Protein AF-A0A956V3K5-F1 (afdb_monomer_lite)

pLDDT: mean 86.15, std 16.18, range [29.86, 98.94]

Secondary structure (DSSP, 8-state):
-----SSTTTSSSSSSS------S-----PPPEEEEEES-SEEEEETT-EEEEEEEEEEETT--SPEEEEEE-PPTTEEEEEESSEESSEEEEEEEE-TTPPPEEEEEEEEEEETTEEEEEEEEEEEE----S--S--SS-------EEEEEEEETTEEEEEESS-B----GGGEE-SSS-PPEEEEEE-TTSSEEEEEESPPPTT-EEEEEEPTT-BBTT--B--TTTTTTS-EEEE---TTEEEEEEEEESS-TTPPP-EEEEEGGGEEEEESS-EEEEEEESEEEEEEE--B--TT--EEEPTT--SEEEE-TT-EEEEEEEEEEPB---S-HHHHHHHHHHHT-SS-BHHHHHT-SEEE-TTS-----TTGGG-TT-SEEE--SS------TTTTTT-TT--EEE--SS------S-TTTT-TT--EEE-TT-------TTTTTT-TT--EEE-TTS------TTTTTT-TT--EEE-TTS------TTTTTT-TT--EEE-TTS--S---TTTTTT-TT--EEE--SS--S---TTTTTT-TT--EEE-

Radius of gyration: 36.48 Å; chains: 1; bounding box: 94×58×108 Å

Foldseek 3Di:
DDDDDDPVVPPPPPPPDDDDDDDPDDPPQPPKDKAKDKPDQEDEAEAQGKDKIKIFIDIDNPHQDKWAKDKPWDFPQKDWDWVVRIDRTMIMIMIGGHLPTDFAKTWMWIWTDDPPDIYIGIHIYGYHYDDPPDPDPDPDQPQDAKEWPAWEALAQFKIKTFIPAAKDDDDLVQKDFVPDPKDWPDWDQDPRSGMIMTGIHGDDAFDKTFMFGHWDIGHPSRHTHPCPVVPDTGRIYGRFHQFFFKEWEAEDADDPPFFWFKWKAWPPRDIDTGGHTDMDGGHGFAKIAIDTDWGDDDPKIKDWDPPFDGIDGTGGSYHHYGYTYTHIDKFDDPWVLLVVQLCVVLVHPTDGLVSLCPDAEGASAQSQTADPPRNLSNLNYQEYAHHNYAHAAQDPCSCQSVLNHAYDHHAQYAHAAYDAASCQSNLNHAYDEPHQYAHAAYDPCNCQSPLNYAEYAPHNYAHQAYDQCNCQSPLNHAYYHPEQYAHQAYHPCSCVSPLNYAEYHHENYAHQEYDPCNCQSPCNHAYDAHYNYNHPDYPPCNCVSNPNHNYYHD

Structure (mmCIF, N/CA/C/O backbone):
data_AF-A0A956V3K5-F1
#
_entry.id   AF-A0A956V3K5-F1
#
loop_
_atom_site.group_PDB
_atom_site.id
_atom_site.type_symbol
_atom_site.label_atom_id
_atom_site.label_alt_id
_atom_site.label_comp_id
_atom_site.label_asym_id
_atom_site.label_entity_id
_atom_site.label_seq_id
_atom_site.pdbx_PDB_ins_code
_atom_site.Cartn_x
_atom_site.Cartn_y
_atom_site.Cartn_z
_atom_site.occupancy
_atom_site.B_iso_or_equiv
_atom_site.auth_seq_id
_atom_site.auth_comp_id
_atom_site.auth_asym_id
_atom_site.auth_atom_id
_atom_site.pdbx_PDB_model_num
ATOM 1 N N . MET A 1 1 ? -13.384 -36.123 -53.414 1.00 35.28 1 MET A N 1
ATOM 2 C CA . MET A 1 1 ? -12.843 -37.092 -52.439 1.00 35.28 1 MET A CA 1
ATOM 3 C C . MET A 1 1 ? -13.028 -36.514 -51.047 1.00 35.28 1 MET A C 1
ATOM 5 O O . MET A 1 1 ? -12.530 -35.426 -50.817 1.00 35.28 1 MET A O 1
ATOM 9 N N . LYS A 1 2 ? -13.769 -37.238 -50.192 1.00 38.03 2 LYS A N 1
ATOM 10 C CA . LYS A 1 2 ? -14.059 -36.987 -48.762 1.00 38.03 2 LYS A CA 1
ATOM 11 C C . LYS A 1 2 ? -14.792 -35.666 -48.457 1.00 38.03 2 LYS A C 1
ATOM 13 O O . LYS A 1 2 ? -14.199 -34.602 -48.431 1.00 38.03 2 LYS A O 1
ATOM 18 N N . HIS A 1 3 ? -16.126 -35.693 -48.463 1.00 31.39 3 HIS A N 1
ATOM 19 C CA . HIS A 1 3 ? -17.005 -36.028 -47.319 1.00 31.39 3 HIS A CA 1
ATOM 20 C C . HIS A 1 3 ? -16.992 -34.915 -46.261 1.00 31.39 3 HIS A C 1
ATOM 22 O O . HIS A 1 3 ? -16.005 -34.746 -45.563 1.00 31.39 3 HIS A O 1
ATOM 28 N N . SER A 1 4 ? -18.005 -34.045 -46.190 1.00 42.03 4 SER A N 1
ATOM 29 C CA . SER A 1 4 ? -19.421 -34.354 -45.900 1.00 42.03 4 SER A CA 1
ATOM 30 C C . SER A 1 4 ? -19.572 -35.173 -44.622 1.00 42.03 4 SER A C 1
ATOM 32 O O . SER A 1 4 ? -19.854 -36.368 -44.687 1.00 42.03 4 SER A O 1
ATOM 34 N N . THR A 1 5 ? -19.390 -34.512 -43.472 1.00 43.84 5 THR A N 1
ATOM 35 C CA . THR A 1 5 ? -19.873 -35.044 -42.187 1.00 43.84 5 THR A CA 1
ATOM 36 C C . THR A 1 5 ? -20.222 -33.987 -41.133 1.00 43.84 5 THR A C 1
ATOM 38 O O . THR A 1 5 ? -20.180 -34.324 -39.962 1.00 43.84 5 THR A O 1
ATOM 41 N N . ASN A 1 6 ? -20.584 -32.735 -41.467 1.00 41.62 6 ASN A N 1
ATOM 42 C CA . ASN A 1 6 ? -21.072 -31.809 -40.416 1.00 41.62 6 ASN A CA 1
ATOM 43 C C . ASN A 1 6 ? -22.141 -30.768 -40.804 1.00 41.62 6 ASN A C 1
ATOM 45 O O . ASN A 1 6 ? -22.575 -30.018 -39.941 1.00 41.62 6 ASN A O 1
ATOM 49 N N . ILE A 1 7 ? -22.659 -30.759 -42.039 1.00 42.28 7 ILE A N 1
ATOM 50 C CA . ILE A 1 7 ? -23.770 -29.852 -42.424 1.00 42.28 7 ILE A CA 1
ATOM 51 C C . ILE A 1 7 ? -25.123 -30.590 -42.533 1.00 42.28 7 ILE A C 1
ATOM 53 O O . ILE A 1 7 ? -26.186 -29.981 -42.479 1.00 42.28 7 ILE A O 1
ATOM 57 N N . ILE A 1 8 ? -25.118 -31.928 -42.531 1.00 40.25 8 ILE A N 1
ATOM 58 C CA . ILE A 1 8 ? -26.341 -32.756 -42.599 1.00 40.25 8 ILE A CA 1
ATOM 59 C C . ILE A 1 8 ? -26.944 -33.039 -41.202 1.00 40.25 8 ILE A C 1
ATOM 61 O O . ILE A 1 8 ? -28.064 -33.527 -41.097 1.00 40.25 8 ILE A O 1
ATOM 65 N N . LYS A 1 9 ? -26.274 -32.640 -40.109 1.00 37.94 9 LYS A N 1
ATOM 66 C CA . LYS A 1 9 ? -26.832 -32.707 -38.742 1.00 37.94 9 LYS A CA 1
ATOM 67 C C . LYS A 1 9 ? -27.588 -31.444 -38.302 1.00 37.94 9 LYS A C 1
ATOM 69 O O . LYS A 1 9 ? -28.233 -31.481 -37.263 1.00 37.94 9 LYS A O 1
ATOM 74 N N . LEU A 1 10 ? -27.554 -30.365 -39.095 1.00 38.22 10 LEU A N 1
ATOM 75 C CA . LEU A 1 10 ? -28.193 -29.084 -38.753 1.00 38.22 10 LEU A CA 1
ATOM 76 C C . LEU A 1 10 ? -29.385 -28.713 -39.659 1.00 38.22 10 LEU A C 1
ATOM 78 O O . LEU A 1 10 ? -30.158 -27.830 -39.313 1.00 38.22 10 LEU A O 1
ATOM 82 N N . MET A 1 11 ? -29.605 -29.424 -40.773 1.00 40.41 11 MET A N 1
ATOM 83 C CA . MET A 1 11 ? -30.746 -29.182 -41.680 1.00 40.41 11 MET A CA 1
ATOM 84 C C . MET A 1 11 ? -31.794 -30.308 -41.706 1.00 40.41 11 MET A C 1
ATOM 86 O O . MET A 1 11 ? -32.737 -30.237 -42.488 1.00 40.41 11 MET A O 1
ATOM 90 N N . LEU A 1 12 ? -31.684 -31.318 -40.830 1.00 38.19 12 LEU A N 1
ATOM 91 C CA . LEU A 1 12 ? -32.641 -32.436 -40.743 1.00 38.19 12 LEU A CA 1
ATOM 92 C C . LEU A 1 12 ? -33.497 -32.464 -39.460 1.00 38.19 12 LEU A C 1
ATOM 94 O O . LEU A 1 12 ? -34.141 -33.472 -39.188 1.00 38.19 12 LEU A O 1
ATOM 98 N N . LEU A 1 13 ? -33.543 -31.368 -38.689 1.00 34.81 13 LEU A N 1
ATOM 99 C CA . LEU A 1 13 ? -34.438 -31.232 -37.523 1.00 34.81 13 LEU A CA 1
ATOM 100 C C . LEU A 1 13 ? -35.521 -30.146 -37.693 1.00 34.81 13 LEU A C 1
ATOM 102 O O . LEU A 1 13 ? -36.303 -29.920 -36.778 1.00 34.81 13 LEU A O 1
ATOM 106 N N . VAL A 1 14 ? -35.597 -29.474 -38.852 1.00 37.19 14 VAL A N 1
ATOM 107 C CA . VAL A 1 14 ? -36.483 -28.301 -39.041 1.00 37.19 14 VAL A CA 1
ATOM 108 C C . VAL A 1 14 ? -37.582 -28.510 -40.096 1.00 37.19 14 VAL A C 1
ATOM 110 O O . VAL A 1 14 ? -38.398 -27.621 -40.306 1.00 37.19 14 VAL A O 1
ATOM 113 N N . MET A 1 15 ? -37.698 -29.675 -40.752 1.00 35.12 15 MET A N 1
ATOM 114 C CA . MET A 1 15 ? -38.638 -29.770 -41.885 1.00 35.12 15 MET A CA 1
ATOM 115 C C . MET A 1 15 ? -39.275 -31.143 -42.150 1.00 35.12 15 MET A C 1
ATOM 117 O O . MET A 1 15 ? -39.401 -31.540 -43.299 1.00 35.12 15 MET A O 1
ATOM 121 N N . VAL A 1 16 ? -39.746 -31.843 -41.108 1.00 33.22 16 VAL A N 1
ATOM 122 C CA . VAL A 1 16 ? -40.856 -32.819 -41.224 1.00 33.22 16 VAL A CA 1
ATOM 123 C C . VAL A 1 16 ? -41.713 -32.771 -39.953 1.00 33.22 16 VAL A C 1
ATOM 125 O O . VAL A 1 16 ? -41.681 -33.678 -39.129 1.00 33.22 16 VAL A O 1
ATOM 128 N N . LEU A 1 17 ? -42.465 -31.681 -39.772 1.00 31.33 17 LEU A N 1
ATOM 129 C CA . LEU A 1 17 ? -43.725 -31.705 -39.010 1.00 31.33 17 LEU A CA 1
ATOM 130 C C . LEU A 1 17 ? -44.629 -30.501 -39.312 1.00 31.33 17 LEU A C 1
ATOM 132 O O . LEU A 1 17 ? -45.349 -30.024 -38.445 1.00 31.33 17 LEU A O 1
ATOM 136 N N . ILE A 1 18 ? -44.621 -30.011 -40.555 1.00 32.88 18 ILE A N 1
ATOM 137 C CA . ILE A 1 18 ? -45.672 -29.114 -41.044 1.00 32.88 18 ILE A CA 1
ATOM 138 C C . ILE A 1 18 ? -45.951 -29.465 -42.501 1.00 32.88 18 ILE A C 1
ATOM 140 O O . ILE A 1 18 ? -45.167 -29.103 -43.366 1.00 32.88 18 ILE A O 1
ATOM 144 N N . LEU A 1 19 ? -47.072 -30.139 -42.765 1.00 32.81 19 LEU A N 1
ATOM 145 C CA . LEU A 1 19 ? -47.965 -29.804 -43.875 1.00 32.81 19 LEU A CA 1
ATOM 146 C C . LEU A 1 19 ? -49.381 -30.336 -43.587 1.00 32.81 19 LEU A C 1
ATOM 148 O O . LEU A 1 19 ? -49.552 -31.441 -43.084 1.00 32.81 19 LEU A O 1
ATOM 152 N N . ALA A 1 20 ? -50.357 -29.520 -43.997 1.00 32.00 20 ALA A N 1
ATOM 153 C CA . ALA A 1 20 ? -51.809 -29.722 -44.046 1.00 32.00 20 ALA A CA 1
ATOM 154 C C . ALA A 1 20 ? -52.627 -29.449 -42.766 1.00 32.00 20 ALA A C 1
ATOM 156 O O . ALA A 1 20 ? -52.988 -30.349 -42.014 1.00 32.00 20 ALA A O 1
ATOM 157 N N . SER A 1 21 ? -53.116 -28.214 -42.619 1.00 29.86 21 SER A N 1
ATOM 158 C CA . SER A 1 21 ? -54.471 -27.875 -43.102 1.00 29.86 21 SER A CA 1
ATOM 159 C C . SER A 1 21 ? -54.860 -26.419 -42.797 1.00 29.86 21 SER A C 1
ATOM 161 O O . SER A 1 21 ? -54.431 -25.802 -41.827 1.00 29.86 21 SER A O 1
ATOM 163 N N . CYS A 1 22 ? -55.647 -25.862 -43.711 1.00 34.06 22 CYS A N 1
ATOM 164 C CA . CYS A 1 22 ? -56.157 -24.499 -43.743 1.00 34.06 22 CYS A CA 1
ATOM 165 C C . CYS A 1 22 ? -57.204 -24.269 -42.633 1.00 34.06 22 CYS A C 1
ATOM 167 O O . CYS A 1 22 ? -58.114 -25.082 -42.479 1.00 34.06 22 CYS A O 1
ATOM 169 N N . SER A 1 23 ? -57.126 -23.155 -41.897 1.00 31.25 23 SER A N 1
ATOM 170 C CA . SER A 1 23 ? -58.270 -22.543 -41.197 1.00 31.25 23 SER A CA 1
ATOM 171 C C . SER A 1 23 ? -57.954 -21.086 -40.833 1.00 31.25 23 SER A C 1
ATOM 173 O O . SER A 1 23 ? -56.949 -20.845 -40.160 1.00 31.25 23 SER A O 1
ATOM 175 N N . PRO A 1 24 ? -58.778 -20.104 -41.239 1.00 44.00 24 PRO A N 1
ATOM 176 C CA . PRO A 1 24 ? -58.727 -18.771 -40.657 1.00 44.00 24 PRO A CA 1
ATOM 177 C C . PRO A 1 24 ? -59.312 -18.849 -39.235 1.00 44.00 24 PRO A C 1
ATOM 179 O O . PRO A 1 24 ? -60.251 -19.604 -38.999 1.00 44.00 24 PRO A O 1
ATOM 182 N N . ASN A 1 25 ? -58.763 -18.081 -38.290 1.00 41.28 25 ASN A N 1
ATOM 183 C CA . ASN A 1 25 ? -59.102 -18.075 -36.856 1.00 41.28 25 ASN A CA 1
ATOM 184 C C . ASN A 1 25 ? -58.661 -19.302 -36.034 1.00 41.28 25 ASN A C 1
ATOM 186 O O . ASN A 1 25 ? -59.450 -20.176 -35.685 1.00 41.28 25 ASN A O 1
ATOM 190 N N . ARG A 1 26 ? -57.424 -19.251 -35.532 1.00 38.25 26 ARG A N 1
ATOM 191 C CA . ARG A 1 26 ? -57.174 -19.510 -34.108 1.00 38.25 26 ARG A CA 1
ATOM 192 C C . ARG A 1 26 ? -56.246 -18.418 -33.596 1.00 38.25 26 ARG A C 1
ATOM 194 O O . ARG A 1 26 ? -55.050 -18.455 -33.867 1.00 38.25 26 ARG A O 1
ATOM 201 N N . GLN A 1 27 ? -56.782 -17.466 -32.831 1.00 40.88 27 GLN A N 1
ATOM 202 C CA . GLN A 1 27 ? -55.977 -16.906 -31.751 1.00 40.88 27 GLN A CA 1
ATOM 203 C C . GLN A 1 27 ? -55.453 -18.122 -30.985 1.00 40.88 27 GLN A C 1
ATOM 205 O O . GLN A 1 27 ? -56.256 -18.927 -30.504 1.00 40.88 27 GLN A O 1
ATOM 210 N N . GLN A 1 28 ? -54.138 -18.355 -30.983 1.00 45.94 28 GLN A N 1
ATOM 211 C CA . GLN A 1 28 ? -53.585 -19.315 -30.041 1.00 45.94 28 GLN A CA 1
ATOM 212 C C . GLN A 1 28 ? -53.975 -18.783 -28.672 1.00 45.94 28 GLN A C 1
ATOM 214 O O . GLN A 1 28 ? -53.487 -17.741 -28.243 1.00 45.94 28 GLN A O 1
ATOM 219 N N . ASN A 1 29 ? -54.924 -19.475 -28.055 1.00 48.22 29 ASN A N 1
ATOM 220 C CA . ASN A 1 29 ? -55.376 -19.266 -26.698 1.00 48.22 29 ASN A CA 1
ATOM 221 C C . ASN A 1 29 ? -54.195 -19.658 -25.796 1.00 48.22 29 ASN A C 1
ATOM 223 O O . ASN A 1 29 ? -54.146 -20.767 -25.266 1.00 48.22 29 ASN A O 1
ATOM 227 N N . GLN A 1 30 ? -53.154 -18.822 -25.760 1.00 58.62 30 GLN A N 1
ATOM 228 C CA . GLN A 1 30 ? -52.061 -18.987 -24.822 1.00 58.62 30 GLN A CA 1
ATOM 229 C C . GLN A 1 30 ? -52.658 -18.725 -23.451 1.00 58.62 30 GLN A C 1
ATOM 231 O O . GLN A 1 30 ? -53.173 -17.640 -23.195 1.00 58.62 30 GLN A O 1
ATOM 236 N N . VAL A 1 31 ? -52.658 -19.756 -22.610 1.00 78.69 31 VAL A N 1
ATOM 237 C CA . VAL A 1 31 ? -53.119 -19.643 -21.230 1.00 78.69 31 VAL A CA 1
ATOM 238 C C . VAL A 1 31 ? -52.285 -18.541 -20.567 1.00 78.69 31 VAL A C 1
ATOM 240 O O . VAL A 1 31 ? -51.056 -18.638 -20.627 1.00 78.69 31 VAL A O 1
ATOM 243 N N . PRO A 1 32 ? -52.907 -17.493 -19.992 1.00 86.94 32 PRO A N 1
ATOM 244 C CA . PRO A 1 32 ? -52.174 -16.457 -19.278 1.00 86.94 32 PRO A CA 1
ATOM 245 C C . PRO A 1 32 ? -51.285 -17.086 -18.204 1.00 86.94 32 PRO A C 1
ATOM 247 O O . PRO A 1 32 ? -51.779 -17.808 -17.338 1.00 86.94 32 PRO A O 1
ATOM 250 N N . ASP A 1 33 ? -49.978 -16.838 -18.281 1.00 90.38 33 ASP A N 1
ATOM 251 C CA . ASP A 1 33 ? -48.992 -17.438 -17.381 1.00 90.38 33 ASP A CA 1
ATOM 252 C C . ASP A 1 33 ? -47.845 -16.462 -17.085 1.00 90.38 33 ASP A C 1
ATOM 254 O O . ASP A 1 33 ? -47.586 -15.526 -17.849 1.00 90.38 33 ASP A O 1
ATOM 258 N N . PHE A 1 34 ? -47.125 -16.701 -15.992 1.00 93.25 34 PHE A N 1
ATOM 259 C CA . PHE A 1 34 ? -45.962 -15.914 -15.591 1.00 93.25 34 PHE A CA 1
ATOM 260 C C . PHE A 1 34 ? -44.821 -16.796 -15.069 1.00 93.25 34 PHE A C 1
ATOM 262 O O . PHE A 1 34 ? -44.998 -17.967 -14.728 1.00 93.25 34 PHE A O 1
ATOM 269 N N . ARG A 1 35 ? -43.620 -16.221 -14.992 1.00 91.50 35 ARG A N 1
ATOM 270 C CA . ARG A 1 35 ? -42.465 -16.786 -14.285 1.00 91.50 35 ARG A CA 1
ATOM 271 C C . ARG A 1 35 ? -41.862 -15.735 -13.367 1.00 91.50 35 ARG A C 1
ATOM 273 O O . ARG A 1 35 ? -41.796 -14.568 -13.741 1.00 91.50 35 ARG A O 1
ATOM 280 N N . LEU A 1 36 ? -41.403 -16.171 -12.200 1.00 93.00 36 LEU A N 1
ATOM 281 C CA . LEU A 1 36 ? -40.585 -15.354 -11.311 1.00 93.00 36 LEU A CA 1
ATOM 282 C C . LEU A 1 36 ? -39.140 -15.366 -11.818 1.00 93.00 36 LEU A C 1
ATOM 284 O O . LEU A 1 36 ? -38.606 -16.430 -12.134 1.00 93.00 36 LEU A O 1
ATOM 288 N N . GLN A 1 37 ? -38.527 -14.193 -11.897 1.00 89.81 37 GLN A N 1
ATOM 289 C CA . GLN A 1 37 ? -37.118 -14.006 -12.217 1.00 89.81 37 GLN A CA 1
ATOM 290 C C . GLN A 1 37 ? -36.448 -13.279 -11.057 1.00 89.81 37 GLN A C 1
ATOM 292 O O . GLN A 1 37 ? -36.977 -12.294 -10.549 1.00 89.81 37 GLN A O 1
ATOM 297 N N . LEU A 1 38 ? -35.298 -13.784 -10.623 1.00 90.75 38 LEU A N 1
ATOM 298 C CA . LEU A 1 38 ? -34.495 -13.155 -9.583 1.00 90.75 38 LEU A CA 1
ATOM 299 C C . LEU A 1 38 ? -33.324 -12.431 -10.240 1.00 90.75 38 LEU A C 1
ATOM 301 O O . LEU A 1 38 ? -32.714 -12.971 -11.163 1.00 90.75 38 LEU A O 1
ATOM 305 N N . ALA A 1 39 ? -32.994 -11.234 -9.754 1.00 84.75 39 ALA A N 1
ATOM 306 C CA . ALA A 1 39 ? -31.781 -10.530 -10.175 1.00 84.75 39 ALA A CA 1
ATOM 307 C C . ALA A 1 39 ? -30.501 -11.297 -9.786 1.00 84.75 39 ALA A C 1
ATOM 309 O O . ALA A 1 39 ? -29.487 -11.185 -10.468 1.00 84.75 39 ALA A O 1
ATOM 310 N N . SER A 1 40 ? -30.576 -12.092 -8.714 1.00 89.31 40 SER A N 1
ATOM 311 C CA . SER A 1 40 ? -29.566 -13.065 -8.294 1.00 89.31 40 SER A CA 1
ATOM 312 C C . SER A 1 40 ? -30.258 -14.293 -7.697 1.00 89.31 40 SER A C 1
ATOM 314 O O . SER A 1 40 ? -31.238 -14.153 -6.967 1.00 89.31 40 SER A O 1
ATOM 316 N N . ASP A 1 41 ? -29.764 -15.492 -7.995 1.00 87.81 41 ASP A N 1
ATOM 317 C CA . ASP A 1 41 ? -30.256 -16.762 -7.438 1.00 87.81 41 ASP A CA 1
ATOM 318 C C . ASP A 1 41 ? -29.606 -17.125 -6.090 1.00 87.81 41 ASP A C 1
ATOM 320 O O . ASP A 1 41 ? -30.011 -18.090 -5.433 1.00 87.81 41 ASP A O 1
ATOM 324 N N . SER A 1 42 ? -28.639 -16.322 -5.643 1.00 88.69 42 SER A N 1
ATOM 325 C CA . SER A 1 42 ? -27.966 -16.456 -4.355 1.00 88.69 42 SER A CA 1
ATOM 326 C C . SER A 1 42 ? -27.734 -15.107 -3.673 1.00 88.69 42 SER A C 1
ATOM 328 O O . SER A 1 42 ? -27.590 -14.071 -4.328 1.00 88.69 42 SER A O 1
ATOM 330 N N . LEU A 1 43 ? -27.720 -15.119 -2.338 1.00 88.50 43 LEU A N 1
ATOM 331 C CA . LEU A 1 43 ? -27.471 -13.947 -1.504 1.00 88.50 43 LEU A CA 1
ATOM 332 C C . LEU A 1 43 ? -26.685 -14.353 -0.250 1.00 88.50 43 LEU A C 1
ATOM 334 O O . LEU A 1 43 ? -27.064 -15.300 0.435 1.00 88.50 43 LEU A O 1
ATOM 338 N N . SER A 1 44 ? -25.602 -13.635 0.053 1.00 91.25 44 SER A N 1
ATOM 339 C CA . SER A 1 44 ? -24.794 -13.840 1.262 1.00 91.25 44 SER A CA 1
ATOM 340 C C . SER A 1 44 ? -24.951 -12.639 2.186 1.00 91.25 44 SER A C 1
ATOM 342 O O . SER A 1 44 ? -24.720 -11.513 1.752 1.00 91.25 44 SER A O 1
ATOM 344 N N . ILE A 1 45 ? -25.355 -12.867 3.437 1.00 86.56 45 ILE A N 1
ATOM 345 C CA . ILE A 1 45 ? -25.652 -11.803 4.410 1.00 86.56 45 ILE A CA 1
ATOM 346 C C . ILE A 1 45 ? -24.990 -12.153 5.742 1.00 86.56 45 ILE A C 1
ATOM 348 O O . ILE A 1 45 ? -25.104 -13.289 6.212 1.00 86.56 45 ILE A O 1
ATOM 352 N N . LYS A 1 46 ? -24.310 -11.184 6.360 1.00 85.94 46 LYS A N 1
ATOM 353 C CA . LYS A 1 46 ? -23.732 -11.367 7.693 1.00 85.94 46 LYS A CA 1
ATOM 354 C C . LYS A 1 46 ? -24.810 -11.283 8.776 1.00 85.94 46 LYS A C 1
ATOM 356 O O . LYS A 1 46 ? -25.821 -10.600 8.614 1.00 85.94 46 LYS A O 1
ATOM 361 N N . GLN A 1 47 ? -24.597 -11.958 9.900 1.00 85.75 47 GLN A N 1
ATOM 362 C CA . GLN A 1 47 ? -25.433 -11.793 11.092 1.00 85.75 47 GLN A CA 1
ATOM 363 C C . GLN A 1 47 ? -25.593 -10.305 11.465 1.00 85.75 47 GLN A C 1
ATOM 365 O O . GLN A 1 47 ? -24.643 -9.538 11.444 1.00 85.75 47 GLN A O 1
ATOM 370 N N . GLY A 1 48 ? -26.803 -9.857 11.786 1.00 82.56 48 GLY A N 1
ATOM 371 C CA . GLY A 1 48 ? -27.077 -8.448 12.101 1.00 82.56 48 GLY A CA 1
ATOM 372 C C . GLY A 1 48 ? -27.206 -7.510 10.892 1.00 82.56 48 GLY A C 1
ATOM 373 O O . GLY A 1 48 ? -27.574 -6.352 11.082 1.00 82.56 48 GLY A O 1
ATOM 374 N N . GLU A 1 49 ? -26.960 -7.978 9.665 1.00 86.81 49 GLU A N 1
ATOM 375 C CA . GLU A 1 49 ? -27.124 -7.182 8.445 1.00 86.81 49 GLU A CA 1
ATOM 376 C C . GLU A 1 49 ? -28.440 -7.494 7.708 1.00 86.81 49 GLU A C 1
ATOM 378 O O . GLU A 1 49 ? -29.195 -8.417 8.034 1.00 86.81 49 GLU A O 1
ATOM 383 N N . THR A 1 50 ? -28.739 -6.679 6.695 1.00 89.88 50 THR A N 1
ATOM 384 C CA . THR A 1 50 ? -29.872 -6.873 5.783 1.00 89.88 50 THR A CA 1
ATOM 385 C C . THR A 1 50 ? -29.366 -6.932 4.350 1.00 89.88 50 THR A C 1
ATOM 387 O O . THR A 1 50 ? -28.616 -6.062 3.916 1.00 89.88 50 THR A O 1
ATOM 390 N N . GLY A 1 51 ? -29.801 -7.944 3.607 1.00 89.25 51 GLY A N 1
ATOM 391 C CA . GLY A 1 51 ? -29.550 -8.079 2.174 1.00 89.25 51 GLY A CA 1
ATOM 392 C C . GLY A 1 51 ? -30.841 -7.925 1.382 1.00 89.25 51 GLY A C 1
ATOM 393 O O . GLY A 1 51 ? -31.932 -8.144 1.911 1.00 89.25 51 GLY A O 1
ATOM 394 N N . THR A 1 52 ? -30.731 -7.560 0.106 1.00 92.75 52 THR A N 1
ATOM 395 C CA . THR A 1 52 ? -31.897 -7.407 -0.770 1.00 92.75 52 THR A CA 1
ATOM 396 C C . THR A 1 52 ? -31.712 -8.145 -2.091 1.00 92.75 52 THR A C 1
ATOM 398 O O . THR A 1 52 ? -30.595 -8.283 -2.586 1.00 92.75 52 THR A O 1
ATOM 401 N N . VAL A 1 53 ? -32.812 -8.625 -2.672 1.00 92.25 53 VAL A N 1
ATOM 402 C CA . VAL A 1 53 ? -32.847 -9.166 -4.036 1.00 92.25 53 VAL A CA 1
ATOM 403 C C . VAL A 1 53 ? -34.112 -8.704 -4.748 1.00 92.25 53 VAL A C 1
ATOM 405 O O . VAL A 1 53 ? -35.205 -8.726 -4.184 1.00 92.25 53 VAL A O 1
ATOM 408 N N . VAL A 1 54 ? -33.970 -8.278 -6.001 1.00 92.94 54 VAL A N 1
ATOM 409 C CA . VAL A 1 54 ? -35.112 -7.880 -6.829 1.00 92.94 54 VAL A CA 1
ATOM 410 C C . VAL A 1 54 ? -35.740 -9.118 -7.465 1.00 92.94 54 VAL A C 1
ATOM 412 O O . VAL A 1 54 ? -35.048 -9.935 -8.077 1.00 92.94 54 VAL A O 1
ATOM 415 N N . VAL A 1 55 ? -37.060 -9.226 -7.341 1.00 93.19 55 VAL A N 1
ATOM 416 C CA . VAL A 1 55 ? -37.907 -10.246 -7.963 1.00 93.19 55 VAL A CA 1
ATOM 417 C C . VAL A 1 55 ? -38.761 -9.578 -9.033 1.00 93.19 55 VAL A C 1
ATOM 419 O O . VAL A 1 55 ? -39.476 -8.623 -8.741 1.00 93.19 55 VAL A O 1
ATOM 422 N N . SER A 1 56 ? -38.714 -10.071 -10.266 1.00 91.88 56 SER A N 1
ATOM 423 C CA . SER A 1 56 ? -39.496 -9.555 -11.393 1.00 91.88 56 SER A CA 1
ATOM 424 C C . SER A 1 56 ? -40.343 -10.639 -12.062 1.00 91.88 56 SER A C 1
ATOM 426 O O . SER A 1 56 ? -40.112 -11.841 -11.896 1.00 91.88 56 SER A O 1
ATOM 428 N N . LEU A 1 57 ? -41.364 -10.214 -12.810 1.00 91.81 57 LEU A N 1
ATOM 429 C CA . LEU A 1 57 ? -42.238 -11.101 -13.574 1.00 91.81 57 LEU A CA 1
ATOM 430 C C . LEU A 1 57 ? -41.856 -11.146 -15.051 1.00 91.81 57 LEU A C 1
ATOM 432 O O . LEU A 1 57 ? -41.807 -10.128 -15.736 1.00 91.81 57 LEU A O 1
ATOM 436 N N . SER A 1 58 ? -41.727 -12.358 -15.582 1.00 89.19 58 SER A N 1
ATOM 437 C CA . SER A 1 58 ? -41.766 -12.610 -17.021 1.00 89.19 58 SER A CA 1
ATOM 438 C C . SER A 1 58 ? -43.157 -13.116 -17.404 1.00 89.19 58 SER A C 1
ATOM 440 O O . SER A 1 58 ? -43.541 -14.229 -17.039 1.00 89.19 58 SER A O 1
ATOM 442 N N . LYS A 1 59 ? -43.936 -12.272 -18.090 1.00 88.00 59 LYS A N 1
ATOM 443 C CA . LYS A 1 59 ? -45.348 -12.509 -18.442 1.00 88.00 59 LYS A CA 1
ATOM 444 C C . LYS A 1 59 ? -45.481 -13.166 -19.818 1.00 88.00 59 LYS A C 1
ATOM 446 O O . LYS A 1 59 ? -44.734 -12.849 -20.739 1.00 88.00 59 LYS A O 1
ATOM 451 N N . SER A 1 60 ? -46.472 -14.038 -19.984 1.00 85.06 60 SER A N 1
ATOM 452 C CA . SER A 1 60 ? -46.797 -14.704 -21.254 1.00 85.06 60 SER A CA 1
ATOM 453 C C . SER A 1 60 ? -48.311 -14.890 -21.417 1.00 85.06 60 SER A C 1
ATOM 455 O O . SER A 1 60 ? -49.068 -14.741 -20.458 1.00 85.06 60 SER A O 1
ATOM 457 N N . GLY A 1 61 ? -48.781 -15.151 -22.640 1.00 83.06 61 GLY A N 1
ATOM 458 C CA . GLY A 1 61 ? -50.206 -15.393 -22.904 1.00 83.06 61 GLY A CA 1
ATOM 459 C C . GLY A 1 61 ? -51.155 -14.236 -22.555 1.00 83.06 61 GLY A C 1
ATOM 460 O O . GLY A 1 61 ? -52.316 -14.475 -22.249 1.00 83.06 61 GLY A O 1
ATOM 461 N N . GLY A 1 62 ? -50.677 -12.985 -22.566 1.00 81.75 62 GLY A N 1
ATOM 462 C CA . GLY A 1 62 ? -51.495 -11.802 -22.250 1.00 81.75 62 GLY A CA 1
ATOM 463 C C . GLY A 1 62 ? -51.759 -11.573 -20.756 1.00 81.75 62 GLY A C 1
ATOM 464 O O . GLY A 1 62 ? -52.659 -10.812 -20.410 1.00 81.75 62 GLY A O 1
ATOM 465 N N . PHE A 1 63 ? -50.992 -12.218 -19.871 1.00 88.31 63 PHE A N 1
ATOM 466 C CA . PHE A 1 63 ? -51.126 -12.081 -18.420 1.00 88.31 63 PHE A CA 1
ATOM 467 C C . PHE A 1 63 ? -50.988 -10.623 -17.938 1.00 88.31 63 PHE A C 1
ATOM 469 O O . PHE A 1 63 ? -49.978 -9.970 -18.201 1.00 88.31 63 PHE A O 1
ATOM 476 N N . ASN A 1 64 ? -51.995 -10.129 -17.209 1.00 86.00 64 ASN A N 1
ATOM 477 C CA . ASN A 1 64 ? -52.100 -8.737 -16.745 1.00 86.00 64 ASN A CA 1
ATOM 478 C C . ASN A 1 64 ? -52.562 -8.590 -15.278 1.00 86.00 64 ASN A C 1
ATOM 480 O O . ASN A 1 64 ? -52.930 -7.495 -14.864 1.00 86.00 64 ASN A O 1
ATOM 484 N N . SER A 1 65 ? -52.580 -9.680 -14.508 1.00 87.38 65 SER A N 1
ATOM 485 C CA . SER A 1 65 ? -52.986 -9.672 -13.095 1.00 87.38 65 SER A CA 1
ATOM 486 C C . SER A 1 65 ? -51.797 -9.411 -12.163 1.00 87.38 65 SER A C 1
ATOM 488 O O . SER A 1 65 ? -50.660 -9.727 -12.512 1.00 87.38 65 SER A O 1
ATOM 490 N N . GLU A 1 66 ? -52.055 -8.863 -10.974 1.00 90.50 66 GLU A N 1
ATOM 491 C CA . GLU A 1 66 ? -51.041 -8.728 -9.920 1.00 90.50 66 GLU A CA 1
ATOM 492 C C . GLU A 1 66 ? -50.770 -10.071 -9.240 1.00 90.50 66 GLU A C 1
ATOM 494 O O . GLU A 1 66 ? -51.700 -10.823 -8.948 1.00 90.50 66 GLU A O 1
ATOM 499 N N . VAL A 1 67 ? -49.495 -10.359 -8.978 1.00 94.44 67 VAL A N 1
ATOM 500 C CA . VAL A 1 67 ? -49.010 -11.587 -8.341 1.00 94.44 67 VAL A CA 1
ATOM 501 C C . VAL A 1 67 ? -48.659 -11.314 -6.886 1.00 94.44 67 VAL A C 1
ATOM 503 O O . VAL A 1 67 ? -47.757 -10.524 -6.619 1.00 94.44 67 VAL A O 1
ATOM 506 N N . ALA A 1 68 ? -49.320 -12.002 -5.953 1.00 93.75 68 ALA A N 1
ATOM 507 C CA . ALA A 1 68 ? -48.977 -11.943 -4.533 1.00 93.75 68 ALA A CA 1
ATOM 508 C C . ALA A 1 68 ? -47.718 -12.772 -4.251 1.00 93.75 68 ALA A C 1
ATOM 510 O O . ALA A 1 68 ? -47.648 -13.937 -4.656 1.00 93.75 68 ALA A O 1
ATOM 511 N N . LEU A 1 69 ? -46.741 -12.181 -3.561 1.00 95.06 69 LEU A N 1
ATOM 512 C CA . LEU A 1 69 ? -45.469 -12.814 -3.222 1.00 95.06 69 LEU A CA 1
ATOM 513 C C . LEU A 1 69 ? -45.452 -13.278 -1.764 1.00 95.06 69 LEU A C 1
ATOM 515 O O . LEU A 1 69 ? -45.855 -12.551 -0.858 1.00 95.06 69 LEU A O 1
ATOM 519 N N . SER A 1 70 ? -44.938 -14.482 -1.527 1.00 92.75 70 SER A N 1
ATOM 520 C CA . SER A 1 70 ? -44.656 -15.000 -0.189 1.00 92.75 70 SER A CA 1
ATOM 521 C C . SER A 1 70 ? -43.311 -15.718 -0.152 1.00 92.75 70 SER A C 1
ATOM 523 O O . SER A 1 70 ? -42.835 -16.226 -1.170 1.00 92.75 70 SER A O 1
ATOM 525 N N . LEU A 1 71 ? -42.704 -15.764 1.032 1.00 94.38 71 LEU A N 1
ATOM 526 C CA . LEU A 1 71 ? -41.434 -16.440 1.277 1.00 94.38 71 LEU A CA 1
ATOM 527 C C . LEU A 1 71 ? -41.661 -17.637 2.202 1.00 94.38 71 LEU A C 1
ATOM 529 O O . LEU A 1 71 ? -42.316 -17.511 3.234 1.00 94.38 71 LEU A O 1
ATOM 533 N N . GLU A 1 72 ? -41.116 -18.789 1.830 1.00 91.31 72 GLU A N 1
ATOM 534 C CA . GLU A 1 72 ? -41.155 -20.022 2.613 1.00 91.31 72 GLU A CA 1
ATOM 535 C C . GLU A 1 72 ? -39.722 -20.550 2.818 1.00 91.31 72 GLU A C 1
ATOM 537 O O . GLU A 1 72 ? -38.852 -20.366 1.964 1.00 91.31 72 GLU A O 1
ATOM 542 N N . GLY A 1 73 ? -39.474 -21.237 3.939 1.00 85.44 73 GLY A N 1
ATOM 543 C CA . GLY A 1 73 ? -38.180 -21.877 4.223 1.00 85.44 73 GLY A CA 1
ATOM 544 C C . GLY A 1 73 ? -37.169 -21.030 5.003 1.00 85.44 73 GLY A C 1
ATOM 545 O O . GLY A 1 73 ? -35.994 -21.384 5.032 1.00 85.44 73 GLY A O 1
ATOM 546 N N . ASN A 1 74 ? -37.595 -19.934 5.638 1.00 84.69 74 ASN A N 1
ATOM 547 C CA . ASN A 1 74 ? -36.702 -19.086 6.431 1.00 84.69 74 ASN A CA 1
ATOM 548 C C . ASN A 1 74 ? -36.066 -19.869 7.597 1.00 84.69 74 ASN A C 1
ATOM 550 O O . ASN A 1 74 ? -36.804 -20.482 8.377 1.00 84.69 74 ASN A O 1
ATOM 554 N N . PRO A 1 75 ? -34.731 -19.826 7.769 1.00 85.31 75 PRO A N 1
ATOM 555 C CA . PRO A 1 75 ? -34.086 -20.381 8.953 1.00 85.31 75 PRO A CA 1
ATOM 556 C C . PRO A 1 75 ? -34.372 -19.521 10.195 1.00 85.31 75 PRO A C 1
ATOM 558 O O . PRO A 1 75 ? -34.727 -18.343 10.100 1.00 85.31 75 PRO A O 1
ATOM 561 N N . THR A 1 76 ? -34.199 -20.104 11.385 1.00 80.62 76 THR A N 1
ATOM 562 C CA . THR A 1 76 ? -34.388 -19.397 12.661 1.00 80.62 76 THR A CA 1
ATOM 563 C C . THR A 1 76 ? -33.508 -18.145 12.722 1.00 80.62 76 THR A C 1
ATOM 565 O O . THR A 1 76 ? -32.291 -18.228 12.560 1.00 80.62 76 THR A O 1
ATOM 568 N N . GLY A 1 77 ? -34.128 -16.988 12.973 1.00 82.50 77 GLY A N 1
ATOM 569 C CA . GLY A 1 77 ? -33.443 -15.694 13.049 1.00 82.50 77 GLY A CA 1
ATOM 570 C C . GLY A 1 77 ? -33.352 -14.926 11.726 1.00 82.50 77 GLY A C 1
ATOM 571 O O . GLY A 1 77 ? -32.767 -13.849 11.714 1.00 82.50 77 GLY A O 1
ATOM 572 N N . VAL A 1 78 ? -33.943 -15.423 10.633 1.00 89.62 78 VAL A N 1
ATOM 573 C CA . VAL A 1 78 ? -34.028 -14.697 9.355 1.00 89.62 78 VAL A CA 1
ATOM 574 C C . VAL A 1 78 ? -35.477 -14.342 9.034 1.00 89.62 78 VAL A C 1
ATOM 576 O O . VAL A 1 78 ? -36.346 -15.211 8.972 1.00 89.62 78 VAL A O 1
ATOM 579 N N . ASN A 1 79 ? -35.732 -13.060 8.773 1.00 90.44 79 ASN A N 1
ATOM 580 C CA . ASN A 1 79 ? -37.039 -12.564 8.337 1.00 90.44 79 ASN A CA 1
ATOM 581 C C . ASN A 1 79 ? -36.941 -11.987 6.927 1.00 90.44 79 ASN A C 1
ATOM 583 O O . ASN A 1 79 ? -35.962 -11.323 6.602 1.00 90.44 79 ASN A O 1
ATOM 587 N N . GLY A 1 80 ? -37.963 -12.229 6.104 1.00 91.31 80 GLY A N 1
ATOM 588 C CA . GLY A 1 80 ? -38.043 -11.712 4.742 1.00 91.31 80 GLY A CA 1
ATOM 589 C C . GLY A 1 80 ? -39.307 -10.900 4.518 1.00 91.31 80 GLY A C 1
ATOM 590 O O . GLY A 1 80 ? -40.386 -11.330 4.923 1.00 91.31 80 GLY A O 1
ATOM 591 N N . ASN A 1 81 ? -39.173 -9.747 3.867 1.00 92.25 81 ASN A N 1
ATOM 592 C CA . ASN A 1 81 ? -40.285 -8.865 3.529 1.00 92.25 81 ASN A CA 1
ATOM 593 C C . ASN A 1 81 ? -40.217 -8.427 2.062 1.00 92.25 81 ASN A C 1
ATOM 595 O O . ASN A 1 81 ? -39.149 -8.050 1.587 1.00 92.25 81 ASN A O 1
ATOM 599 N N . PHE A 1 82 ? -41.355 -8.442 1.370 1.00 94.06 82 PHE A N 1
ATOM 600 C CA . PHE A 1 82 ? -41.481 -7.947 -0.001 1.00 94.06 82 PHE A CA 1
ATOM 601 C C . PHE A 1 82 ? -42.061 -6.536 -0.010 1.00 94.06 82 PHE A C 1
ATOM 603 O O . PHE A 1 82 ? -43.095 -6.297 0.616 1.00 94.06 82 PHE A O 1
ATOM 610 N N . ASP A 1 83 ? -41.445 -5.635 -0.772 1.00 91.12 83 ASP A N 1
ATOM 611 C CA . ASP A 1 83 ? -41.956 -4.285 -1.002 1.00 91.12 83 ASP A CA 1
ATOM 612 C C . ASP A 1 83 ? -41.963 -3.945 -2.510 1.00 91.12 83 ASP A C 1
ATOM 614 O O . ASP A 1 83 ? -40.891 -3.786 -3.107 1.00 91.12 83 ASP A O 1
ATOM 618 N N . PRO A 1 84 ? -43.142 -3.895 -3.165 1.00 93.19 84 PRO A N 1
ATOM 619 C CA . PRO A 1 84 ? -44.466 -4.236 -2.628 1.00 93.19 84 PRO A CA 1
ATOM 620 C C . PRO A 1 84 ? -44.680 -5.762 -2.509 1.00 93.19 84 PRO A C 1
ATOM 622 O O . PRO A 1 84 ? -44.056 -6.554 -3.216 1.00 93.19 84 PRO A O 1
ATOM 625 N N . ALA A 1 85 ? -45.605 -6.203 -1.648 1.00 87.56 85 ALA A N 1
ATOM 626 C CA . ALA A 1 85 ? -45.933 -7.627 -1.453 1.00 87.56 85 ALA A CA 1
ATOM 627 C C . ALA A 1 85 ? -46.794 -8.245 -2.577 1.00 87.56 85 ALA A C 1
ATOM 629 O O . ALA A 1 85 ? -47.032 -9.454 -2.606 1.00 87.56 85 ALA A O 1
ATOM 630 N N . SER A 1 86 ? -47.293 -7.429 -3.504 1.00 92.44 86 SER A N 1
ATOM 631 C CA . SER A 1 86 ? -47.985 -7.866 -4.719 1.00 92.44 86 SER A CA 1
ATOM 632 C C . SER A 1 86 ? -47.486 -7.044 -5.896 1.00 92.44 86 SER A C 1
ATOM 634 O O . SER A 1 86 ? -47.339 -5.830 -5.771 1.00 92.44 86 SER A O 1
ATOM 636 N N . ILE A 1 87 ? -47.179 -7.706 -7.013 1.00 91.69 87 ILE A N 1
ATOM 637 C CA . ILE A 1 87 ? -46.491 -7.075 -8.142 1.00 91.69 87 ILE A CA 1
ATOM 638 C C . ILE A 1 87 ? -47.200 -7.288 -9.462 1.00 91.69 87 ILE A C 1
ATOM 640 O O . ILE A 1 87 ? -47.628 -8.392 -9.792 1.00 91.69 87 ILE A O 1
ATOM 644 N N . SER A 1 88 ? -47.234 -6.231 -10.264 1.00 88.88 88 SER A N 1
ATOM 645 C CA . SER A 1 88 ? -47.441 -6.333 -11.701 1.00 88.88 88 SER A CA 1
ATOM 646 C C . SER A 1 88 ? -46.109 -6.484 -12.432 1.00 88.88 88 SER A C 1
ATOM 648 O O . SER A 1 88 ? -46.086 -7.215 -13.406 1.00 88.88 88 SER A O 1
ATOM 650 N N . ASP A 1 89 ? -45.005 -5.882 -11.975 1.00 87.88 89 ASP A N 1
ATOM 651 C CA . ASP A 1 89 ? -43.714 -5.925 -12.684 1.00 87.88 89 ASP A CA 1
ATOM 652 C C . ASP A 1 89 ? -42.552 -6.426 -11.808 1.00 87.88 89 ASP A C 1
ATOM 654 O O . ASP A 1 89 ? -41.967 -7.463 -12.129 1.00 87.88 89 ASP A O 1
ATOM 658 N N . SER A 1 90 ? -42.230 -5.751 -10.696 1.00 92.75 90 SER A N 1
ATOM 659 C CA . SER A 1 90 ? -41.147 -6.156 -9.783 1.00 92.75 90 SER A CA 1
ATOM 660 C C . SER A 1 90 ? -41.371 -5.751 -8.319 1.00 92.75 90 SER A C 1
ATOM 662 O O . SER A 1 90 ? -42.158 -4.853 -8.030 1.00 92.75 90 SER A O 1
ATOM 664 N N . SER A 1 91 ? -40.680 -6.433 -7.398 1.00 91.06 91 SER A N 1
ATOM 665 C CA . SER A 1 91 ? -40.625 -6.160 -5.951 1.00 91.06 91 SER A CA 1
ATOM 666 C C . SER A 1 91 ? -39.226 -6.418 -5.410 1.00 91.06 91 SER A C 1
ATOM 668 O O . SER A 1 91 ? -38.471 -7.218 -5.970 1.00 91.06 91 SER A O 1
ATOM 670 N N . THR A 1 92 ? -38.883 -5.746 -4.318 1.00 94.75 92 THR A N 1
ATOM 671 C CA . THR A 1 92 ? -37.646 -5.984 -3.579 1.00 94.75 92 THR A CA 1
ATOM 672 C C . THR A 1 92 ? -37.931 -6.894 -2.391 1.00 94.75 92 THR A C 1
ATOM 674 O O . THR A 1 92 ? -38.736 -6.558 -1.524 1.00 94.75 92 THR A O 1
ATOM 677 N N . LEU A 1 93 ? -37.252 -8.040 -2.333 1.00 94.31 93 LEU A N 1
ATOM 678 C CA . LEU A 1 93 ? -37.200 -8.889 -1.148 1.00 94.31 93 LEU A CA 1
ATOM 679 C C . LEU A 1 93 ? -36.060 -8.424 -0.245 1.00 94.31 93 LEU A C 1
ATOM 681 O O . LEU A 1 93 ? -34.897 -8.562 -0.618 1.00 94.31 93 LEU A O 1
ATOM 685 N N . SER A 1 94 ? -36.389 -7.935 0.946 1.00 93.06 94 SER A N 1
ATOM 686 C CA . SER A 1 94 ? -35.433 -7.601 2.003 1.00 93.06 94 SER A CA 1
ATOM 687 C C . SER A 1 94 ? -35.358 -8.736 3.018 1.00 93.06 94 SER A C 1
ATOM 689 O O . SER A 1 94 ? -36.370 -9.079 3.629 1.00 93.06 94 SER A O 1
ATOM 691 N N . LEU A 1 95 ? -34.168 -9.309 3.207 1.00 92.94 95 LEU A N 1
ATOM 692 C CA . LEU A 1 95 ? -33.882 -10.341 4.203 1.00 92.94 95 LEU A CA 1
ATOM 693 C C . LEU A 1 95 ? -33.064 -9.738 5.346 1.00 92.94 95 LEU A C 1
ATOM 695 O O . LEU A 1 95 ? -31.905 -9.382 5.148 1.00 92.94 95 LEU A O 1
ATOM 699 N N . SER A 1 96 ? -33.652 -9.645 6.537 1.00 90.44 96 SER A N 1
ATOM 700 C CA . SER A 1 96 ? -32.958 -9.222 7.756 1.00 90.44 96 SER A CA 1
ATOM 701 C C . SER A 1 96 ? -32.475 -10.444 8.532 1.00 90.44 96 SER A C 1
ATOM 703 O O . SER A 1 96 ? -33.288 -11.307 8.888 1.00 90.44 96 SER A O 1
ATOM 705 N N . VAL A 1 97 ? -31.179 -10.500 8.825 1.00 90.00 97 VAL A N 1
ATOM 706 C CA . VAL A 1 97 ? -30.549 -11.598 9.561 1.00 90.00 97 VAL A CA 1
ATOM 707 C C . VAL A 1 97 ? -30.267 -11.133 10.986 1.00 90.00 97 VAL A C 1
ATOM 709 O O . VAL A 1 97 ? -29.526 -10.181 11.199 1.00 90.00 97 VAL A O 1
ATOM 712 N N . ALA A 1 98 ? -30.851 -11.788 11.988 1.00 79.50 98 ALA A N 1
ATOM 713 C CA . ALA A 1 98 ? -30.567 -11.485 13.387 1.00 79.50 98 ALA A CA 1
ATOM 714 C C . ALA A 1 98 ? -29.103 -11.800 13.737 1.00 79.50 98 ALA A C 1
ATOM 716 O O . ALA A 1 98 ? -28.495 -12.701 13.161 1.00 79.50 98 ALA A O 1
ATOM 717 N N . ALA A 1 99 ? -28.558 -11.120 14.749 1.00 75.19 99 ALA A N 1
ATOM 718 C CA . ALA A 1 99 ? -27.222 -11.417 15.274 1.00 75.19 99 ALA A CA 1
ATOM 719 C C . ALA A 1 99 ? -27.074 -12.877 15.765 1.00 75.19 99 ALA A C 1
ATOM 721 O O . ALA A 1 99 ? -25.974 -13.402 15.826 1.00 75.19 99 ALA A O 1
ATOM 722 N N . SER A 1 100 ? -28.188 -13.540 16.092 1.00 77.19 100 SER A N 1
ATOM 723 C CA . SER A 1 100 ? -28.257 -14.934 16.543 1.00 77.19 100 SER A CA 1
ATOM 724 C C . SER A 1 100 ? -28.748 -15.920 15.473 1.00 77.19 100 SER A C 1
ATOM 726 O O . SER A 1 100 ? -29.075 -17.062 15.799 1.00 77.19 100 SER A O 1
ATOM 728 N N . ALA A 1 101 ? -28.867 -15.496 14.210 1.00 73.69 101 ALA A N 1
ATOM 729 C CA . ALA A 1 101 ? -29.388 -16.349 13.143 1.00 73.69 101 ALA A CA 1
ATOM 730 C C . ALA A 1 101 ? -28.482 -17.564 12.886 1.00 73.69 101 ALA A C 1
ATOM 732 O O . ALA A 1 101 ? -27.259 -17.453 12.945 1.00 73.69 101 ALA A O 1
ATOM 733 N N . ALA A 1 102 ? -29.071 -18.722 12.576 1.00 77.81 102 ALA A N 1
ATOM 734 C CA . ALA A 1 102 ? -28.302 -19.931 12.283 1.00 77.81 102 ALA A CA 1
ATOM 735 C C . ALA A 1 102 ? -27.396 -19.735 11.051 1.00 77.81 102 ALA A C 1
ATOM 737 O O . ALA A 1 102 ? -27.858 -19.282 10.004 1.00 77.81 102 ALA A O 1
ATOM 738 N N . LEU A 1 103 ? -26.115 -20.089 11.185 1.00 79.38 103 LEU A N 1
ATOM 739 C CA . LEU A 1 103 ? -25.120 -19.995 10.115 1.00 79.38 103 LEU A CA 1
ATOM 740 C C . LEU A 1 103 ? -25.300 -21.103 9.077 1.00 79.38 103 LEU A C 1
ATOM 742 O O . LEU A 1 103 ? -25.758 -22.203 9.394 1.00 79.38 103 LEU A O 1
ATOM 746 N N . GLY A 1 104 ? -24.849 -20.832 7.855 1.00 78.69 104 GLY A N 1
ATOM 747 C CA . GLY A 1 104 ? -24.811 -21.812 6.774 1.00 78.69 104 GLY A CA 1
ATOM 748 C C . GLY A 1 104 ? -25.780 -21.509 5.637 1.00 78.69 104 GLY A C 1
ATOM 749 O O . GLY A 1 104 ? -26.334 -20.415 5.522 1.00 78.69 104 GLY A O 1
ATOM 750 N N . GLU A 1 105 ? -25.928 -22.486 4.746 1.00 87.88 105 GLU A N 1
ATOM 751 C CA . GLU A 1 105 ? -26.680 -22.338 3.503 1.00 87.88 105 GLU A CA 1
ATOM 752 C C . GLU A 1 105 ? -28.104 -22.882 3.653 1.00 87.88 105 GLU A C 1
ATOM 754 O O . GLU A 1 105 ? -28.308 -24.007 4.106 1.00 87.88 105 GLU A O 1
ATOM 759 N N . THR A 1 106 ? -29.104 -22.102 3.248 1.00 87.94 106 THR A N 1
ATOM 760 C CA . THR A 1 106 ? -30.513 -22.518 3.218 1.00 87.94 106 THR A CA 1
ATOM 761 C C . THR A 1 106 ? -31.163 -22.078 1.910 1.00 87.94 106 THR A C 1
ATOM 763 O O . THR A 1 106 ? -30.953 -20.962 1.442 1.00 87.94 106 THR A O 1
ATOM 766 N N . ASN A 1 107 ? -31.979 -22.948 1.315 1.00 91.81 107 ASN A N 1
ATOM 767 C CA . ASN A 1 107 ? -32.760 -22.606 0.130 1.00 91.81 107 ASN A CA 1
ATOM 768 C C . ASN A 1 107 ? -34.112 -22.029 0.546 1.00 91.81 107 ASN A C 1
ATOM 770 O O . ASN A 1 107 ? -34.963 -22.741 1.080 1.00 91.81 107 ASN A O 1
ATOM 774 N N . LEU A 1 108 ? -34.314 -20.751 0.254 1.00 92.31 108 LEU A N 1
ATOM 775 C CA . LEU A 1 108 ? -35.590 -20.074 0.409 1.00 92.31 108 LEU A CA 1
ATOM 776 C C . LEU A 1 108 ? -36.438 -20.283 -0.845 1.00 92.31 108 LEU A C 1
ATOM 778 O O . LEU A 1 108 ? -35.930 -20.272 -1.969 1.00 92.31 108 LEU A O 1
ATOM 782 N N . THR A 1 109 ? -37.743 -20.455 -0.658 1.00 95.06 109 THR A N 1
ATOM 783 C CA . THR A 1 109 ? -38.705 -20.588 -1.755 1.00 95.06 109 THR A CA 1
ATOM 784 C C . THR A 1 109 ? -39.549 -19.327 -1.842 1.00 95.06 109 THR A C 1
ATOM 786 O O . THR A 1 109 ? -40.345 -19.031 -0.954 1.00 95.06 109 THR A O 1
ATOM 789 N N . ILE A 1 110 ? -39.384 -18.586 -2.934 1.00 96.56 110 ILE A N 1
ATOM 790 C CA . ILE A 1 110 ? -40.211 -17.430 -3.275 1.00 96.56 110 ILE A CA 1
ATOM 791 C C . ILE A 1 110 ? -41.389 -17.938 -4.090 1.00 96.56 110 ILE A C 1
ATOM 793 O O . ILE A 1 110 ? -41.202 -18.578 -5.126 1.00 96.56 110 ILE A O 1
ATOM 797 N N . LYS A 1 111 ? -42.604 -17.649 -3.637 1.00 95.31 111 LYS A N 1
ATOM 798 C CA . LYS A 1 111 ? -43.844 -18.123 -4.243 1.00 95.31 111 LYS A CA 1
ATOM 799 C C . LYS A 1 111 ? -44.671 -16.943 -4.728 1.00 95.31 111 LYS A C 1
ATOM 801 O O . LYS A 1 111 ? -44.973 -16.039 -3.961 1.00 95.31 111 LYS A O 1
ATOM 806 N N . GLY A 1 112 ? -45.046 -16.976 -6.000 1.00 94.88 112 GLY A N 1
ATOM 807 C CA . GLY A 1 112 ? -45.959 -16.032 -6.630 1.00 94.88 112 GLY A CA 1
ATOM 808 C C . GLY A 1 112 ? -47.305 -16.703 -6.859 1.00 94.88 112 GLY A C 1
ATOM 809 O O . GLY A 1 112 ? -47.347 -17.772 -7.471 1.00 94.88 112 GLY A O 1
ATOM 810 N N . THR A 1 113 ? -48.390 -16.102 -6.373 1.00 92.88 113 THR A N 1
ATOM 811 C CA . THR A 1 113 ? -49.739 -16.683 -6.435 1.00 92.88 113 THR A CA 1
ATOM 812 C C . THR A 1 113 ? -50.747 -15.709 -7.037 1.00 92.88 113 THR A C 1
ATOM 814 O O . THR A 1 113 ? -50.836 -14.562 -6.605 1.00 92.88 113 THR A O 1
ATOM 817 N N . VAL A 1 114 ? -51.545 -16.193 -7.997 1.00 91.56 114 VAL A N 1
ATOM 818 C CA . VAL A 1 114 ? -52.734 -15.511 -8.541 1.00 91.56 114 VAL A CA 1
ATOM 819 C C . VAL A 1 114 ? -53.859 -16.521 -8.711 1.00 91.56 114 VAL A C 1
ATOM 821 O O . VAL A 1 114 ? -53.800 -17.389 -9.582 1.00 91.56 114 VAL A O 1
ATOM 824 N N . GLY A 1 115 ? -54.895 -16.428 -7.876 1.00 86.50 115 GLY A N 1
ATOM 825 C CA . GLY A 1 115 ? -55.969 -17.424 -7.855 1.00 86.50 115 GLY A CA 1
ATOM 826 C C . GLY A 1 115 ? -55.412 -18.832 -7.609 1.00 86.50 115 GLY A C 1
ATOM 827 O O . GLY A 1 115 ? -54.796 -19.082 -6.578 1.00 86.50 115 GLY A O 1
ATOM 828 N N . SER A 1 116 ? -55.607 -19.748 -8.563 1.00 81.88 116 SER A N 1
ATOM 829 C CA . SER A 1 116 ? -55.065 -21.116 -8.514 1.00 81.88 116 SER A CA 1
ATOM 830 C C . SER A 1 116 ? -53.682 -21.276 -9.162 1.00 81.88 116 SER A C 1
ATOM 832 O O . SER A 1 116 ? -53.122 -22.371 -9.124 1.00 81.88 116 SER A O 1
ATOM 834 N N . LEU A 1 117 ? -53.143 -20.234 -9.804 1.00 87.88 117 LEU A N 1
ATOM 835 C CA . LEU A 1 117 ? -51.846 -20.283 -10.475 1.00 87.88 117 LEU A CA 1
ATOM 836 C C . LEU A 1 117 ? -50.737 -19.937 -9.478 1.00 87.88 117 LEU A C 1
ATOM 838 O O . LEU A 1 117 ? -50.705 -18.836 -8.932 1.00 87.88 117 LEU A O 1
ATOM 842 N N . VAL A 1 118 ? -49.824 -20.884 -9.261 1.00 92.62 118 VAL A N 1
ATOM 843 C CA . VAL A 1 118 ? -48.691 -20.751 -8.339 1.00 92.62 118 VAL A CA 1
ATOM 844 C C . VAL A 1 118 ? -47.394 -21.018 -9.093 1.00 92.62 118 VAL A C 1
ATOM 846 O O . VAL A 1 118 ? -47.279 -22.022 -9.798 1.00 92.62 118 VAL A O 1
ATOM 849 N N . LYS A 1 119 ? -46.406 -20.137 -8.926 1.00 93.44 119 LYS A N 1
ATOM 850 C CA . LYS A 1 119 ? -45.042 -20.302 -9.450 1.00 93.44 119 LYS A CA 1
ATOM 851 C C . LYS A 1 119 ? -44.032 -20.090 -8.339 1.00 93.44 119 LYS A C 1
ATOM 853 O O . LYS A 1 119 ? -44.256 -19.268 -7.456 1.00 93.44 119 LYS A O 1
ATOM 858 N N . THR A 1 120 ? -42.918 -20.807 -8.407 1.00 95.00 120 THR A N 1
ATOM 859 C CA . THR A 1 120 ? -41.860 -20.739 -7.399 1.00 95.00 120 THR A CA 1
ATOM 860 C C . THR A 1 120 ? -40.512 -20.415 -8.028 1.00 95.00 120 THR A C 1
ATOM 862 O O . THR A 1 120 ? -40.223 -20.863 -9.138 1.00 95.00 120 THR A O 1
ATOM 865 N N . ALA A 1 121 ? -39.684 -19.677 -7.297 1.00 91.00 121 ALA A N 1
ATOM 866 C CA . ALA A 1 121 ? -38.261 -19.495 -7.556 1.00 91.00 121 ALA A CA 1
ATOM 867 C C . ALA A 1 121 ? -37.479 -19.815 -6.277 1.00 91.00 121 ALA A C 1
ATOM 869 O O . ALA A 1 121 ? -37.962 -19.559 -5.174 1.00 91.00 121 ALA A O 1
ATOM 870 N N . SER A 1 122 ? -36.288 -20.389 -6.421 1.00 92.69 122 SER A N 1
ATOM 871 C CA . SER A 1 122 ? -35.419 -20.720 -5.290 1.00 92.69 122 SER A CA 1
ATOM 872 C C . SER A 1 122 ? -34.317 -19.677 -5.161 1.00 92.69 122 SER A C 1
ATOM 874 O O . SER A 1 122 ? -33.668 -19.356 -6.153 1.00 92.69 122 SER A O 1
ATOM 876 N N . LEU A 1 123 ? -34.115 -19.172 -3.946 1.00 92.69 123 LEU A N 1
ATOM 877 C CA . LEU A 1 123 ? -33.025 -18.269 -3.584 1.00 92.69 123 LEU A CA 1
ATOM 878 C C . LEU A 1 123 ? -32.137 -18.974 -2.563 1.00 92.69 123 LEU A C 1
ATOM 880 O O . LEU A 1 123 ? -32.600 -19.334 -1.479 1.00 92.69 123 LEU A O 1
ATOM 884 N N . LYS A 1 124 ? -30.861 -19.158 -2.889 1.00 93.19 124 LYS A N 1
ATOM 885 C CA . LYS A 1 124 ? -29.882 -19.705 -1.953 1.00 93.19 124 LYS A CA 1
ATOM 886 C C . LYS A 1 124 ? -29.392 -18.597 -1.018 1.00 93.19 124 LYS A C 1
ATOM 888 O O . LYS A 1 124 ? -28.694 -17.688 -1.457 1.00 93.19 124 LYS A O 1
ATOM 893 N N . LEU A 1 125 ? -29.753 -18.669 0.259 1.00 91.19 125 LEU A N 1
ATOM 894 C CA . LEU A 1 125 ? -29.256 -17.763 1.291 1.00 91.19 125 LEU A CA 1
ATOM 895 C C . LEU A 1 125 ? -28.057 -18.394 2.001 1.00 91.19 125 LEU A C 1
ATOM 897 O O . LEU A 1 125 ? -28.174 -19.498 2.531 1.00 91.19 125 LEU A O 1
ATOM 901 N N . THR A 1 126 ? -26.949 -17.663 2.078 1.00 90.75 126 THR A N 1
ATOM 902 C CA . THR A 1 126 ? -25.807 -18.000 2.932 1.00 90.75 126 THR A CA 1
ATOM 903 C C . THR A 1 126 ? -25.732 -16.998 4.076 1.00 90.75 126 THR A C 1
ATOM 905 O O . THR A 1 126 ? -25.504 -15.809 3.853 1.00 90.75 126 THR A O 1
ATOM 908 N N . VAL A 1 127 ? -25.930 -17.472 5.307 1.00 84.44 127 VAL A N 1
ATOM 909 C CA . VAL A 1 127 ? -25.726 -16.659 6.511 1.00 84.44 127 VAL A CA 1
ATOM 910 C C . VAL A 1 127 ? -24.290 -16.845 6.984 1.00 84.44 127 VAL A C 1
ATOM 912 O O . VAL A 1 127 ? -23.889 -17.957 7.336 1.00 84.44 127 VAL A O 1
ATOM 915 N N . THR A 1 128 ? -23.522 -15.758 6.981 1.00 76.31 128 THR A N 1
ATOM 916 C CA . THR A 1 128 ? -22.129 -15.733 7.445 1.00 76.31 128 THR A CA 1
ATOM 917 C C . THR A 1 128 ? -22.021 -15.014 8.787 1.00 76.31 128 THR A C 1
ATOM 919 O O . THR A 1 128 ? -22.835 -14.146 9.103 1.00 76.31 128 THR A O 1
ATOM 922 N N . GLU A 1 129 ? -21.011 -15.339 9.587 1.00 74.12 129 GLU A N 1
ATOM 923 C CA . GLU A 1 129 ? -20.726 -14.571 10.804 1.00 74.12 129 GLU A CA 1
ATOM 924 C C . GLU A 1 129 ? -20.350 -13.125 10.450 1.00 74.12 129 GLU A C 1
ATOM 926 O O . GLU A 1 129 ? -19.796 -12.841 9.378 1.00 74.12 129 GLU A O 1
ATOM 931 N N . THR A 1 130 ? -20.646 -12.189 11.351 1.00 56.84 130 THR A N 1
ATOM 932 C CA . THR A 1 130 ? -19.943 -10.905 11.348 1.00 56.84 130 THR A CA 1
ATOM 933 C C . THR A 1 130 ? -18.473 -11.186 11.600 1.00 56.84 130 THR A C 1
ATOM 935 O O . THR A 1 130 ? -18.120 -11.975 12.469 1.00 56.84 130 THR A O 1
ATOM 938 N N . SER A 1 131 ? -17.600 -10.586 10.797 1.00 41.66 131 SER A N 1
ATOM 939 C CA . SER A 1 131 ? -16.161 -10.809 10.887 1.00 41.66 131 SER A CA 1
ATOM 940 C C . SER A 1 131 ? -15.625 -10.418 12.271 1.00 41.66 131 SER A C 1
ATOM 942 O O . SER A 1 131 ? -15.324 -9.252 12.505 1.00 41.66 131 SER A O 1
ATOM 944 N N . ASN A 1 132 ? -15.472 -11.405 13.155 1.00 38.44 132 ASN A N 1
ATOM 945 C CA . ASN A 1 132 ? -14.287 -11.562 13.996 1.00 38.44 132 ASN A CA 1
ATOM 946 C C . ASN A 1 132 ? -13.163 -12.041 13.048 1.00 38.44 132 ASN A C 1
ATOM 948 O O . ASN A 1 132 ? -13.457 -12.852 12.163 1.00 38.44 132 ASN A O 1
ATOM 952 N N . PRO A 1 133 ? -11.917 -11.540 13.114 1.00 33.53 133 PRO A N 1
ATOM 953 C CA . PRO A 1 133 ? -10.912 -11.803 12.093 1.00 33.53 133 PRO A CA 1
ATOM 954 C C . PRO A 1 133 ? -10.343 -13.220 12.242 1.00 33.53 133 PRO A C 1
ATOM 956 O O . PRO A 1 133 ? -9.205 -13.377 12.660 1.00 33.53 133 PRO A O 1
ATOM 959 N N . ASN A 1 134 ? -11.120 -14.261 11.923 1.00 33.84 134 ASN A N 1
ATOM 960 C CA . ASN A 1 134 ? -10.587 -15.588 11.617 1.00 33.84 134 ASN A CA 1
ATOM 961 C C . ASN A 1 134 ? -11.627 -16.536 10.971 1.00 33.84 134 ASN A C 1
ATOM 963 O O . ASN A 1 134 ? -12.414 -17.149 11.691 1.00 33.84 134 ASN A O 1
ATOM 967 N N . PRO A 1 135 ? -11.621 -16.746 9.641 1.00 38.34 135 PRO A N 1
ATOM 968 C CA . PRO A 1 135 ? -12.345 -17.837 9.007 1.00 38.34 135 PRO A CA 1
ATOM 969 C C . PRO A 1 135 ? -11.360 -18.951 8.622 1.00 38.34 135 PRO A C 1
ATOM 971 O O . PRO A 1 135 ? -10.866 -19.011 7.498 1.00 38.34 135 PRO A O 1
ATOM 974 N N . ASN A 1 136 ? -11.070 -19.855 9.554 1.00 34.09 136 ASN A N 1
ATOM 975 C CA . ASN A 1 136 ? -10.450 -21.149 9.260 1.00 34.09 136 ASN A CA 1
ATOM 976 C C . ASN A 1 136 ? -11.042 -22.184 10.233 1.00 34.09 136 ASN A C 1
ATOM 978 O O . ASN A 1 136 ? -11.231 -21.836 11.401 1.00 34.09 136 ASN A O 1
ATOM 982 N N . PRO A 1 137 ? -11.321 -23.446 9.845 1.00 43.34 137 PRO A N 1
ATOM 983 C CA . PRO A 1 137 ? -11.569 -24.494 10.826 1.00 43.34 137 PRO A CA 1
ATOM 984 C C . PRO A 1 137 ? -10.238 -24.716 11.552 1.00 43.34 137 PRO A C 1
ATOM 986 O O . PRO A 1 137 ? -9.339 -25.369 11.024 1.00 43.34 137 PRO A O 1
ATOM 989 N N . ASN A 1 138 ? -10.053 -24.075 12.706 1.00 38.19 138 ASN A N 1
ATOM 990 C CA . ASN A 1 138 ? -8.779 -24.102 13.409 1.00 38.19 138 ASN A CA 1
ATOM 991 C C . ASN A 1 138 ? -8.497 -25.535 13.911 1.00 38.19 138 ASN A C 1
ATOM 993 O O . ASN A 1 138 ? -9.293 -26.067 14.686 1.00 38.19 138 ASN A O 1
ATOM 997 N N . PRO A 1 139 ? -7.370 -26.166 13.530 1.00 39.94 139 PRO A N 1
ATOM 998 C CA . PRO A 1 139 ? -6.897 -27.410 14.143 1.00 39.94 139 PRO A CA 1
ATOM 999 C C . PRO A 1 139 ? -6.426 -27.215 15.595 1.00 39.94 139 PRO A C 1
ATOM 1001 O O . PRO A 1 139 ? -6.032 -28.181 16.245 1.00 39.94 139 PRO A O 1
ATOM 1004 N N . ASN A 1 140 ? -6.466 -25.983 16.106 1.00 45.38 140 ASN A N 1
ATOM 1005 C CA . ASN A 1 140 ? -6.227 -25.648 17.497 1.00 45.38 140 ASN A CA 1
ATOM 1006 C C . ASN A 1 140 ? -7.554 -25.193 18.141 1.00 45.38 140 ASN A C 1
ATOM 1008 O O . ASN A 1 140 ? -7.917 -24.026 17.982 1.00 45.38 140 ASN A O 1
ATOM 1012 N N . PRO A 1 141 ? -8.332 -26.086 18.787 1.00 58.97 141 PRO A N 1
ATOM 1013 C CA . PRO A 1 141 ? -9.506 -25.664 19.546 1.00 58.97 141 PRO A CA 1
ATOM 1014 C C . PRO A 1 141 ? -9.089 -24.582 20.540 1.00 58.97 141 PRO A C 1
ATOM 1016 O O . PRO A 1 141 ? -8.010 -24.671 21.128 1.00 58.97 141 PRO A O 1
ATOM 1019 N N . ASP A 1 142 ? -9.911 -23.544 20.683 1.00 65.44 142 ASP A N 1
ATOM 1020 C CA . ASP A 1 142 ? -9.694 -22.540 21.713 1.00 65.44 142 ASP A CA 1
ATOM 1021 C C . ASP A 1 142 ? -9.610 -23.256 23.064 1.00 65.44 142 ASP A C 1
ATOM 1023 O O . ASP A 1 142 ? -10.551 -23.936 23.470 1.00 65.44 142 ASP A O 1
ATOM 1027 N N . THR A 1 143 ? -8.440 -23.187 23.692 1.00 76.19 143 THR A N 1
ATOM 1028 C CA . THR A 1 143 ? -8.167 -23.798 24.997 1.00 76.19 143 THR A CA 1
ATOM 1029 C C . THR A 1 143 ? -7.968 -22.738 26.076 1.00 76.19 143 THR A C 1
ATOM 1031 O O . THR A 1 143 ? -7.633 -23.097 27.212 1.00 76.19 143 THR A O 1
ATOM 1034 N N . THR A 1 144 ? -8.132 -21.447 25.743 1.00 79.25 144 THR A N 1
ATOM 1035 C CA . THR A 1 144 ? -8.064 -20.389 26.749 1.00 79.25 144 THR A CA 1
ATOM 1036 C C . THR A 1 144 ? -9.242 -20.510 27.691 1.00 79.25 144 THR A C 1
ATOM 1038 O O . THR A 1 144 ? -10.289 -21.052 27.361 1.00 79.25 144 THR A O 1
ATOM 1041 N N . ARG A 1 145 ? -9.016 -20.128 28.940 1.00 80.81 145 ARG A N 1
ATOM 1042 C CA . ARG A 1 145 ? -10.017 -20.228 29.989 1.00 80.81 145 ARG A CA 1
ATOM 1043 C C . ARG A 1 145 ? -10.320 -18.821 30.468 1.00 80.81 145 ARG A C 1
ATOM 1045 O O . ARG A 1 145 ? -9.369 -18.080 30.741 1.00 80.81 145 ARG A O 1
ATOM 1052 N N . PRO A 1 146 ? -11.600 -18.486 30.691 1.00 85.25 146 PRO A N 1
ATOM 1053 C CA . PRO A 1 146 ? -11.940 -17.171 31.183 1.00 85.25 146 PRO A CA 1
ATOM 1054 C C . PRO A 1 146 ? -11.343 -16.973 32.577 1.00 85.25 146 PRO A C 1
ATOM 1056 O O . PRO A 1 146 ? -11.411 -17.858 33.434 1.00 85.25 146 PRO A O 1
ATOM 1059 N N . THR A 1 147 ? -10.779 -15.790 32.797 1.00 82.38 147 THR A N 1
ATOM 1060 C CA . THR A 1 147 ? -10.256 -15.299 34.079 1.00 82.38 147 THR A CA 1
ATOM 1061 C C . THR A 1 147 ? -10.950 -13.989 34.436 1.00 82.38 147 THR A C 1
ATOM 1063 O O . THR A 1 147 ? -11.498 -13.321 33.560 1.00 82.38 147 THR A O 1
ATOM 1066 N N . VAL A 1 148 ? -10.960 -13.607 35.716 1.00 80.88 148 VAL A N 1
ATOM 1067 C CA . VAL A 1 148 ? -11.467 -12.287 36.122 1.00 80.88 148 VAL A CA 1
ATOM 1068 C C . VAL A 1 148 ? -10.377 -11.245 35.890 1.00 80.88 148 VAL A C 1
ATOM 1070 O O . VAL A 1 148 ? -9.280 -11.369 36.430 1.00 80.88 148 VAL A O 1
ATOM 1073 N N . LEU A 1 149 ? -10.688 -10.205 35.119 1.00 76.19 149 LEU A N 1
ATOM 1074 C CA . LEU A 1 149 ? -9.811 -9.052 34.913 1.00 76.19 149 LEU A CA 1
ATOM 1075 C C . LEU A 1 149 ? -9.972 -8.015 36.020 1.00 76.19 149 LEU A C 1
ATOM 1077 O O . LEU A 1 149 ? -8.990 -7.445 36.492 1.00 76.19 149 LEU A O 1
ATOM 1081 N N . SER A 1 150 ? -11.215 -7.745 36.415 1.00 73.06 150 SER A N 1
ATOM 1082 C CA . SER A 1 150 ? -11.522 -6.729 37.413 1.00 73.06 150 SER A CA 1
ATOM 1083 C C . SER A 1 150 ? -12.852 -6.995 38.106 1.00 73.06 150 SER A C 1
ATOM 1085 O O . SER A 1 150 ? -13.761 -7.625 37.562 1.00 73.06 150 SER A O 1
ATOM 1087 N N . THR A 1 151 ? -12.955 -6.476 39.326 1.00 76.56 151 THR A N 1
ATOM 1088 C CA . THR A 1 151 ? -14.196 -6.395 40.095 1.00 76.56 151 THR A CA 1
ATOM 1089 C C . THR A 1 151 ? -14.341 -5.001 40.666 1.00 76.56 151 THR A C 1
ATOM 1091 O O . THR A 1 151 ? -13.384 -4.468 41.229 1.00 76.56 151 THR A O 1
ATOM 1094 N N . PHE A 1 152 ? -15.523 -4.413 40.544 1.00 74.25 152 PHE A N 1
ATOM 1095 C CA . PHE A 1 152 ? -15.792 -3.058 41.010 1.00 74.25 152 PHE A CA 1
ATOM 1096 C C . PHE A 1 152 ? -17.243 -2.917 41.473 1.00 74.25 152 PHE A C 1
ATOM 1098 O O . PHE A 1 152 ? -18.125 -3.587 40.954 1.00 74.25 152 PHE A O 1
ATOM 1105 N N . ALA A 1 153 ? -17.510 -2.039 42.437 1.00 79.94 153 ALA A N 1
ATOM 1106 C CA . ALA A 1 153 ? -18.854 -1.772 42.933 1.00 79.94 153 ALA A CA 1
ATOM 1107 C C . ALA A 1 153 ? -19.404 -0.429 42.414 1.00 79.94 153 ALA A C 1
ATOM 1109 O O . ALA A 1 153 ? -19.067 0.610 42.985 1.00 79.94 153 ALA A O 1
ATOM 1110 N N . PRO A 1 154 ? -20.261 -0.411 41.369 1.00 67.25 154 PRO A N 1
ATOM 1111 C CA . PRO A 1 154 ? -20.795 0.842 40.821 1.00 67.25 154 PRO A CA 1
ATOM 1112 C C . PRO A 1 154 ? -21.888 1.497 41.671 1.00 67.25 154 PRO A C 1
ATOM 1114 O O . PRO A 1 154 ? -22.164 2.680 41.514 1.00 67.25 154 PRO A O 1
ATOM 1117 N N . SER A 1 155 ? -22.507 0.764 42.593 1.00 74.88 155 SER A N 1
ATOM 1118 C CA . SER A 1 155 ? -23.460 1.309 43.561 1.00 74.88 155 SER A CA 1
ATOM 1119 C C . SER A 1 155 ? -23.348 0.539 44.865 1.00 74.88 155 SER A C 1
ATOM 1121 O O . SER A 1 155 ? -22.803 -0.564 44.885 1.00 74.88 155 SER A O 1
ATOM 1123 N N . SER A 1 156 ? -23.950 1.059 45.935 1.00 81.56 156 SER A N 1
ATOM 1124 C CA . SER A 1 156 ? -23.988 0.364 47.224 1.00 81.56 156 SER A CA 1
ATOM 1125 C C . SER A 1 156 ? -24.627 -1.024 47.151 1.00 81.56 156 SER A C 1
ATOM 1127 O O . SER A 1 156 ? -24.445 -1.802 48.073 1.00 81.56 156 SER A O 1
ATOM 1129 N N . THR A 1 157 ? -25.351 -1.369 46.084 1.00 88.69 157 THR A N 1
ATOM 1130 C CA . THR A 1 157 ? -26.051 -2.660 45.940 1.00 88.69 157 THR A CA 1
ATOM 1131 C C . THR A 1 157 ? -25.667 -3.422 44.678 1.00 88.69 157 THR A C 1
ATOM 1133 O O . THR A 1 157 ? -26.343 -4.377 44.305 1.00 88.69 157 THR A O 1
ATOM 1136 N N . THR A 1 158 ? -24.607 -3.014 43.982 1.00 86.56 158 THR A N 1
ATOM 1137 C CA . THR A 1 158 ? -24.190 -3.671 42.739 1.00 86.56 158 THR A CA 1
ATOM 1138 C C . THR A 1 158 ? -22.688 -3.887 42.703 1.00 86.56 158 THR A C 1
ATOM 1140 O O . THR A 1 158 ? -21.930 -3.040 43.172 1.00 86.56 158 THR A O 1
ATOM 1143 N N . VAL A 1 159 ? -22.263 -5.003 42.115 1.00 84.88 159 VAL A N 1
ATOM 1144 C CA . VAL A 1 159 ? -20.860 -5.335 41.833 1.00 84.88 159 VAL A CA 1
ATOM 1145 C C . VAL A 1 159 ? -20.763 -5.797 40.385 1.00 84.88 159 VAL A C 1
ATOM 1147 O O . VAL A 1 159 ? -21.503 -6.682 39.977 1.00 84.88 159 VAL A O 1
ATOM 1150 N N . GLU A 1 160 ? -19.867 -5.208 39.609 1.00 86.62 160 GLU A N 1
ATOM 1151 C CA . GLU A 1 160 ? -19.529 -5.635 38.255 1.00 86.62 160 GLU A CA 1
ATOM 1152 C C . GLU A 1 160 ? -18.244 -6.461 38.254 1.00 86.62 160 GLU A C 1
ATOM 1154 O O . GLU A 1 160 ? -17.274 -6.130 38.939 1.00 86.62 160 GLU A O 1
ATOM 1159 N N . VAL A 1 161 ? -18.254 -7.541 37.478 1.00 86.31 161 VAL A N 1
ATOM 1160 C CA . VAL A 1 161 ? -17.148 -8.485 37.305 1.00 86.31 161 VAL A CA 1
ATOM 1161 C C . VAL A 1 161 ? -16.842 -8.581 35.817 1.00 86.31 161 VAL A C 1
ATOM 1163 O O . VAL A 1 161 ? -17.688 -9.041 35.052 1.00 86.31 161 VAL A O 1
ATOM 1166 N N . SER A 1 162 ? -15.651 -8.165 35.397 1.00 84.25 162 SER A N 1
ATOM 1167 C CA . SER A 1 162 ? -15.223 -8.260 33.998 1.00 84.25 162 SER A CA 1
ATOM 1168 C C . SER A 1 162 ? -14.310 -9.463 33.789 1.00 84.25 162 SER A C 1
ATOM 1170 O O . SER A 1 162 ? -13.371 -9.679 34.557 1.00 84.25 162 SER A O 1
ATOM 1172 N N . PHE A 1 163 ? -14.558 -10.226 32.727 1.00 82.88 163 PHE A N 1
ATOM 1173 C CA . PHE A 1 163 ? -13.804 -11.423 32.357 1.00 82.88 163 PHE A CA 1
ATOM 1174 C C . PHE A 1 163 ? -12.840 -11.162 31.189 1.00 82.88 163 PHE A C 1
ATOM 1176 O O . PHE A 1 163 ? -13.046 -10.252 30.382 1.00 82.88 163 PHE A O 1
ATOM 1183 N N . SER A 1 164 ? -11.778 -11.970 31.086 1.00 81.38 164 SER A N 1
ATOM 1184 C CA . SER A 1 164 ? -10.754 -11.874 30.029 1.00 81.38 164 SER A CA 1
ATOM 1185 C C . SER A 1 164 ? -11.307 -12.107 28.624 1.00 81.38 164 SER A C 1
ATOM 1187 O O . SER A 1 164 ? -10.757 -11.626 27.634 1.00 81.38 164 SER A O 1
ATOM 1189 N N . GLU A 1 165 ? -12.432 -12.804 28.539 1.00 80.69 165 GLU A N 1
ATOM 1190 C CA . GLU A 1 165 ? -13.094 -13.216 27.312 1.00 80.69 165 GLU A CA 1
ATOM 1191 C C . GLU A 1 165 ? -14.602 -13.377 27.536 1.00 80.69 165 GLU A C 1
ATOM 1193 O O . GLU A 1 165 ? -15.097 -13.211 28.653 1.00 80.69 165 GLU A O 1
ATOM 1198 N N . ALA A 1 166 ? -15.341 -13.632 26.455 1.00 83.56 166 ALA A N 1
ATOM 1199 C CA . ALA A 1 166 ? -16.792 -13.745 26.516 1.00 83.56 166 ALA A CA 1
ATOM 1200 C C . ALA A 1 166 ? -17.218 -15.052 27.199 1.00 83.56 166 ALA A C 1
ATOM 1202 O O . ALA A 1 166 ? -16.748 -16.129 26.837 1.00 83.56 166 ALA A O 1
ATOM 1203 N N . ILE A 1 167 ? -18.144 -14.954 28.151 1.00 87.25 167 ILE A N 1
ATOM 1204 C CA . ILE A 1 167 ? -18.671 -16.071 28.934 1.00 87.25 167 ILE A CA 1
ATOM 1205 C C . ILE A 1 167 ? -20.117 -16.409 28.571 1.00 87.25 167 ILE A C 1
ATOM 1207 O O . ILE A 1 167 ? -20.862 -15.596 28.022 1.00 87.25 167 ILE A O 1
ATOM 1211 N N . LYS A 1 168 ? -20.528 -17.639 28.881 1.00 86.19 168 LYS A N 1
ATOM 1212 C CA . LYS A 1 168 ? -21.833 -18.191 28.526 1.00 86.19 168 LYS A CA 1
ATOM 1213 C C . LYS A 1 168 ? -22.774 -18.250 29.723 1.00 86.19 168 LYS A C 1
ATOM 1215 O O . LYS A 1 168 ? -22.754 -19.215 30.482 1.00 86.19 168 LYS A O 1
ATOM 1220 N N . GLY A 1 169 ? -23.684 -17.280 29.794 1.00 79.81 169 GLY A N 1
ATOM 1221 C CA . GLY A 1 169 ? -24.726 -17.231 30.823 1.00 79.81 169 GLY A CA 1
ATOM 1222 C C . GLY A 1 169 ? -24.162 -17.089 32.241 1.00 79.81 169 GLY A C 1
ATOM 1223 O O . GLY A 1 169 ? -22.977 -17.298 32.482 1.00 79.81 169 GLY A O 1
ATOM 1224 N N . VAL A 1 170 ? -25.013 -16.697 33.188 1.00 87.38 170 VAL A N 1
ATOM 1225 C CA . VAL A 1 170 ? -24.618 -16.554 34.596 1.00 87.38 170 VAL A CA 1
ATOM 1226 C C . VAL A 1 170 ? -25.763 -16.895 35.534 1.00 87.38 170 VAL A C 1
ATOM 1228 O O . VAL A 1 170 ? -26.924 -16.604 35.247 1.00 87.38 170 VAL A O 1
ATOM 1231 N N . GLU A 1 171 ? -25.417 -17.470 36.680 1.00 87.69 171 GLU A N 1
ATOM 1232 C CA . GLU A 1 171 ? -26.324 -17.747 37.791 1.00 87.69 171 GLU A CA 1
ATOM 1233 C C . GLU A 1 171 ? -25.740 -17.208 39.104 1.00 87.69 171 GLU A C 1
ATOM 1235 O O . GLU A 1 171 ? -24.528 -17.112 39.284 1.00 87.69 171 GLU A O 1
ATOM 1240 N N . THR A 1 172 ? -26.600 -16.866 40.064 1.00 87.12 172 THR A N 1
ATOM 1241 C CA . THR A 1 172 ? -26.170 -16.284 41.349 1.00 87.12 172 THR A CA 1
ATOM 1242 C C . THR A 1 172 ? -25.320 -17.233 42.194 1.00 87.12 172 THR A C 1
ATOM 1244 O O . THR A 1 172 ? -24.418 -16.790 42.897 1.00 87.12 172 THR A O 1
ATOM 1247 N N . ASN A 1 173 ? -25.570 -18.542 42.112 1.00 86.38 173 ASN A N 1
ATOM 1248 C CA . ASN A 1 173 ? -24.839 -19.588 42.840 1.00 86.38 173 ASN A CA 1
ATOM 1249 C C . ASN A 1 173 ? -23.364 -19.734 42.405 1.00 86.38 173 ASN A C 1
ATOM 1251 O O . ASN A 1 173 ? -22.593 -20.392 43.108 1.00 86.38 173 ASN A O 1
ATOM 1255 N N . GLN A 1 174 ? -22.973 -19.122 41.282 1.00 89.50 174 GLN A N 1
ATOM 1256 C CA . GLN A 1 174 ? -21.605 -19.112 40.759 1.00 89.50 174 GLN A CA 1
ATOM 1257 C C . GLN A 1 174 ? -20.718 -18.059 41.440 1.00 89.50 174 GLN A C 1
ATOM 1259 O O . GLN A 1 174 ? -19.516 -18.025 41.193 1.00 89.50 174 GLN A O 1
ATOM 1264 N N . PHE A 1 175 ? -21.278 -17.226 42.318 1.00 89.31 175 PHE A N 1
ATOM 1265 C CA . PHE A 1 175 ? -20.578 -16.141 43.000 1.00 89.31 175 PHE A CA 1
ATOM 1266 C C . PHE A 1 175 ? -20.812 -16.217 44.512 1.00 89.31 175 PHE A C 1
ATOM 1268 O O . PHE A 1 175 ? -21.848 -16.708 44.966 1.00 89.31 175 PHE A O 1
ATOM 1275 N N . ASP A 1 176 ? -19.840 -15.778 45.311 1.00 85.75 176 ASP A N 1
ATOM 1276 C CA . ASP A 1 176 ? -19.940 -15.810 46.774 1.00 85.75 176 ASP A CA 1
ATOM 1277 C C . ASP A 1 176 ? -19.062 -14.757 47.455 1.00 85.75 176 ASP A C 1
ATOM 1279 O O . ASP A 1 176 ? -18.007 -14.392 46.941 1.00 85.75 176 ASP A O 1
ATOM 1283 N N . PHE A 1 177 ? -19.467 -14.331 48.649 1.00 85.31 177 PHE A N 1
ATOM 1284 C CA . PHE A 1 177 ? -18.713 -13.428 49.518 1.00 85.31 177 PHE A CA 1
ATOM 1285 C C . PHE A 1 177 ? -18.366 -14.164 50.823 1.00 85.31 177 PHE A C 1
ATOM 1287 O O . PHE A 1 177 ? -19.099 -14.076 51.805 1.00 85.31 177 PHE A O 1
ATOM 1294 N N . PRO A 1 178 ? -17.262 -14.934 50.864 1.00 71.75 178 PRO A N 1
ATOM 1295 C CA . PRO A 1 178 ? -17.020 -15.906 51.933 1.00 71.75 178 PRO A CA 1
ATOM 1296 C C . PRO A 1 178 ? -16.678 -15.288 53.297 1.00 71.75 178 PRO A C 1
ATOM 1298 O O . PRO A 1 178 ? -16.843 -15.949 54.320 1.00 71.75 178 PRO A O 1
ATOM 1301 N N . ALA A 1 179 ? -16.172 -14.052 53.330 1.00 66.25 179 ALA A N 1
ATOM 1302 C CA . ALA A 1 179 ? -15.684 -13.408 54.553 1.00 66.25 179 ALA A CA 1
ATOM 1303 C C . ALA A 1 179 ? -16.594 -12.281 55.075 1.00 66.25 179 ALA A C 1
ATOM 1305 O O . ALA A 1 179 ? -16.433 -11.854 56.217 1.00 66.25 179 ALA A O 1
ATOM 1306 N N . GLN A 1 180 ? -17.548 -11.802 54.272 1.00 66.81 180 GLN A N 1
ATOM 1307 C CA . GLN A 1 180 ? -18.417 -10.671 54.599 1.00 66.81 180 GLN A CA 1
ATOM 1308 C C . GLN A 1 180 ? -19.873 -11.018 54.272 1.00 66.81 180 GLN A C 1
ATOM 1310 O O . GLN A 1 180 ? -20.140 -11.639 53.252 1.00 66.81 180 GLN A O 1
ATOM 1315 N N . SER A 1 181 ? -20.822 -10.597 55.114 1.00 69.62 181 SER A N 1
ATOM 1316 C CA . SER A 1 181 ? -22.262 -10.907 55.016 1.00 69.62 181 SER A CA 1
ATOM 1317 C C . SER A 1 181 ? -22.991 -10.234 53.834 1.00 69.62 181 SER A C 1
ATOM 1319 O O . SER A 1 181 ? -24.127 -9.786 53.997 1.00 69.62 181 SER A O 1
ATOM 1321 N N . LEU A 1 182 ? -22.361 -10.117 52.661 1.00 84.38 182 LEU A N 1
ATOM 1322 C CA . LEU A 1 182 ? -23.027 -9.661 51.446 1.00 84.38 182 LEU A CA 1
ATOM 1323 C C . LEU A 1 182 ? -23.835 -10.807 50.839 1.00 84.38 182 LEU A C 1
ATOM 1325 O O . LEU A 1 182 ? -23.301 -11.874 50.542 1.00 84.38 182 LEU A O 1
ATOM 1329 N N . THR A 1 183 ? -25.128 -10.585 50.625 1.00 87.75 183 THR A N 1
ATOM 1330 C CA . THR A 1 183 ? -25.982 -11.540 49.909 1.00 87.75 183 THR A CA 1
ATOM 1331 C C . THR A 1 183 ? -26.098 -11.141 48.447 1.00 87.75 183 THR A C 1
ATOM 1333 O O . THR A 1 183 ? -26.179 -9.955 48.149 1.00 87.75 183 THR A O 1
ATOM 1336 N N . ILE A 1 184 ? -26.119 -12.116 47.533 1.00 92.12 184 ILE A N 1
ATOM 1337 C CA . ILE A 1 184 ? -26.328 -11.895 46.094 1.00 92.12 184 ILE A CA 1
ATOM 1338 C C . ILE A 1 184 ? -27.775 -12.253 45.760 1.00 92.12 184 ILE A C 1
ATOM 1340 O O . ILE A 1 184 ? -28.192 -13.395 45.949 1.00 92.12 184 ILE A O 1
ATOM 1344 N N . SER A 1 185 ? -28.551 -11.284 45.280 1.00 91.12 185 SER A N 1
ATOM 1345 C CA . SER A 1 185 ? -29.963 -11.469 44.924 1.00 91.12 185 SER A CA 1
ATOM 1346 C C . SER A 1 185 ? -30.185 -11.702 43.429 1.00 91.12 185 SER A C 1
ATOM 1348 O O . SER A 1 185 ? -31.165 -12.348 43.061 1.00 91.12 185 SER A O 1
ATOM 1350 N N . ALA A 1 186 ? -29.281 -11.223 42.572 1.00 91.88 186 ALA A N 1
ATOM 1351 C CA . ALA A 1 186 ? -29.338 -11.422 41.126 1.00 91.88 186 ALA A CA 1
ATOM 1352 C C . ALA A 1 186 ? -27.938 -11.389 40.497 1.00 91.88 186 ALA A C 1
ATOM 1354 O O . ALA A 1 186 ? -27.016 -10.785 41.042 1.00 91.88 186 ALA A O 1
ATOM 1355 N N . 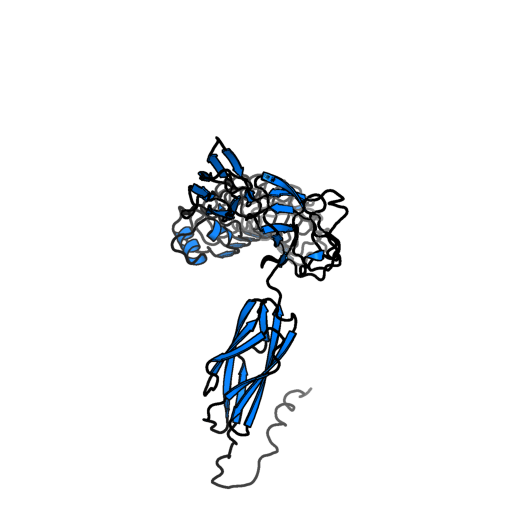ALA A 1 187 ? -27.799 -12.040 39.343 1.00 92.38 187 ALA A N 1
ATOM 1356 C CA . ALA A 1 187 ? -26.629 -11.981 38.477 1.00 92.38 187 ALA A CA 1
ATOM 1357 C C . ALA A 1 187 ? -27.124 -11.836 37.036 1.00 92.38 187 ALA A C 1
ATOM 1359 O O . ALA A 1 187 ? -28.040 -12.549 36.624 1.00 92.38 187 ALA A O 1
ATOM 1360 N N . SER A 1 188 ? -26.552 -10.903 36.284 1.00 91.69 188 SER A N 1
ATOM 1361 C CA . SER A 1 188 ? -26.932 -10.648 34.894 1.00 91.69 188 SER A CA 1
ATOM 1362 C C . SER A 1 188 ? -25.697 -10.451 34.031 1.00 91.69 188 SER A C 1
ATOM 1364 O O . SER A 1 188 ? -24.761 -9.769 34.442 1.00 91.69 188 SER A O 1
ATOM 1366 N N . LEU A 1 189 ? -25.688 -11.075 32.855 1.00 90.62 189 LEU A N 1
ATOM 1367 C CA . LEU A 1 189 ? -24.615 -10.936 31.878 1.00 90.62 189 LEU A CA 1
ATOM 1368 C C . LEU A 1 189 ? -24.905 -9.729 30.978 1.00 90.62 189 LEU A C 1
ATOM 1370 O O . LEU A 1 189 ? -26.002 -9.615 30.429 1.00 90.62 189 LEU A O 1
ATOM 1374 N N . GLY A 1 190 ? -23.925 -8.841 30.849 1.00 77.69 190 GLY A N 1
ATOM 1375 C CA . GLY A 1 190 ? -23.970 -7.667 29.990 1.00 77.69 190 GLY A CA 1
ATOM 1376 C C . GLY A 1 190 ? -24.016 -8.027 28.505 1.00 77.69 190 GLY A C 1
ATOM 1377 O O . GLY A 1 190 ? -23.723 -9.149 28.092 1.00 77.69 190 GLY A O 1
ATOM 1378 N N . THR A 1 191 ? -24.376 -7.052 27.673 1.00 76.69 191 THR A N 1
ATOM 1379 C CA . THR A 1 191 ? -24.472 -7.227 26.213 1.00 76.69 191 THR A CA 1
ATOM 1380 C C . THR A 1 191 ? -23.121 -7.492 25.546 1.00 76.69 191 THR A C 1
ATOM 1382 O O . THR A 1 191 ? -23.083 -8.069 24.464 1.00 76.69 191 THR A O 1
ATOM 1385 N N . ASP A 1 192 ? -22.016 -7.122 26.200 1.00 73.94 192 ASP A N 1
ATOM 1386 C CA . ASP A 1 192 ? -20.648 -7.442 25.782 1.00 73.94 192 ASP A CA 1
ATOM 1387 C C . ASP A 1 192 ? -20.281 -8.924 25.988 1.00 73.94 192 ASP A C 1
ATOM 1389 O O . ASP A 1 192 ? -19.240 -9.372 25.512 1.00 73.94 192 ASP A O 1
ATOM 1393 N N . SER A 1 193 ? -21.127 -9.685 26.696 1.00 84.62 193 SER A N 1
ATOM 1394 C CA . SER A 1 193 ? -20.883 -11.061 27.143 1.00 84.62 193 SER A CA 1
ATOM 1395 C C . SER A 1 193 ? -19.608 -11.245 27.978 1.00 84.62 193 SER A C 1
ATOM 1397 O O . SER A 1 193 ? -19.200 -12.375 28.215 1.00 84.62 193 SER A O 1
ATOM 1399 N N . LYS A 1 194 ? -18.982 -10.163 28.450 1.00 85.38 194 LYS A N 1
ATOM 1400 C CA . LYS A 1 194 ? -17.739 -10.168 29.240 1.00 85.38 194 LYS A CA 1
ATOM 1401 C C . LYS A 1 194 ? -17.929 -9.602 30.638 1.00 85.38 194 LYS A C 1
ATOM 1403 O O . LYS A 1 194 ? -17.105 -9.869 31.508 1.00 85.38 194 LYS A O 1
ATOM 1408 N N . THR A 1 195 ? -18.987 -8.832 30.862 1.00 84.62 195 THR A N 1
ATOM 1409 C CA . THR A 1 195 ? -19.240 -8.158 32.133 1.00 84.62 195 THR A CA 1
ATOM 1410 C C . THR A 1 195 ? -20.457 -8.758 32.819 1.00 84.62 195 THR A C 1
ATOM 1412 O O . THR A 1 195 ? -21.518 -8.896 32.217 1.00 84.62 195 THR A O 1
ATOM 1415 N N . VAL A 1 196 ? -20.322 -9.114 34.094 1.00 88.44 196 VAL A N 1
ATOM 1416 C CA . VAL A 1 196 ? -21.407 -9.640 34.927 1.00 88.44 196 VAL A CA 1
ATOM 1417 C C . VAL A 1 196 ? -21.754 -8.628 35.996 1.00 88.44 196 VAL A C 1
ATOM 1419 O O . VAL A 1 196 ? -20.905 -8.276 36.809 1.00 88.44 196 VAL A O 1
ATOM 1422 N N . THR A 1 197 ? -23.014 -8.210 36.044 1.00 90.25 197 THR A N 1
ATOM 1423 C CA . THR A 1 197 ? -23.541 -7.357 37.110 1.00 90.25 197 THR A CA 1
ATOM 1424 C C . THR A 1 197 ? -24.233 -8.226 38.157 1.00 90.25 197 THR A C 1
ATOM 1426 O O . THR A 1 197 ? -25.246 -8.872 37.879 1.00 90.25 197 THR A O 1
ATOM 1429 N N . LEU A 1 198 ? -23.686 -8.230 39.369 1.00 92.06 198 LEU A N 1
ATOM 1430 C CA . LEU A 1 198 ? -24.249 -8.838 40.569 1.00 92.06 198 LEU A CA 1
ATOM 1431 C C . LEU A 1 198 ? -25.050 -7.791 41.343 1.00 92.06 198 LEU A C 1
ATOM 1433 O O . LEU A 1 198 ? -24.560 -6.692 41.598 1.00 92.06 198 LEU A O 1
ATOM 1437 N N . THR A 1 199 ? -26.261 -8.138 41.769 1.00 91.31 199 THR A N 1
ATOM 1438 C CA . THR A 1 199 ? -27.028 -7.350 42.741 1.00 91.31 199 THR A CA 1
ATOM 1439 C C . THR A 1 199 ? -26.759 -7.899 44.134 1.00 91.31 199 THR A C 1
ATOM 1441 O O . THR A 1 199 ? -27.013 -9.077 44.392 1.00 91.31 199 THR A O 1
ATOM 1444 N N . THR A 1 200 ? -26.243 -7.057 45.024 1.00 91.88 200 THR A N 1
ATOM 1445 C CA . THR A 1 200 ? -25.864 -7.413 46.391 1.00 91.88 200 THR A CA 1
ATOM 1446 C C . THR A 1 200 ? -26.730 -6.701 47.429 1.00 91.88 200 THR A C 1
ATOM 1448 O O . THR A 1 200 ? -27.361 -5.682 47.146 1.00 91.88 200 THR A O 1
ATOM 1451 N N . SER A 1 201 ? -26.721 -7.178 48.675 1.00 88.94 201 SER A N 1
ATOM 1452 C CA . SER A 1 201 ? -27.097 -6.333 49.815 1.00 88.94 201 SER A CA 1
ATOM 1453 C C . SER A 1 201 ? -26.213 -5.071 49.885 1.00 88.94 201 SER A C 1
ATOM 1455 O O . SER A 1 201 ? -25.122 -5.071 49.304 1.00 88.94 201 SER A O 1
ATOM 1457 N N . PRO A 1 202 ? -26.644 -4.010 50.599 1.00 86.75 202 PRO A N 1
ATOM 1458 C CA . PRO A 1 202 ? -25.860 -2.788 50.747 1.00 86.75 202 PRO A CA 1
ATOM 1459 C C . PRO A 1 202 ? -24.433 -3.044 51.252 1.00 86.75 202 PRO A C 1
ATOM 1461 O O . PRO A 1 202 ? -24.243 -3.703 52.272 1.00 86.75 202 PRO A O 1
ATOM 1464 N N . GLN A 1 203 ? -23.453 -2.507 50.536 1.00 86.00 203 GLN A N 1
ATOM 1465 C CA . GLN A 1 203 ? -22.029 -2.537 50.848 1.00 86.00 203 GLN A CA 1
ATOM 1466 C C . GLN A 1 203 ? -21.666 -1.349 51.741 1.00 86.00 203 GLN A C 1
ATOM 1468 O O . GLN A 1 203 ? -22.202 -0.247 51.590 1.00 86.00 203 GLN A O 1
ATOM 1473 N N . THR A 1 204 ? -20.709 -1.552 52.635 1.00 80.88 204 THR A N 1
ATOM 1474 C CA . THR A 1 204 ? -20.063 -0.487 53.395 1.00 80.88 204 THR A CA 1
ATOM 1475 C C . THR A 1 204 ? -19.070 0.251 52.489 1.00 80.88 204 THR A C 1
ATOM 1477 O O . THR A 1 204 ? -18.200 -0.387 51.885 1.00 80.88 204 THR A O 1
ATOM 1480 N N . PRO A 1 205 ? -19.141 1.589 52.401 1.00 75.44 205 PRO A N 1
ATOM 1481 C CA . PRO A 1 205 ? -18.187 2.362 51.619 1.00 75.44 205 PRO A CA 1
ATOM 1482 C C . PRO A 1 205 ? -16.738 2.131 52.048 1.00 75.44 205 PRO A C 1
ATOM 1484 O O . PRO A 1 205 ? -16.432 2.179 53.240 1.00 75.44 205 PRO A O 1
ATOM 1487 N N . ASN A 1 206 ? -15.845 1.926 51.075 1.00 69.50 206 ASN A N 1
ATOM 1488 C CA . ASN A 1 206 ? -14.405 1.702 51.273 1.00 69.50 206 ASN A CA 1
ATOM 1489 C C . ASN A 1 206 ? -14.021 0.440 52.073 1.00 69.50 206 ASN A C 1
ATOM 1491 O O . ASN A 1 206 ? -12.840 0.242 52.365 1.00 69.50 206 ASN A O 1
ATOM 1495 N N . GLU A 1 207 ? -14.972 -0.431 52.419 1.00 82.25 207 GLU A N 1
ATOM 1496 C CA . GLU A 1 207 ? -14.656 -1.738 52.997 1.00 82.25 207 GLU A CA 1
ATOM 1497 C C . GLU A 1 207 ? -14.114 -2.668 51.905 1.00 82.25 207 GLU A C 1
ATOM 1499 O O . GLU A 1 207 ? -14.614 -2.676 50.784 1.00 82.25 207 GLU A O 1
ATOM 1504 N N . SER A 1 208 ? -13.073 -3.443 52.209 1.00 81.00 208 SER A N 1
ATOM 1505 C CA . SER A 1 208 ? -12.528 -4.411 51.255 1.00 81.00 208 SER A CA 1
ATOM 1506 C C . SER A 1 208 ? -13.384 -5.674 51.246 1.00 81.00 208 SER A C 1
ATOM 1508 O O . SER A 1 208 ? -13.518 -6.351 52.268 1.00 81.00 208 SER A O 1
ATOM 1510 N N . TYR A 1 209 ? -13.939 -5.994 50.083 1.00 83.25 209 TYR A N 1
ATOM 1511 C CA . TYR A 1 209 ? -14.731 -7.187 49.836 1.00 83.25 209 TYR A CA 1
ATOM 1512 C C . TYR A 1 209 ? -13.958 -8.180 48.994 1.00 83.25 209 TYR A C 1
ATOM 1514 O O . TYR A 1 209 ? -13.261 -7.827 48.047 1.00 83.25 209 TYR A O 1
ATOM 1522 N N . ALA A 1 210 ? -14.137 -9.445 49.337 1.00 82.94 210 ALA A N 1
ATOM 1523 C CA . ALA A 1 210 ? -13.571 -10.580 48.644 1.00 82.94 210 ALA A CA 1
ATOM 1524 C C . ALA A 1 210 ? -14.688 -11.274 47.848 1.00 82.94 210 ALA A C 1
ATOM 1526 O O . ALA A 1 210 ? -15.503 -11.974 48.444 1.00 82.94 210 ALA A O 1
ATOM 1527 N N . LEU A 1 211 ? -14.715 -11.118 46.516 1.00 85.00 211 LEU A N 1
ATOM 1528 C CA . LEU A 1 211 ? -15.588 -11.923 45.653 1.00 85.00 211 LEU A CA 1
ATOM 1529 C C . LEU A 1 211 ? -14.926 -13.250 45.255 1.00 85.00 211 LEU A C 1
ATOM 1531 O O . LEU A 1 211 ? -13.874 -13.265 44.619 1.00 85.00 211 LEU A O 1
ATOM 1535 N N . LEU A 1 212 ? -15.581 -14.366 45.562 1.00 83.81 212 LEU A N 1
ATOM 1536 C CA . LEU A 1 212 ? -15.222 -15.697 45.086 1.00 83.81 212 LEU A CA 1
ATOM 1537 C C . LEU A 1 212 ? -16.069 -16.069 43.862 1.00 83.81 212 LEU A C 1
ATOM 1539 O O . LEU A 1 212 ? -17.296 -16.124 43.946 1.00 83.81 212 LEU A O 1
ATOM 1543 N N . VAL A 1 213 ? -15.408 -16.397 42.751 1.00 85.44 213 VAL A N 1
ATOM 1544 C CA . VAL A 1 213 ? -16.041 -16.990 41.564 1.00 85.44 213 VAL A CA 1
ATOM 1545 C C . VAL A 1 213 ? -15.906 -18.514 41.637 1.00 85.44 213 VAL A C 1
ATOM 1547 O O . VAL A 1 213 ? -14.808 -19.044 41.809 1.00 85.44 213 VAL A O 1
ATOM 1550 N N . LYS A 1 214 ? -17.033 -19.223 41.565 1.00 80.38 214 LYS A N 1
ATOM 1551 C CA . LYS A 1 214 ? -17.144 -20.684 41.701 1.00 80.38 214 LYS A CA 1
ATOM 1552 C C . LYS A 1 214 ? -17.129 -21.382 40.335 1.00 80.38 214 LYS A C 1
ATOM 1554 O O . LYS A 1 214 ? -17.172 -20.754 39.280 1.00 80.38 214 LYS A O 1
ATOM 1559 N N . THR A 1 215 ? -17.083 -22.716 40.351 1.00 76.00 215 THR A N 1
ATOM 1560 C CA . THR A 1 215 ? -17.238 -23.537 39.139 1.00 76.00 215 THR A CA 1
ATOM 1561 C C . THR A 1 215 ? -18.588 -23.298 38.461 1.00 76.00 215 THR A C 1
ATOM 1563 O O . THR A 1 215 ? -19.585 -23.052 39.134 1.00 76.00 215 THR A O 1
ATOM 1566 N N . GLY A 1 216 ? -18.642 -23.486 37.140 1.00 77.69 216 GLY A N 1
ATOM 1567 C CA . GLY A 1 216 ? -19.886 -23.452 36.358 1.00 77.69 216 GLY A CA 1
ATOM 1568 C C . GLY A 1 216 ? -19.940 -22.347 35.305 1.00 77.69 216 GLY A C 1
ATOM 1569 O O . GLY A 1 216 ? -20.789 -22.421 34.425 1.00 77.69 216 GLY A O 1
ATOM 1570 N N . ILE A 1 217 ? -19.022 -21.379 35.354 1.00 86.62 217 ILE A N 1
ATOM 1571 C CA . ILE A 1 217 ? -18.823 -20.403 34.278 1.00 86.62 217 ILE A CA 1
ATOM 1572 C C . ILE A 1 217 ? -17.957 -21.039 33.187 1.00 86.62 217 ILE A C 1
ATOM 1574 O O . ILE A 1 217 ? -16.902 -21.614 33.480 1.00 86.62 217 ILE A O 1
ATOM 1578 N N . THR A 1 218 ? -18.400 -20.929 31.938 1.00 84.69 218 THR A N 1
ATOM 1579 C CA . THR A 1 218 ? -17.629 -21.311 30.750 1.00 84.69 218 THR A CA 1
ATOM 1580 C C . THR A 1 218 ? -17.554 -20.141 29.783 1.00 84.69 218 THR A C 1
ATOM 1582 O O . THR A 1 218 ? -18.449 -19.295 29.778 1.00 84.69 218 THR A O 1
ATOM 1585 N N . ASP A 1 219 ? -16.531 -20.109 28.939 1.00 85.88 219 ASP A N 1
ATOM 1586 C CA . ASP A 1 219 ? -16.522 -19.228 27.771 1.00 85.88 219 ASP A CA 1
ATOM 1587 C C . ASP A 1 219 ? -17.559 -19.681 26.713 1.00 85.88 219 ASP A C 1
ATOM 1589 O O . ASP A 1 219 ? -18.342 -20.625 26.915 1.00 85.88 219 ASP A O 1
ATOM 1593 N N . LEU A 1 220 ? -17.579 -18.998 25.567 1.00 80.12 220 LEU A N 1
ATOM 1594 C CA . LEU A 1 220 ? -18.408 -19.387 24.422 1.00 80.12 220 LEU A CA 1
ATOM 1595 C C . LEU A 1 220 ? -17.942 -20.694 23.747 1.00 80.12 220 LEU A C 1
ATOM 1597 O O . LEU A 1 220 ? -18.766 -21.373 23.131 1.00 80.12 220 LEU A O 1
ATOM 1601 N N . ALA A 1 221 ? -16.666 -21.065 23.892 1.00 76.12 221 ALA A N 1
ATOM 1602 C CA . ALA A 1 221 ? -16.076 -22.304 23.380 1.00 76.12 221 ALA A CA 1
ATOM 1603 C C . ALA A 1 221 ? -16.312 -23.525 24.302 1.00 76.12 221 ALA A C 1
ATOM 1605 O O . ALA A 1 221 ? -16.096 -24.667 23.895 1.00 76.12 221 ALA A O 1
ATOM 1606 N N . GLY A 1 222 ? -16.824 -23.309 25.517 1.00 80.88 222 GLY A N 1
ATOM 1607 C CA . GLY A 1 222 ? -17.071 -24.329 26.532 1.00 80.88 222 GLY A CA 1
ATOM 1608 C C . GLY A 1 222 ? -15.900 -24.587 27.487 1.00 80.88 222 GLY A C 1
ATOM 1609 O O . GLY A 1 222 ? -15.995 -25.514 28.297 1.00 80.88 222 GLY A O 1
ATOM 1610 N N . ASN A 1 223 ? -14.821 -23.799 27.446 1.00 81.75 223 ASN A N 1
ATOM 1611 C CA . ASN A 1 223 ? -13.726 -23.936 28.401 1.00 81.75 223 ASN A CA 1
ATOM 1612 C C . ASN A 1 223 ? -14.166 -23.445 29.788 1.00 81.75 223 ASN A C 1
ATOM 1614 O O . ASN A 1 223 ? -14.729 -22.353 29.914 1.00 81.75 223 ASN A O 1
ATOM 1618 N N . PRO A 1 224 ? -13.921 -24.221 30.860 1.00 83.94 224 PRO A N 1
ATOM 1619 C CA . PRO A 1 224 ? -14.290 -23.807 32.207 1.00 83.94 224 PRO A CA 1
ATOM 1620 C C . PRO A 1 224 ? -13.396 -22.676 32.709 1.00 83.94 224 PRO A C 1
ATOM 1622 O O . PRO A 1 224 ? -12.178 -22.739 32.520 1.00 83.94 224 PRO A O 1
ATOM 1625 N N . PHE A 1 225 ? -13.998 -21.744 33.452 1.00 82.81 225 PHE A N 1
ATOM 1626 C CA . PHE A 1 225 ? -13.311 -20.712 34.230 1.00 82.81 225 PHE A CA 1
ATOM 1627 C C . PHE A 1 225 ? -12.069 -21.253 34.944 1.00 82.81 225 PHE A C 1
ATOM 1629 O O . PHE A 1 225 ? -12.118 -22.306 35.597 1.00 82.81 225 PHE A O 1
ATOM 1636 N N . ASP A 1 226 ? -10.946 -20.549 34.792 1.00 74.62 226 ASP A N 1
ATOM 1637 C CA . ASP A 1 226 ? -9.670 -20.989 35.346 1.00 74.62 226 ASP A CA 1
ATOM 1638 C C . ASP A 1 226 ? -9.568 -20.673 36.837 1.00 74.62 226 ASP A C 1
ATOM 1640 O O . ASP A 1 226 ? -9.047 -19.644 37.257 1.00 74.62 226 ASP A O 1
ATOM 1644 N N . LEU A 1 227 ? -10.017 -21.621 37.655 1.00 65.44 227 LEU A N 1
ATOM 1645 C CA . LEU A 1 227 ? -9.857 -21.541 39.103 1.00 65.44 227 LEU A CA 1
ATOM 1646 C C . LEU A 1 227 ? -8.391 -21.553 39.548 1.00 65.44 227 LEU A C 1
ATOM 1648 O O . LEU A 1 227 ? -8.118 -21.094 40.651 1.00 65.44 227 LEU A O 1
ATOM 1652 N N . ALA A 1 228 ? -7.467 -22.102 38.750 1.00 56.97 228 ALA A N 1
ATOM 1653 C CA . ALA A 1 228 ? -6.063 -22.274 39.114 1.00 56.97 228 ALA A CA 1
ATOM 1654 C C . ALA A 1 228 ? -5.240 -21.004 38.859 1.00 56.97 228 ALA A C 1
ATOM 1656 O O . ALA A 1 228 ? -4.422 -20.649 39.708 1.00 56.97 228 ALA A O 1
ATOM 1657 N N . ALA A 1 229 ? -5.503 -20.289 37.758 1.00 54.88 229 ALA A N 1
ATOM 1658 C CA . ALA A 1 229 ? -4.925 -18.967 37.497 1.00 54.88 229 ALA A CA 1
ATOM 1659 C C . ALA A 1 229 ? -5.356 -17.912 38.537 1.00 54.88 229 ALA A C 1
ATOM 1661 O O . ALA A 1 229 ? -4.661 -16.914 38.719 1.00 54.88 229 ALA A O 1
ATOM 1662 N N . THR A 1 230 ? -6.456 -18.158 39.261 1.00 52.75 230 THR A N 1
ATOM 1663 C CA . THR A 1 230 ? -6.979 -17.287 40.331 1.00 52.75 230 THR A CA 1
ATOM 1664 C C . THR A 1 230 ? -7.071 -17.949 41.725 1.00 52.75 230 THR A C 1
ATOM 1666 O O . THR A 1 230 ? -7.807 -17.464 42.583 1.00 52.75 230 THR A O 1
ATOM 1669 N N . ASN A 1 231 ? -6.363 -19.051 42.015 1.00 40.56 231 ASN A N 1
ATOM 1670 C CA . ASN A 1 231 ? -6.579 -19.810 43.267 1.00 40.56 231 ASN A CA 1
ATOM 1671 C C . ASN A 1 231 ? -5.786 -19.268 44.481 1.00 40.56 231 ASN A C 1
ATOM 1673 O O . ASN A 1 231 ? -4.579 -19.065 44.334 1.00 40.56 231 ASN A O 1
ATOM 1677 N N . PRO A 1 232 ? -6.335 -19.180 45.720 1.00 45.97 232 PRO A N 1
ATOM 1678 C CA . PRO A 1 232 ? -7.724 -19.264 46.184 1.00 45.97 232 PRO A CA 1
ATOM 1679 C C . PRO A 1 232 ? -8.118 -18.003 46.990 1.00 45.97 232 PRO A C 1
ATOM 1681 O O . PRO A 1 232 ? -8.621 -18.105 48.110 1.00 45.97 232 PRO A O 1
ATOM 1684 N N . LEU A 1 233 ? -7.806 -16.801 46.510 1.00 48.22 233 LEU A N 1
ATOM 1685 C CA . LEU A 1 233 ? -8.165 -15.574 47.217 1.00 48.22 233 LEU A CA 1
ATOM 1686 C C . LEU A 1 233 ? -8.971 -14.721 46.263 1.00 48.22 233 LEU A C 1
ATOM 1688 O O . LEU A 1 233 ? -8.467 -14.231 45.261 1.00 48.22 233 LEU A O 1
ATOM 1692 N N . ALA A 1 234 ? -10.249 -14.643 46.587 1.00 56.03 234 ALA A N 1
ATOM 1693 C CA . ALA A 1 234 ? -11.214 -13.723 46.047 1.00 56.03 234 ALA A CA 1
ATOM 1694 C C . ALA A 1 234 ? -10.622 -12.443 45.435 1.00 56.03 234 ALA A C 1
ATOM 1696 O O . ALA A 1 234 ? -9.755 -11.804 46.035 1.00 56.03 234 ALA A O 1
ATOM 1697 N N . THR A 1 235 ? -11.145 -12.027 44.283 1.00 61.22 235 THR A N 1
ATOM 1698 C CA . THR A 1 235 ? -10.806 -10.724 43.706 1.00 61.22 235 THR A CA 1
ATOM 1699 C C . THR A 1 235 ? -11.251 -9.651 44.691 1.00 61.22 235 THR A C 1
ATOM 1701 O O . THR A 1 235 ? -12.446 -9.496 44.967 1.00 61.22 235 THR A O 1
ATOM 1704 N N . SER A 1 236 ? -10.271 -8.981 45.298 1.00 70.00 236 SER A N 1
ATOM 1705 C CA . SER A 1 236 ? -10.524 -7.948 46.289 1.00 70.00 236 SER A CA 1
ATOM 1706 C C . SER A 1 236 ? -10.921 -6.656 45.590 1.00 70.00 236 SER A C 1
ATOM 1708 O O . SER A 1 236 ? -10.172 -6.161 44.747 1.00 70.00 236 SER A O 1
ATOM 1710 N N . PHE A 1 237 ? -12.051 -6.083 45.977 1.00 69.94 237 PHE A N 1
ATOM 1711 C CA . PHE A 1 237 ? -12.470 -4.750 45.560 1.00 69.94 237 PHE A CA 1
ATOM 1712 C C . PHE A 1 237 ? -12.903 -3.948 46.778 1.00 69.94 237 PHE A C 1
ATOM 1714 O O . PHE A 1 237 ? -13.237 -4.501 47.823 1.00 69.94 237 PHE A O 1
ATOM 1721 N N . LEU A 1 238 ? -12.893 -2.628 46.646 1.00 66.62 238 LEU A N 1
ATOM 1722 C CA . LEU A 1 238 ? -13.459 -1.752 47.661 1.00 66.62 238 LEU A CA 1
ATOM 1723 C C . LEU A 1 238 ? -14.959 -1.606 47.407 1.00 66.62 238 LEU A C 1
ATOM 1725 O O . LEU A 1 238 ? -15.380 -1.393 46.269 1.00 66.62 238 LEU A O 1
ATOM 1729 N N . GLY A 1 239 ? -15.757 -1.710 48.466 1.00 62.72 239 GLY A N 1
ATOM 1730 C CA . GLY A 1 239 ? -17.179 -1.404 48.439 1.00 62.72 239 GLY A CA 1
ATOM 1731 C C . GLY A 1 239 ? -17.431 0.009 47.947 1.00 62.72 239 GLY A C 1
ATOM 1732 O O . GLY A 1 239 ? -16.595 0.896 48.148 1.00 62.72 239 GLY A O 1
ATOM 1733 N N . PHE A 1 240 ? -18.592 0.202 47.321 1.00 65.56 240 PHE A N 1
ATOM 1734 C CA . PHE A 1 240 ? -18.994 1.457 46.695 1.00 65.56 240 PHE A CA 1
ATOM 1735 C C . PHE A 1 240 ? -18.653 2.681 47.549 1.00 65.56 240 PHE A C 1
ATOM 1737 O O . PHE A 1 240 ? -19.231 2.889 48.618 1.00 65.56 240 PHE A O 1
ATOM 1744 N N . ASN A 1 241 ? -17.728 3.507 47.060 1.00 65.62 241 ASN A N 1
ATOM 1745 C CA . ASN A 1 241 ? -17.446 4.802 47.655 1.00 65.62 241 ASN A CA 1
ATOM 1746 C C . ASN A 1 241 ? -18.262 5.877 46.919 1.00 65.62 241 ASN A C 1
ATOM 1748 O O . ASN A 1 241 ? -17.992 6.114 45.740 1.00 65.62 241 ASN A O 1
ATOM 1752 N N . PRO A 1 242 ? -19.215 6.554 47.588 1.00 62.16 242 PRO A N 1
ATOM 1753 C CA . PRO A 1 242 ? -19.960 7.653 46.980 1.00 62.16 242 PRO A CA 1
ATOM 1754 C C . PRO A 1 242 ? -19.074 8.849 46.601 1.00 62.16 242 PRO A C 1
ATOM 1756 O O . PRO A 1 242 ? -19.544 9.720 45.882 1.00 62.16 242 PRO A O 1
ATOM 1759 N N . ASP A 1 243 ? -17.813 8.893 47.040 1.00 67.06 243 ASP A N 1
ATOM 1760 C CA . ASP A 1 243 ? -16.882 9.989 46.751 1.00 67.06 243 ASP A CA 1
ATOM 1761 C C . ASP A 1 243 ? -15.921 9.705 45.579 1.00 67.06 243 ASP A C 1
ATOM 1763 O O . ASP A 1 243 ? -15.125 10.576 45.213 1.00 67.06 243 ASP A O 1
ATOM 1767 N N . ASN A 1 244 ? -15.988 8.510 44.975 1.00 74.81 244 ASN A N 1
ATOM 1768 C CA . ASN A 1 244 ? -15.107 8.105 43.877 1.00 74.81 244 ASN A CA 1
ATOM 1769 C C . ASN A 1 244 ? -15.890 7.769 42.595 1.00 74.81 244 ASN A C 1
ATOM 1771 O O . ASN A 1 244 ? -17.092 7.491 42.607 1.00 74.81 244 ASN A O 1
ATOM 1775 N N . ALA A 1 245 ? -15.185 7.797 41.468 1.00 81.06 245 ALA A N 1
ATOM 1776 C CA . ALA A 1 245 ? -15.722 7.587 40.131 1.00 81.06 245 ALA A CA 1
ATOM 1777 C C . ALA A 1 245 ? -14.742 6.802 39.249 1.00 81.06 245 ALA A C 1
ATOM 1779 O O . ALA A 1 245 ? -13.555 6.676 39.565 1.00 81.06 245 ALA A O 1
ATOM 1780 N N . ASN A 1 246 ? -15.233 6.308 38.113 1.00 82.75 246 ASN A N 1
ATOM 1781 C CA . ASN A 1 246 ? -14.400 5.700 37.079 1.00 82.75 246 ASN A CA 1
ATOM 1782 C C . ASN A 1 246 ? -14.382 6.581 35.825 1.00 82.75 246 ASN A C 1
ATOM 1784 O O . ASN A 1 246 ? -15.347 7.294 35.530 1.00 82.75 246 ASN A O 1
ATOM 1788 N N . LEU A 1 247 ? -13.291 6.494 35.068 1.00 88.19 247 LEU A N 1
ATOM 1789 C CA . LEU A 1 247 ? -13.099 7.169 33.790 1.00 88.19 247 LEU A CA 1
ATOM 1790 C C . LEU A 1 247 ? -12.636 6.161 32.736 1.00 88.19 247 LEU A C 1
ATOM 1792 O O . LEU A 1 247 ? -11.501 5.687 32.766 1.00 88.19 247 LEU A O 1
ATOM 1796 N N . GLN A 1 248 ? -13.517 5.845 31.796 1.00 88.81 248 GLN A N 1
ATOM 1797 C CA . GLN A 1 248 ? -13.208 5.056 30.613 1.00 88.81 248 GLN A CA 1
ATOM 1798 C C . GLN A 1 248 ? -12.668 5.973 29.511 1.00 88.81 248 GLN A C 1
ATOM 1800 O O . GLN A 1 248 ? -13.345 6.897 29.060 1.00 88.81 248 GLN A O 1
ATOM 1805 N N . ILE A 1 249 ? -11.443 5.710 29.069 1.00 91.69 249 ILE A N 1
ATOM 1806 C CA . ILE A 1 249 ? -10.781 6.405 27.967 1.00 91.69 249 ILE A CA 1
ATOM 1807 C C . ILE A 1 249 ? -10.873 5.533 26.719 1.00 91.69 249 ILE A C 1
ATOM 1809 O O . ILE A 1 249 ? -10.321 4.431 26.679 1.00 91.69 249 ILE A O 1
ATOM 1813 N N . LEU A 1 250 ? -11.541 6.046 25.689 1.00 89.00 250 LEU A N 1
ATOM 1814 C CA . LEU A 1 250 ? -11.627 5.417 24.374 1.00 89.00 250 LEU A CA 1
ATOM 1815 C C . LEU A 1 250 ? -10.774 6.221 23.398 1.00 89.00 250 LEU A C 1
ATOM 1817 O O . LEU A 1 250 ? -11.067 7.385 23.148 1.00 89.00 250 LEU A O 1
ATOM 1821 N N . ILE A 1 251 ? -9.717 5.617 22.862 1.00 90.25 251 ILE A N 1
ATOM 1822 C CA . ILE A 1 251 ? -8.829 6.241 21.880 1.00 90.25 251 ILE A CA 1
ATOM 1823 C C . ILE A 1 251 ? -9.200 5.745 20.483 1.00 90.25 251 ILE A C 1
ATOM 1825 O O . ILE A 1 251 ? -9.339 4.540 20.273 1.00 90.25 251 ILE A O 1
ATOM 1829 N N . GLY A 1 252 ? -9.342 6.667 19.531 1.00 87.62 252 GLY A N 1
ATOM 1830 C CA . GLY A 1 252 ? -9.653 6.348 18.135 1.00 87.62 252 GLY A CA 1
ATOM 1831 C C . GLY A 1 252 ? -8.888 7.214 17.137 1.00 87.62 252 GLY A C 1
ATOM 1832 O O . GLY A 1 252 ? -8.342 8.254 17.501 1.00 87.62 252 GLY A O 1
ATOM 1833 N N . GLY A 1 253 ? -8.865 6.788 15.871 1.00 84.31 253 GLY A N 1
ATOM 1834 C CA . GLY A 1 253 ? -8.265 7.547 14.765 1.00 84.31 253 GLY A CA 1
ATOM 1835 C C . GLY A 1 253 ? -6.743 7.430 14.626 1.00 84.31 253 GLY A C 1
ATOM 1836 O O . GLY A 1 253 ? -6.143 8.224 13.911 1.00 84.31 253 GLY A O 1
ATOM 1837 N N . LEU A 1 254 ? -6.117 6.461 15.302 1.00 85.38 254 LEU A N 1
ATOM 1838 C CA . LEU A 1 254 ? -4.726 6.068 15.064 1.00 85.38 254 LEU A CA 1
ATOM 1839 C C . LEU A 1 254 ? -4.674 4.739 14.291 1.00 85.38 254 LEU A C 1
ATOM 1841 O O . LEU A 1 254 ? -5.557 3.900 14.496 1.00 85.38 254 LEU A O 1
ATOM 1845 N N . PRO A 1 255 ? -3.649 4.517 13.448 1.00 81.88 255 PRO A N 1
ATOM 1846 C CA . PRO A 1 255 ? -3.412 3.220 12.821 1.00 81.88 255 PRO A CA 1
ATOM 1847 C C . PRO A 1 255 ? -3.145 2.116 13.853 1.00 81.88 255 PRO A C 1
ATOM 1849 O O . PRO A 1 255 ? -2.700 2.378 14.974 1.00 81.88 255 PRO A O 1
ATOM 1852 N N . GLU A 1 256 ? -3.375 0.863 13.463 1.00 79.81 256 GLU A N 1
ATOM 1853 C CA . GLU A 1 256 ? -3.085 -0.291 14.315 1.00 79.81 256 GLU A CA 1
ATOM 1854 C C . GLU A 1 256 ? -1.598 -0.332 14.715 1.00 79.81 256 GLU A C 1
ATOM 1856 O O . GLU A 1 256 ? -0.710 -0.047 13.913 1.00 79.81 256 GLU A O 1
ATOM 1861 N N . GLY A 1 257 ? -1.321 -0.648 15.984 1.00 80.00 257 GLY A N 1
ATOM 1862 C CA . GLY A 1 257 ? 0.040 -0.684 16.535 1.00 80.00 257 GLY A CA 1
ATOM 1863 C C . GLY A 1 257 ? 0.642 0.683 16.892 1.00 80.00 257 GLY A C 1
ATOM 1864 O O . GLY A 1 257 ? 1.704 0.727 17.514 1.00 80.00 257 GLY A O 1
ATOM 1865 N N . VAL A 1 258 ? -0.025 1.798 16.568 1.00 85.50 258 VAL A N 1
ATOM 1866 C CA . VAL A 1 258 ? 0.443 3.146 16.917 1.00 85.50 258 VAL A CA 1
ATOM 1867 C C . VAL A 1 258 ? -0.070 3.552 18.300 1.00 85.50 258 VAL A C 1
ATOM 1869 O O . VAL A 1 258 ? -1.270 3.652 18.543 1.00 85.50 258 VAL A O 1
ATOM 1872 N N . ASN A 1 259 ? 0.863 3.828 19.212 1.00 90.00 259 ASN A N 1
ATOM 1873 C CA . ASN A 1 259 ? 0.554 4.290 20.563 1.00 90.00 259 ASN A CA 1
ATOM 1874 C C . ASN A 1 259 ? 0.156 5.771 20.578 1.00 90.00 259 ASN A C 1
ATOM 1876 O O . ASN A 1 259 ? 0.825 6.616 19.982 1.00 90.00 259 ASN A O 1
ATOM 1880 N N . ALA A 1 260 ? -0.883 6.095 21.341 1.00 92.88 260 ALA A N 1
ATOM 1881 C CA . ALA A 1 260 ? -1.260 7.471 21.630 1.00 92.88 260 ALA A CA 1
ATOM 1882 C C . ALA A 1 260 ? -0.276 8.150 22.596 1.00 92.88 260 ALA A C 1
ATOM 1884 O O . ALA A 1 260 ? 0.506 7.497 23.288 1.00 92.88 260 ALA A O 1
ATOM 1885 N N . SER A 1 261 ? -0.360 9.476 22.687 1.00 93.69 261 SER A N 1
ATOM 1886 C CA . SER A 1 261 ? 0.412 10.282 23.636 1.00 93.69 261 SER A CA 1
ATOM 1887 C C . SER A 1 261 ? -0.520 11.229 24.386 1.00 93.69 261 SER A C 1
ATOM 1889 O O . SER A 1 261 ? -0.703 12.386 24.003 1.00 93.69 261 SER A O 1
ATOM 1891 N N . ILE A 1 262 ? -1.156 10.717 25.443 1.00 96.12 262 ILE A N 1
ATOM 1892 C CA . ILE A 1 262 ? -2.184 11.444 26.196 1.00 96.12 262 ILE A CA 1
ATOM 1893 C C . ILE A 1 262 ? -1.739 11.614 27.643 1.00 96.12 262 ILE A C 1
ATOM 1895 O O . ILE A 1 262 ? -1.494 10.633 28.340 1.00 96.12 262 ILE A O 1
ATOM 1899 N N . GLN A 1 263 ? -1.679 12.859 28.109 1.00 96.50 263 GLN A N 1
ATOM 1900 C CA . GLN A 1 263 ? -1.486 13.185 29.519 1.00 96.50 263 GLN A CA 1
ATOM 1901 C C . GLN A 1 263 ? -2.825 13.577 30.143 1.00 96.50 263 GLN A C 1
ATOM 1903 O O . GLN A 1 263 ? -3.560 14.402 29.602 1.00 96.50 263 GLN A O 1
ATOM 1908 N N . ILE A 1 264 ? -3.138 12.979 31.285 1.00 97.00 264 ILE A N 1
ATOM 1909 C CA . ILE A 1 264 ? -4.362 13.193 32.050 1.00 97.00 264 ILE A CA 1
ATOM 1910 C C . ILE A 1 264 ? -3.974 13.844 33.367 1.00 97.00 264 ILE A C 1
ATOM 1912 O O . ILE A 1 264 ? -3.151 13.295 34.094 1.00 97.00 264 ILE A O 1
ATOM 1916 N N . SER A 1 265 ? -4.600 14.971 33.686 1.00 96.69 265 SER A N 1
ATOM 1917 C CA . SER A 1 265 ? -4.427 15.685 34.953 1.00 96.69 265 SER A CA 1
ATOM 1918 C C . SER A 1 265 ? -5.758 15.784 35.690 1.00 96.69 265 SER A C 1
ATOM 1920 O O . SER A 1 265 ? -6.796 15.890 35.047 1.00 96.69 265 SER A O 1
ATOM 1922 N N . GLY A 1 266 ? -5.757 15.738 37.020 1.00 95.06 266 GLY A N 1
ATOM 1923 C CA . GLY A 1 266 ? -6.990 15.774 37.809 1.00 95.06 266 GLY A CA 1
ATOM 1924 C C . GLY A 1 266 ? -6.796 16.267 39.246 1.00 95.06 266 GLY A C 1
ATOM 1925 O O . GLY A 1 266 ? -5.717 16.760 39.599 1.00 95.06 266 GLY A O 1
ATOM 1926 N N . PRO A 1 267 ? -7.832 16.138 40.097 1.00 92.06 267 PRO A N 1
ATOM 1927 C CA . PRO A 1 267 ? -7.788 16.532 41.502 1.00 92.06 267 PRO A CA 1
ATOM 1928 C C . PRO A 1 267 ? -6.649 15.852 42.270 1.00 92.06 267 PRO A C 1
ATOM 1930 O O . PRO A 1 267 ? -6.131 14.813 41.866 1.00 92.06 267 PRO A O 1
ATOM 1933 N N . ASN A 1 268 ? -6.266 16.426 43.414 1.00 89.19 268 ASN A N 1
ATOM 1934 C CA . ASN A 1 268 ? -5.223 15.882 44.295 1.00 89.19 268 ASN A CA 1
ATOM 1935 C C . ASN A 1 268 ? -3.863 15.661 43.600 1.00 89.19 268 ASN A C 1
ATOM 1937 O O . ASN A 1 268 ? -3.127 14.743 43.952 1.00 89.19 268 ASN A O 1
ATOM 1941 N N . ASN A 1 269 ? -3.524 16.516 42.626 1.00 89.88 269 ASN A N 1
ATOM 1942 C CA . ASN A 1 269 ? -2.326 16.399 41.784 1.00 89.88 269 ASN A CA 1
ATOM 1943 C C . ASN A 1 269 ? -2.249 15.078 41.001 1.00 89.88 269 ASN A C 1
ATOM 1945 O O . ASN A 1 269 ? -1.152 14.610 40.690 1.00 89.88 269 ASN A O 1
ATOM 1949 N N . PHE A 1 270 ? -3.396 14.475 40.682 1.00 91.44 270 PHE A N 1
ATOM 1950 C CA . PHE A 1 270 ? -3.438 13.301 39.825 1.00 91.44 270 PHE A CA 1
ATOM 1951 C C . PHE A 1 270 ? -2.821 13.626 38.462 1.00 91.44 270 PHE A C 1
ATOM 1953 O O . PHE A 1 270 ? -3.190 14.618 37.831 1.00 91.44 270 PHE A O 1
ATOM 1960 N N . GLN A 1 271 ? -1.890 12.785 38.019 1.00 93.50 271 GLN A N 1
ATOM 1961 C CA . GLN A 1 271 ? -1.252 12.860 36.711 1.00 93.50 271 GLN A CA 1
ATOM 1962 C C . GLN A 1 271 ? -1.019 11.443 36.193 1.00 93.50 271 GLN A C 1
ATOM 1964 O O . GLN A 1 271 ? -0.461 10.609 36.908 1.00 93.50 271 GLN A O 1
ATOM 1969 N N . GLN A 1 272 ? -1.403 11.169 34.951 1.00 91.88 272 GLN A N 1
ATOM 1970 C CA . GLN A 1 272 ? -1.159 9.878 34.313 1.00 91.88 272 GLN A CA 1
ATOM 1971 C C . GLN A 1 272 ? -0.930 10.045 32.814 1.00 91.88 272 GLN A C 1
ATOM 1973 O O . GLN A 1 272 ? -1.564 10.874 32.171 1.00 91.88 272 GLN A O 1
ATOM 1978 N N . THR A 1 273 ? -0.026 9.247 32.246 1.00 93.62 273 THR A N 1
ATOM 1979 C CA . THR A 1 273 ? 0.146 9.148 30.790 1.00 93.62 273 THR A CA 1
ATOM 1980 C C . THR A 1 273 ? -0.469 7.849 30.296 1.00 93.62 273 THR A C 1
ATOM 1982 O O . THR A 1 273 ? -0.200 6.792 30.864 1.00 93.62 273 THR A O 1
ATOM 1985 N N . ILE A 1 274 ? -1.286 7.937 29.251 1.00 90.62 274 ILE A N 1
ATOM 1986 C CA . ILE A 1 274 ? -1.983 6.814 28.629 1.00 90.62 274 ILE A CA 1
ATOM 1987 C C . ILE A 1 274 ? -1.587 6.727 27.155 1.00 90.62 274 ILE A C 1
ATOM 1989 O O . ILE A 1 274 ? -1.544 7.740 26.454 1.00 90.62 274 ILE A O 1
ATOM 1993 N N . THR A 1 275 ? -1.327 5.504 26.694 1.00 91.75 275 THR A N 1
ATOM 1994 C CA . THR A 1 275 ? -0.931 5.205 25.309 1.00 91.75 275 THR A CA 1
ATOM 1995 C C . THR A 1 275 ? -1.955 4.367 24.541 1.00 91.75 275 THR A C 1
ATOM 1997 O O . THR A 1 275 ? -1.845 4.249 23.325 1.00 91.75 275 THR A O 1
ATOM 2000 N N . ALA A 1 276 ? -2.956 3.801 25.223 1.00 86.00 276 ALA A N 1
ATOM 2001 C CA . ALA A 1 276 ? -4.004 2.960 24.645 1.00 86.00 276 ALA A CA 1
ATOM 2002 C C . ALA A 1 276 ? -5.322 3.113 25.426 1.00 86.00 276 ALA A C 1
ATOM 2004 O O . ALA A 1 276 ? -5.308 3.529 26.585 1.00 86.00 276 ALA A O 1
ATOM 2005 N N . SER A 1 277 ? -6.455 2.771 24.804 1.00 87.56 277 SER A N 1
ATOM 2006 C CA . SER A 1 277 ? -7.771 2.768 25.463 1.00 87.56 277 SER A CA 1
ATOM 2007 C C . SER A 1 277 ? -7.734 1.975 26.773 1.00 87.56 277 SER A C 1
ATOM 2009 O O . SER A 1 277 ? -7.199 0.868 26.820 1.00 87.56 277 SER A O 1
ATOM 2011 N N . THR A 1 278 ? -8.285 2.537 27.848 1.00 87.56 278 THR A N 1
ATOM 2012 C CA . THR A 1 278 ? -8.211 1.947 29.193 1.00 87.56 278 THR A CA 1
ATOM 2013 C C . THR A 1 278 ? -9.321 2.469 30.103 1.00 87.56 278 THR A C 1
ATOM 2015 O O . THR A 1 278 ? -9.974 3.459 29.784 1.00 87.56 278 THR A O 1
ATOM 2018 N N . THR A 1 279 ? -9.521 1.833 31.258 1.00 85.75 279 THR A N 1
ATOM 2019 C CA . THR A 1 279 ? -10.425 2.326 32.307 1.00 85.75 279 THR A CA 1
ATOM 2020 C C . THR A 1 279 ? -9.632 2.638 33.566 1.00 85.75 279 THR A C 1
ATOM 2022 O O . THR A 1 279 ? -8.977 1.767 34.132 1.00 85.75 279 THR A O 1
ATOM 2025 N N . LEU A 1 280 ? -9.708 3.890 34.012 1.00 84.75 280 LEU A N 1
ATOM 2026 C CA . LEU A 1 280 ? -9.151 4.343 35.277 1.00 84.75 280 LEU A CA 1
ATOM 2027 C C . LEU A 1 280 ? -10.228 4.248 36.352 1.00 84.75 280 LEU A C 1
ATOM 2029 O O . LEU A 1 280 ? -11.287 4.864 36.233 1.00 84.75 280 LEU A O 1
ATOM 2033 N N . THR A 1 281 ? -9.967 3.468 37.394 1.00 83.56 281 THR A N 1
ATOM 2034 C CA . THR A 1 281 ? -10.930 3.216 38.469 1.00 83.56 281 THR A CA 1
ATOM 2035 C C . THR A 1 281 ? -10.555 3.943 39.750 1.00 83.56 281 THR A C 1
ATOM 2037 O O . THR A 1 281 ? -9.375 4.194 39.992 1.00 83.56 281 THR A O 1
ATOM 2040 N N . ASN A 1 282 ? -11.542 4.179 40.617 1.00 76.38 282 ASN A N 1
ATOM 2041 C CA . ASN A 1 282 ? -11.325 4.725 41.962 1.00 76.38 282 ASN A CA 1
ATOM 2042 C C . ASN A 1 282 ? -10.689 6.131 41.958 1.00 76.38 282 ASN A C 1
ATOM 2044 O O . ASN A 1 282 ? -9.834 6.453 42.785 1.00 76.38 282 ASN A O 1
ATOM 2048 N N . LEU A 1 283 ? -11.093 6.957 40.996 1.00 84.31 283 LEU A N 1
ATOM 2049 C CA . LEU A 1 283 ? -10.673 8.345 40.862 1.00 84.31 283 LEU A CA 1
ATOM 2050 C C . LEU A 1 283 ? -11.497 9.245 41.785 1.00 84.31 283 LEU A C 1
ATOM 2052 O O . LEU A 1 283 ? -12.683 8.998 41.992 1.00 84.31 283 LEU A O 1
ATOM 2056 N N . ALA A 1 284 ? -10.882 10.296 42.325 1.00 85.25 284 ALA A N 1
ATOM 2057 C CA . ALA A 1 284 ? -11.605 11.295 43.104 1.00 85.25 284 ALA A CA 1
ATOM 2058 C C . ALA A 1 284 ? -12.601 12.045 42.207 1.00 85.25 284 ALA A C 1
ATOM 2060 O O . ALA A 1 284 ? -12.301 12.330 41.049 1.00 85.25 284 ALA A O 1
ATOM 2061 N N . ILE A 1 285 ? -13.764 12.406 42.743 1.00 85.75 285 ILE A N 1
ATOM 2062 C CA . ILE A 1 285 ? -14.716 13.282 42.046 1.00 85.75 285 ILE A CA 1
ATOM 2063 C C . ILE A 1 285 ? -14.056 14.625 41.705 1.00 85.75 285 ILE A C 1
ATOM 2065 O O . ILE A 1 285 ? -13.307 15.195 42.503 1.00 85.75 285 ILE A O 1
ATOM 2069 N N . GLY A 1 286 ? -14.358 15.142 40.515 1.00 88.12 286 GLY A N 1
ATOM 2070 C CA . GLY A 1 286 ? -13.866 16.431 40.038 1.00 88.12 286 GLY A CA 1
ATOM 2071 C C . GLY A 1 286 ? -13.495 16.423 38.559 1.00 88.12 286 GLY A C 1
ATOM 2072 O O . GLY A 1 286 ? -13.747 15.465 37.830 1.00 88.12 286 GLY A O 1
ATOM 2073 N N . THR A 1 287 ? -12.908 17.523 38.098 1.00 94.81 287 THR A N 1
ATOM 2074 C CA . THR A 1 287 ? -12.558 17.712 36.686 1.00 94.81 287 THR A CA 1
ATOM 2075 C C . THR A 1 287 ? -11.214 17.076 36.351 1.00 94.81 287 THR A C 1
ATOM 2077 O O . THR A 1 287 ? -10.200 17.393 36.973 1.00 94.81 287 THR A O 1
ATOM 2080 N N . TYR A 1 288 ? -11.207 16.224 35.329 1.00 95.94 288 TYR A N 1
ATOM 2081 C CA . TYR A 1 288 ? -10.011 15.646 34.727 1.00 95.94 288 TYR A CA 1
ATOM 2082 C C . TYR A 1 288 ? -9.787 16.268 33.352 1.00 95.94 288 TYR A C 1
ATOM 2084 O O . TYR A 1 288 ? -10.700 16.272 32.532 1.00 95.94 288 TYR A O 1
ATOM 2092 N N . SER A 1 289 ? -8.584 16.773 33.097 1.00 96.75 289 SER A N 1
ATOM 2093 C CA . SER A 1 289 ? -8.198 17.449 31.856 1.00 96.75 289 SER A CA 1
ATOM 2094 C C . SER A 1 289 ? -7.233 16.599 31.036 1.00 96.75 289 SER A C 1
ATOM 2096 O O . SER A 1 289 ? -6.356 15.934 31.592 1.00 96.75 289 SER A O 1
ATOM 2098 N N . PHE A 1 290 ? -7.359 16.670 29.712 1.00 97.06 290 PHE A N 1
ATOM 2099 C CA . PHE A 1 290 ? -6.592 15.887 28.747 1.00 97.06 290 PHE A CA 1
ATOM 2100 C C . PHE A 1 290 ? -5.686 16.784 27.901 1.00 97.06 290 PHE A C 1
ATOM 2102 O O . PHE A 1 290 ? -6.151 17.716 27.241 1.00 97.06 290 PHE A O 1
ATOM 2109 N N . LEU A 1 291 ? -4.398 16.453 27.858 1.00 96.06 291 LEU A N 1
ATOM 2110 C CA . LEU A 1 291 ? -3.452 16.955 26.869 1.00 96.06 291 LEU A CA 1
ATOM 2111 C C . LEU A 1 291 ? -3.140 15.823 25.885 1.00 96.06 291 LEU A C 1
ATOM 2113 O O . LEU A 1 291 ? -2.415 14.884 26.208 1.00 96.06 291 LEU A O 1
ATOM 2117 N N . VAL A 1 292 ? -3.723 15.917 24.691 1.00 94.94 292 VAL A N 1
ATOM 2118 C CA . VAL A 1 292 ? -3.540 14.961 23.591 1.00 94.94 292 VAL A CA 1
ATOM 2119 C C . VAL A 1 292 ? -2.452 15.506 22.672 1.00 94.94 292 VAL A C 1
ATOM 2121 O O . V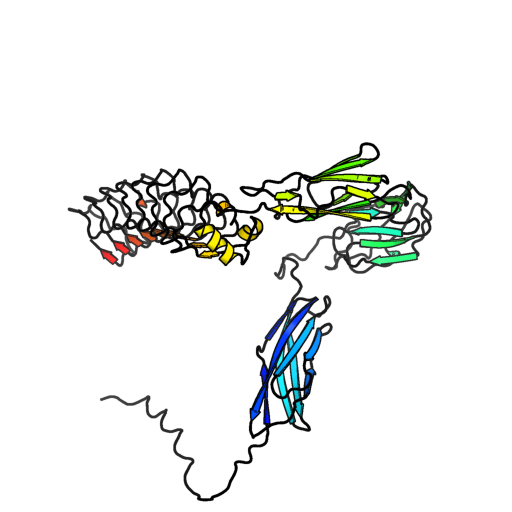AL A 1 292 ? -2.680 16.493 21.975 1.00 94.94 292 VAL A O 1
ATOM 2124 N N . ASN A 1 293 ? -1.266 14.901 22.713 1.00 93.62 293 ASN A N 1
ATOM 2125 C CA . ASN A 1 293 ? -0.125 15.314 21.900 1.00 93.62 293 ASN A CA 1
ATOM 2126 C C . ASN A 1 293 ? -0.153 14.625 20.536 1.00 93.62 293 ASN A C 1
ATOM 2128 O O . ASN A 1 293 ? -0.593 13.476 20.437 1.00 93.62 293 ASN A O 1
ATOM 2132 N N . ASP A 1 294 ? 0.381 15.310 19.523 1.00 92.62 294 ASP A N 1
ATOM 2133 C CA . ASP A 1 294 ? 0.545 14.764 18.178 1.00 92.62 294 ASP A CA 1
ATOM 2134 C C . ASP A 1 294 ? 1.381 13.478 18.191 1.00 92.62 294 ASP A C 1
ATOM 2136 O O . ASP A 1 294 ? 2.377 13.361 18.913 1.00 92.62 294 ASP A O 1
ATOM 2140 N N . VAL A 1 295 ? 0.999 12.532 17.338 1.00 92.25 295 VAL A N 1
ATOM 2141 C CA . VAL A 1 295 ? 1.713 11.272 17.121 1.00 92.25 295 VAL A CA 1
ATOM 2142 C C . VAL A 1 295 ? 2.197 11.227 15.678 1.00 92.25 295 VAL A C 1
ATOM 2144 O O . VAL A 1 295 ? 1.464 11.593 14.762 1.00 92.25 295 VAL A O 1
ATOM 2147 N N . LYS A 1 296 ? 3.444 10.800 15.462 1.00 89.19 296 LYS A N 1
ATOM 2148 C CA . LYS A 1 296 ? 4.082 10.790 14.138 1.00 89.19 296 LYS A CA 1
ATOM 2149 C C . LYS A 1 296 ? 4.592 9.395 13.770 1.00 89.19 296 LYS A C 1
ATOM 2151 O O . LYS A 1 296 ? 5.768 9.116 14.003 1.00 89.19 296 LYS A O 1
ATOM 2156 N N . PRO A 1 297 ? 3.717 8.497 13.285 1.00 82.88 297 PRO A N 1
ATOM 2157 C CA . PRO A 1 297 ? 4.147 7.257 12.665 1.00 82.88 297 PRO A CA 1
ATOM 2158 C C . PRO A 1 297 ? 4.578 7.546 11.219 1.00 82.88 297 PRO A C 1
ATOM 2160 O O . PRO A 1 297 ? 3.777 8.024 10.409 1.00 82.88 297 PRO A O 1
ATOM 2163 N N . ASP A 1 298 ? 5.834 7.236 10.909 1.00 81.25 298 ASP A N 1
ATOM 2164 C CA . ASP A 1 298 ? 6.427 7.394 9.576 1.00 81.25 298 ASP A CA 1
ATOM 2165 C C . ASP A 1 298 ? 6.351 8.852 9.063 1.00 81.25 298 ASP A C 1
ATOM 2167 O O . ASP A 1 298 ? 6.601 9.793 9.823 1.00 81.25 298 ASP A O 1
ATOM 2171 N N . SER A 1 299 ? 6.000 9.074 7.790 1.00 78.56 299 SER A N 1
ATOM 2172 C CA . SER A 1 299 ? 5.782 10.414 7.221 1.00 78.56 299 SER A CA 1
ATOM 2173 C C . SER A 1 299 ? 4.518 11.129 7.723 1.00 78.56 299 SER A C 1
ATOM 2175 O O . SER A 1 299 ? 4.395 12.346 7.550 1.00 78.56 299 SER A O 1
ATOM 2177 N N . ALA A 1 300 ? 3.571 10.422 8.347 1.00 85.75 300 ALA A N 1
ATOM 2178 C CA . ALA A 1 300 ? 2.277 10.974 8.741 1.00 85.75 300 ALA A CA 1
ATOM 2179 C C . ALA A 1 300 ? 2.292 11.641 10.121 1.00 85.75 300 ALA A C 1
ATOM 2181 O O . ALA A 1 300 ? 3.026 11.258 11.026 1.00 85.75 300 ALA A O 1
ATOM 2182 N N . THR A 1 301 ? 1.426 12.639 10.309 1.00 88.88 301 THR A N 1
ATOM 2183 C CA . THR A 1 301 ? 1.184 13.262 11.616 1.00 88.88 301 THR A CA 1
ATOM 2184 C C . THR A 1 301 ? -0.294 13.148 11.969 1.00 88.88 301 THR A C 1
ATOM 2186 O O . THR A 1 301 ? -1.164 13.528 11.190 1.00 88.88 301 THR A O 1
ATOM 2189 N N . PHE A 1 302 ? -0.571 12.640 13.163 1.00 90.75 302 PHE A N 1
ATOM 2190 C CA . PHE A 1 302 ? -1.902 12.497 13.733 1.00 90.75 302 PHE A CA 1
ATOM 2191 C C . PHE A 1 302 ? -2.041 13.486 14.877 1.00 90.75 302 PHE A C 1
ATOM 2193 O O . PHE A 1 302 ? -1.388 13.342 15.911 1.00 90.75 302 PHE A O 1
ATOM 2200 N N . GLY A 1 303 ? -2.878 14.499 14.675 1.00 90.38 303 GLY A N 1
ATOM 2201 C CA . GLY A 1 303 ? -3.166 15.518 15.680 1.00 90.38 303 GLY A CA 1
ATOM 2202 C C . GLY A 1 303 ? -4.468 15.245 16.420 1.00 90.38 303 GLY A C 1
ATOM 2203 O O . GLY A 1 303 ? -5.257 14.385 16.022 1.00 90.38 303 GLY A O 1
ATOM 2204 N N . LYS A 1 304 ? -4.713 16.004 17.493 1.00 91.88 304 LYS A N 1
ATOM 2205 C CA . LYS A 1 304 ? -5.973 15.941 18.245 1.00 91.88 304 LYS A CA 1
ATOM 2206 C C . LYS A 1 304 ? -7.167 16.242 17.327 1.00 91.88 304 LYS A C 1
ATOM 2208 O O . LYS A 1 304 ? -7.235 17.324 16.745 1.00 91.88 304 LYS A O 1
ATOM 2213 N N . SER A 1 305 ? -8.137 15.328 17.276 1.00 89.62 305 SER A N 1
ATOM 2214 C CA . SER A 1 305 ? -9.402 15.541 16.562 1.00 89.62 305 SER A CA 1
ATOM 2215 C C . SER A 1 305 ? -10.191 16.723 17.140 1.00 89.62 305 SER A C 1
ATOM 2217 O O . SER A 1 305 ? -10.121 17.021 18.338 1.00 89.62 305 SER A O 1
ATOM 2219 N N . ALA A 1 306 ? -10.969 17.399 16.293 1.00 84.25 306 ALA A N 1
ATOM 2220 C CA . ALA A 1 306 ? -11.771 18.560 16.680 1.00 84.25 306 ALA A CA 1
ATOM 2221 C C . ALA A 1 306 ? -12.834 18.226 17.743 1.00 84.25 306 ALA A C 1
ATOM 2223 O O . ALA A 1 306 ? -13.118 19.056 18.604 1.00 84.25 306 ALA A O 1
ATOM 2224 N N . GLU A 1 307 ? -13.378 17.007 17.711 1.00 83.81 307 GLU A N 1
ATOM 2225 C CA . GLU A 1 307 ? -14.414 16.540 18.644 1.00 83.81 307 GLU A CA 1
ATOM 2226 C C . GLU A 1 307 ? -13.844 16.031 19.977 1.00 83.81 307 GLU A C 1
ATOM 2228 O O . GLU A 1 307 ? -14.595 15.724 20.902 1.00 83.81 307 GLU A O 1
ATOM 2233 N N . THR A 1 308 ? -12.516 15.963 20.107 1.00 89.06 308 THR A N 1
ATOM 2234 C CA . THR A 1 308 ? -11.860 15.434 21.303 1.00 89.06 308 THR A CA 1
ATOM 2235 C C . THR A 1 308 ? -12.072 16.361 22.507 1.00 89.06 308 THR A C 1
ATOM 2237 O O . THR A 1 308 ? -11.602 17.512 22.479 1.00 89.06 308 THR A O 1
ATOM 2240 N N . PRO A 1 309 ? -12.707 15.875 23.595 1.00 90.69 309 PRO A N 1
ATOM 2241 C CA . PRO A 1 309 ? -12.932 16.663 24.794 1.00 90.69 309 PRO A CA 1
ATOM 2242 C C . PRO A 1 309 ? -11.598 17.051 25.431 1.00 90.69 309 PRO A C 1
ATOM 2244 O O . PRO A 1 309 ? -10.640 16.281 25.457 1.00 90.69 309 PRO A O 1
ATOM 2247 N N . THR A 1 310 ? -11.532 18.265 25.968 1.00 93.50 310 THR A N 1
ATOM 2248 C CA . THR A 1 310 ? -10.357 18.746 26.711 1.00 93.50 310 THR A CA 1
ATOM 2249 C C . THR A 1 310 ? -10.423 18.394 28.189 1.00 93.50 310 THR A C 1
ATOM 2251 O O . THR A 1 310 ? -9.399 18.434 28.863 1.00 93.50 310 THR A O 1
ATOM 2254 N N . GLN A 1 311 ? -11.614 18.076 28.698 1.00 95.88 311 GLN A N 1
ATOM 2255 C CA . GLN A 1 311 ? -11.841 17.691 30.083 1.00 95.88 311 GLN A CA 1
ATOM 2256 C C . GLN A 1 311 ? -13.149 16.910 30.237 1.00 95.88 311 GLN A C 1
ATOM 2258 O O . GLN A 1 311 ? -14.050 17.043 29.408 1.00 95.88 311 GLN A O 1
ATOM 2263 N N . VAL A 1 312 ? -13.259 16.141 31.316 1.00 94.75 312 VAL A N 1
ATOM 2264 C CA . VAL A 1 312 ? -14.480 15.465 31.769 1.00 94.75 312 VAL A CA 1
ATOM 2265 C C . VAL A 1 312 ? -14.632 15.692 33.271 1.00 94.75 312 VAL A C 1
ATOM 2267 O O . VAL A 1 312 ? -13.662 15.622 34.023 1.00 94.75 312 VAL A O 1
ATOM 2270 N N . GLU A 1 313 ? -15.852 15.981 33.711 1.00 92.19 313 GLU A N 1
ATOM 2271 C CA . GLU A 1 313 ? -16.193 16.052 35.130 1.00 92.19 313 GLU A CA 1
ATOM 2272 C C . GLU A 1 313 ? -16.653 14.677 35.609 1.00 92.19 313 GLU A C 1
ATOM 2274 O O . GLU A 1 313 ? -17.607 14.116 35.074 1.00 92.19 313 GLU A O 1
ATOM 2279 N N . LEU A 1 314 ? -15.950 14.117 36.593 1.00 88.75 314 LEU A N 1
ATOM 2280 C CA . LEU A 1 314 ? -16.313 12.837 37.179 1.00 88.75 314 LEU A CA 1
ATOM 2281 C C . LEU A 1 314 ? -17.336 13.035 38.284 1.00 88.75 314 LEU A C 1
ATOM 2283 O O . LEU A 1 314 ? -17.066 13.741 39.254 1.00 88.75 314 LEU A O 1
ATOM 2287 N N . VAL A 1 315 ? -18.472 12.355 38.153 1.00 79.19 315 VAL A N 1
ATOM 2288 C CA . VAL A 1 315 ? -19.522 12.300 39.173 1.00 79.19 315 VAL A CA 1
ATOM 2289 C C . VAL A 1 315 ? -19.516 10.964 39.916 1.00 79.19 315 VAL A C 1
ATOM 2291 O O . VAL A 1 315 ? -19.176 9.922 39.352 1.00 79.19 315 VAL A O 1
ATOM 2294 N N . ALA A 1 316 ? -19.907 11.021 41.190 1.00 71.31 316 ALA A N 1
ATOM 2295 C CA . ALA A 1 316 ? -20.016 9.890 42.107 1.00 71.31 316 ALA A CA 1
ATOM 2296 C C . ALA A 1 316 ? -20.714 8.673 41.487 1.00 71.31 316 ALA A C 1
ATOM 2298 O O . ALA A 1 316 ? -21.820 8.797 40.959 1.00 71.31 316 ALA A O 1
ATOM 2299 N N . GLY A 1 317 ? -20.106 7.492 41.619 1.00 61.16 317 GLY A N 1
ATOM 2300 C CA . GLY A 1 317 ? -20.764 6.227 41.283 1.00 61.16 317 GLY A CA 1
ATOM 2301 C C . GLY A 1 317 ? -21.072 5.997 39.804 1.00 61.16 317 GLY A C 1
ATOM 2302 O O . GLY A 1 317 ? -21.810 5.073 39.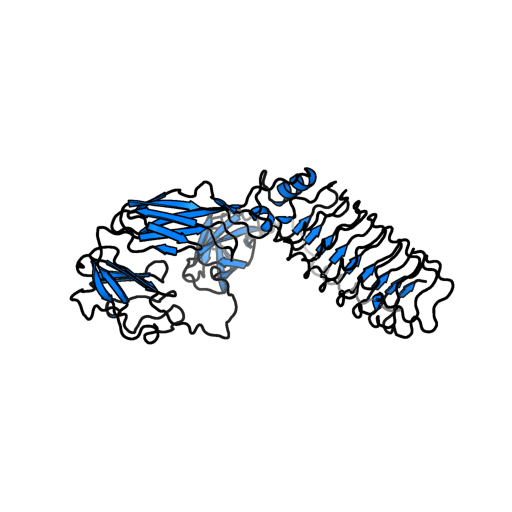475 1.00 61.16 317 GLY A O 1
ATOM 2303 N N . ALA A 1 318 ? -20.516 6.815 38.910 1.00 65.38 318 ALA A N 1
ATOM 2304 C CA . ALA A 1 318 ? -20.642 6.639 37.471 1.00 65.38 318 ALA A CA 1
ATOM 2305 C C . ALA A 1 318 ? -19.304 6.246 36.832 1.00 65.38 318 ALA A C 1
ATOM 2307 O O . ALA A 1 318 ? -18.227 6.683 37.253 1.00 65.38 318 ALA A O 1
ATOM 2308 N N . THR A 1 319 ? -19.394 5.468 35.754 1.00 76.31 319 THR A N 1
ATOM 2309 C CA . THR A 1 319 ? -18.313 5.337 34.775 1.00 76.31 319 THR A CA 1
ATOM 2310 C C . THR A 1 319 ? -18.501 6.423 33.726 1.00 76.31 319 THR A C 1
ATOM 2312 O O . THR A 1 319 ? -19.441 6.386 32.936 1.00 76.31 319 THR A O 1
ATOM 2315 N N . ASN A 1 320 ? -17.618 7.417 33.742 1.00 85.25 320 ASN A N 1
ATOM 2316 C CA . ASN A 1 320 ? -17.625 8.524 32.792 1.00 85.25 320 ASN A CA 1
ATOM 2317 C C . ASN A 1 320 ? -16.779 8.141 31.577 1.00 85.25 320 ASN A C 1
ATOM 2319 O O . ASN A 1 320 ? -15.764 7.467 31.731 1.00 85.25 320 ASN A O 1
ATOM 2323 N N . ILE A 1 321 ? -17.170 8.573 30.379 1.00 86.56 321 ILE A N 1
ATOM 2324 C CA . ILE A 1 321 ? -16.477 8.212 29.136 1.00 86.56 321 ILE A CA 1
ATOM 2325 C C . ILE A 1 321 ? -15.816 9.457 28.541 1.00 86.56 321 ILE A C 1
ATOM 2327 O O . ILE A 1 321 ? -16.473 10.479 28.355 1.00 86.56 321 ILE A O 1
ATOM 2331 N N . ALA A 1 322 ? -14.532 9.355 28.196 1.00 91.00 322 ALA A N 1
ATOM 2332 C CA . ALA A 1 322 ? -13.835 10.323 27.356 1.00 91.00 322 ALA A CA 1
ATOM 2333 C C . ALA A 1 322 ? -13.380 9.646 26.056 1.00 91.00 322 ALA A C 1
ATOM 2335 O O . ALA A 1 322 ? -12.485 8.799 26.061 1.00 91.00 322 ALA A O 1
ATOM 2336 N N . ALA A 1 323 ? -14.002 10.029 24.940 1.00 90.75 323 ALA A N 1
ATOM 2337 C CA . ALA A 1 323 ? -13.608 9.590 23.606 1.00 90.75 323 ALA A CA 1
ATOM 2338 C C . ALA A 1 323 ? -12.547 10.547 23.043 1.00 90.75 323 ALA A C 1
ATOM 2340 O O . ALA A 1 323 ? -12.865 11.654 22.615 1.00 90.75 323 ALA A O 1
ATOM 2341 N N . LEU A 1 324 ? -11.278 10.144 23.088 1.00 92.44 324 LEU A N 1
ATOM 2342 C CA . LEU A 1 324 ? -10.138 10.945 22.656 1.00 92.44 324 LEU A CA 1
ATOM 2343 C C . LEU A 1 324 ? -9.713 10.528 21.245 1.00 92.44 324 LEU A C 1
ATOM 2345 O O . LEU A 1 324 ? -9.121 9.470 21.039 1.00 92.44 324 LEU A O 1
ATOM 2349 N N . GLY A 1 325 ? -10.044 11.360 20.262 1.00 88.94 325 GLY A N 1
ATOM 2350 C CA . GLY A 1 325 ? -9.777 11.097 18.853 1.00 88.94 325 GLY A CA 1
ATOM 2351 C C . GLY A 1 325 ? -8.486 11.732 18.343 1.00 88.94 325 GLY A C 1
ATOM 2352 O O . GLY A 1 325 ? -8.119 12.848 18.731 1.00 88.94 325 GLY A O 1
ATOM 2353 N N . TYR A 1 326 ? -7.868 11.040 17.395 1.00 91.94 326 TYR A N 1
ATOM 2354 C CA . TYR A 1 326 ? -6.830 11.534 16.504 1.00 91.94 326 TYR A CA 1
ATOM 2355 C C . TYR A 1 326 ? -7.376 11.687 15.083 1.00 91.94 326 TYR A C 1
ATOM 2357 O O . TYR A 1 326 ? -8.286 10.972 14.671 1.00 91.94 326 TYR A O 1
ATOM 2365 N N . THR A 1 327 ? -6.827 12.634 14.333 1.00 89.62 327 THR A N 1
ATOM 2366 C CA . THR A 1 327 ? -7.102 12.808 12.902 1.00 89.62 327 THR A CA 1
ATOM 2367 C C . THR A 1 327 ? -5.795 13.019 12.174 1.00 89.62 327 THR A C 1
ATOM 2369 O O . THR A 1 327 ? -4.989 13.854 12.606 1.00 89.62 327 THR A O 1
ATOM 2372 N N . CYS A 1 328 ? -5.587 12.311 11.064 1.00 91.44 328 CYS A N 1
ATOM 2373 C CA . CYS A 1 328 ? -4.410 12.575 10.260 1.00 91.44 328 CYS A CA 1
ATOM 2374 C C . CYS A 1 328 ? -4.445 13.975 9.628 1.00 91.44 328 CYS A C 1
ATOM 2376 O O . CYS A 1 328 ? -5.508 14.495 9.272 1.00 91.44 328 CYS A O 1
ATOM 2378 N N . THR A 1 329 ? -3.267 14.577 9.468 1.00 89.06 329 THR A N 1
ATOM 2379 C CA . THR A 1 329 ? -3.070 15.848 8.770 1.00 89.06 329 THR A CA 1
ATOM 2380 C C . THR A 1 329 ? -3.618 15.819 7.347 1.00 89.06 329 THR A C 1
ATOM 2382 O O . THR A 1 329 ? -3.447 14.838 6.617 1.00 89.06 329 THR A O 1
ATOM 2385 N N . LEU A 1 330 ? -4.231 16.936 6.944 1.00 92.50 330 LEU A N 1
ATOM 2386 C CA . LEU A 1 330 ? -4.606 17.190 5.555 1.00 92.50 330 LEU A CA 1
ATOM 2387 C C . LEU A 1 330 ? -3.372 17.143 4.653 1.00 92.50 330 LEU A C 1
ATOM 2389 O O . LEU A 1 330 ? -2.306 17.635 5.025 1.00 92.50 330 LEU A O 1
ATOM 2393 N N . VAL A 1 331 ? -3.541 16.576 3.463 1.00 93.81 331 VAL A N 1
ATOM 2394 C CA . VAL A 1 331 ? -2.483 16.482 2.457 1.00 93.81 331 VAL A CA 1
ATOM 2395 C C . VAL A 1 331 ? -2.780 17.483 1.348 1.00 93.81 331 VAL A C 1
ATOM 2397 O O . VAL A 1 331 ? -3.908 17.583 0.874 1.00 93.81 331 VAL A O 1
ATOM 2400 N N . SER A 1 332 ? -1.762 18.242 0.950 1.00 94.50 332 SER A N 1
ATOM 2401 C CA . SER A 1 332 ? -1.849 19.229 -0.127 1.00 94.50 332 SER A CA 1
ATOM 2402 C C . SER A 1 332 ? -0.618 19.091 -1.025 1.00 94.50 332 SER A C 1
ATOM 2404 O O . SER A 1 332 ? 0.391 19.748 -0.758 1.00 94.50 332 SER A O 1
ATOM 2406 N N . PRO A 1 333 ? -0.669 18.232 -2.058 1.00 96.31 333 PRO A N 1
ATOM 2407 C CA . PRO A 1 333 ? 0.408 18.100 -3.032 1.00 96.31 333 PRO A CA 1
ATOM 2408 C C . PRO A 1 333 ? 0.728 19.452 -3.688 1.00 96.31 333 PRO A C 1
ATOM 2410 O O . PRO A 1 333 ? -0.197 20.202 -4.011 1.00 96.31 333 PRO A O 1
ATOM 2413 N N . PRO A 1 334 ? 2.009 19.787 -3.922 1.00 97.06 334 PRO A N 1
ATOM 2414 C CA . PRO A 1 334 ? 2.376 21.020 -4.616 1.00 97.06 334 PRO A CA 1
ATOM 2415 C C . PRO A 1 334 ? 2.021 20.985 -6.112 1.00 97.06 334 PRO A C 1
ATOM 2417 O O . PRO A 1 334 ? 1.847 22.035 -6.730 1.00 97.06 334 PRO A O 1
ATOM 2420 N N . ASP A 1 335 ? 1.918 19.792 -6.705 1.00 98.44 335 ASP A N 1
ATOM 2421 C CA . ASP A 1 335 ? 1.514 19.605 -8.096 1.00 98.44 335 ASP A CA 1
ATOM 2422 C C . ASP A 1 335 ? -0.014 19.530 -8.210 1.00 98.44 335 ASP A C 1
ATOM 2424 O O . ASP A 1 335 ? -0.654 18.614 -7.689 1.00 98.44 335 ASP A O 1
ATOM 2428 N N . THR A 1 336 ? -0.610 20.488 -8.919 1.00 98.25 336 THR A N 1
ATOM 2429 C CA . THR A 1 336 ? -2.068 20.577 -9.069 1.00 98.25 336 THR A CA 1
ATOM 2430 C C . THR A 1 336 ? -2.663 19.447 -9.908 1.00 98.25 336 THR A C 1
ATOM 2432 O O . THR A 1 336 ? -3.839 19.127 -9.735 1.00 98.25 336 THR A O 1
ATOM 2435 N N . ASN A 1 337 ? -1.889 18.830 -10.807 1.00 98.56 337 ASN A N 1
ATOM 2436 C CA . ASN A 1 337 ? -2.355 17.682 -11.581 1.00 98.56 337 ASN A CA 1
ATOM 2437 C C . ASN A 1 337 ? -2.370 16.423 -10.716 1.00 98.56 337 ASN A C 1
ATOM 2439 O O . ASN A 1 337 ? -3.325 15.652 -10.796 1.00 98.56 337 ASN A O 1
ATOM 2443 N N . LEU A 1 338 ? -1.357 16.234 -9.863 1.00 98.62 338 LEU A N 1
ATOM 2444 C CA . LEU A 1 338 ? -1.375 15.159 -8.873 1.00 98.62 338 LEU A CA 1
ATOM 2445 C C . LEU A 1 338 ? -2.527 15.347 -7.883 1.00 98.62 338 LEU A C 1
ATOM 2447 O O . LEU A 1 338 ? -3.285 14.408 -7.652 1.00 98.62 338 LEU A O 1
ATOM 2451 N N . ASP A 1 339 ? -2.699 16.558 -7.350 1.00 98.44 339 ASP A N 1
ATOM 2452 C CA . ASP A 1 339 ? -3.813 16.880 -6.456 1.00 98.44 339 ASP A CA 1
ATOM 2453 C C . ASP A 1 339 ? -5.166 16.557 -7.111 1.00 98.44 339 ASP A C 1
ATOM 2455 O O . ASP A 1 339 ? -5.994 15.875 -6.514 1.00 98.44 339 ASP A O 1
ATOM 2459 N N . ALA A 1 340 ? -5.371 16.939 -8.377 1.00 98.50 340 ALA A N 1
ATOM 2460 C CA . ALA A 1 340 ? -6.590 16.604 -9.113 1.00 98.50 340 ALA A CA 1
ATOM 2461 C C . ALA A 1 340 ? -6.818 15.085 -9.242 1.00 98.50 340 ALA A C 1
ATOM 2463 O O . ALA A 1 340 ? -7.947 14.622 -9.082 1.00 98.50 340 ALA A O 1
ATOM 2464 N N . VAL A 1 341 ? -5.762 14.303 -9.495 1.00 98.50 341 VAL A N 1
ATOM 2465 C CA . VAL A 1 341 ? -5.844 12.833 -9.556 1.00 98.50 341 VAL A CA 1
ATOM 2466 C C . VAL A 1 341 ? -6.217 12.244 -8.195 1.00 98.50 341 VAL A C 1
ATOM 2468 O O . VAL A 1 341 ? -7.055 11.346 -8.124 1.00 98.50 341 VAL A O 1
ATOM 2471 N N . LEU A 1 342 ? -5.633 12.747 -7.106 1.00 98.19 342 LEU A N 1
ATOM 2472 C CA . LEU A 1 342 ? -5.944 12.273 -5.757 1.00 98.19 342 LEU A CA 1
ATOM 2473 C C . LEU A 1 342 ? -7.371 12.651 -5.337 1.00 98.19 342 LEU A C 1
ATOM 2475 O O . LEU A 1 342 ? -8.064 11.814 -4.760 1.00 98.19 342 LEU A O 1
ATOM 2479 N N . LYS A 1 343 ? -7.865 13.842 -5.695 1.00 98.00 343 LYS A N 1
ATOM 2480 C CA . LYS A 1 343 ? -9.275 14.234 -5.495 1.00 98.00 343 LYS A CA 1
ATOM 2481 C C . LYS A 1 343 ? -10.234 13.325 -6.250 1.00 98.00 343 LYS A C 1
ATOM 2483 O O . LYS A 1 343 ? -11.206 12.845 -5.674 1.00 98.00 343 LYS A O 1
ATOM 2488 N N . GLU A 1 344 ? -9.940 13.040 -7.519 1.00 97.31 344 GLU A N 1
ATOM 2489 C CA . GLU A 1 344 ? -10.720 12.108 -8.342 1.00 97.31 344 GLU A CA 1
ATOM 2490 C C . GLU A 1 344 ? -10.749 10.713 -7.708 1.00 97.31 344 GLU A C 1
ATOM 2492 O O . GLU A 1 344 ? -11.813 10.109 -7.575 1.00 97.31 344 GLU A O 1
ATOM 2497 N N . LYS A 1 345 ? -9.587 10.216 -7.269 1.00 96.94 345 LYS A N 1
ATOM 2498 C CA . LYS A 1 345 ? -9.456 8.870 -6.711 1.00 96.94 345 LYS A CA 1
ATOM 2499 C C . LYS A 1 345 ? -10.108 8.725 -5.335 1.00 96.94 345 LYS A C 1
ATOM 2501 O O . LYS A 1 345 ? -10.675 7.674 -5.047 1.00 96.94 345 LYS A O 1
ATOM 2506 N N . THR A 1 346 ? -10.020 9.752 -4.495 1.00 95.31 346 THR A N 1
ATOM 2507 C CA . THR A 1 346 ? -10.635 9.766 -3.158 1.00 95.31 346 THR A CA 1
ATOM 2508 C C . THR A 1 346 ? -12.116 10.140 -3.196 1.00 95.31 346 THR A C 1
ATOM 2510 O O . THR A 1 346 ? -12.845 9.826 -2.258 1.00 95.31 346 THR A O 1
ATOM 2513 N N . GLY A 1 347 ? -12.576 10.804 -4.263 1.00 97.19 347 GLY A N 1
ATOM 2514 C CA . GLY A 1 347 ? -13.922 11.369 -4.356 1.00 97.19 347 GLY A CA 1
ATOM 2515 C C . GLY A 1 347 ? -14.139 12.564 -3.422 1.00 97.19 347 GLY A C 1
ATOM 2516 O O . GLY A 1 347 ? -15.275 12.819 -3.022 1.00 97.19 347 GLY A O 1
ATOM 2517 N N . LYS A 1 348 ? -13.064 13.263 -3.029 1.00 95.25 348 LYS A N 1
ATOM 2518 C CA . LYS A 1 348 ? -13.089 14.331 -2.020 1.00 95.25 348 LYS A CA 1
ATOM 2519 C C . LYS A 1 348 ? -12.413 15.605 -2.517 1.00 95.25 348 LYS A C 1
ATOM 2521 O O . LYS A 1 348 ? -11.343 15.551 -3.112 1.00 95.25 348 LYS A O 1
ATOM 2526 N N . ASP A 1 349 ? -12.987 16.759 -2.172 1.00 94.00 349 ASP A N 1
ATOM 2527 C CA . ASP A 1 349 ? -12.378 18.075 -2.433 1.00 94.00 349 ASP A CA 1
ATOM 2528 C C . ASP A 1 349 ? -11.182 18.371 -1.514 1.00 94.00 349 ASP A C 1
ATOM 2530 O O . ASP A 1 349 ? -10.296 19.151 -1.862 1.00 94.00 349 ASP A O 1
ATOM 2534 N N . THR A 1 350 ? -11.151 17.749 -0.337 1.00 94.50 350 THR A N 1
ATOM 2535 C CA . THR A 1 350 ? -10.041 17.785 0.620 1.00 94.50 350 THR A CA 1
ATOM 2536 C C . THR A 1 350 ? -9.885 16.404 1.234 1.00 94.50 350 THR A C 1
ATOM 2538 O O . THR A 1 350 ? -10.885 15.792 1.611 1.00 94.50 350 THR A O 1
ATOM 2541 N N . TYR A 1 351 ? -8.653 15.938 1.377 1.00 94.81 351 TYR A N 1
ATOM 2542 C CA . TYR A 1 351 ? -8.335 14.609 1.889 1.00 94.81 351 TYR A CA 1
ATOM 2543 C C . TYR A 1 351 ? -7.155 14.682 2.862 1.00 94.81 351 TYR A C 1
ATOM 2545 O O . TYR A 1 351 ? -6.353 15.622 2.839 1.00 94.81 351 TYR A O 1
ATOM 2553 N N . ASN A 1 352 ? -7.069 13.704 3.755 1.00 93.19 352 ASN A N 1
ATOM 2554 C CA . ASN A 1 352 ? -5.971 13.569 4.709 1.00 93.19 352 ASN A CA 1
ATOM 2555 C C . ASN A 1 352 ? -5.108 12.338 4.403 1.00 93.19 352 ASN A C 1
ATOM 2557 O O . ASN A 1 352 ? -5.336 11.630 3.422 1.00 93.19 352 ASN A O 1
ATOM 2561 N N . CYS A 1 353 ? -4.089 12.082 5.225 1.00 90.81 353 CYS A N 1
ATOM 2562 C CA . CYS A 1 353 ? -3.226 10.931 4.975 1.00 90.81 353 CYS A CA 1
ATOM 2563 C C . CYS A 1 353 ? -3.931 9.575 5.161 1.00 90.81 353 CYS A C 1
ATOM 2565 O O . CYS A 1 353 ? -3.476 8.604 4.568 1.00 90.81 353 CYS A O 1
ATOM 2567 N N . ASP A 1 354 ? -5.020 9.490 5.936 1.00 90.62 354 ASP A N 1
ATOM 2568 C CA . ASP A 1 354 ? -5.781 8.241 6.100 1.00 90.62 354 ASP A CA 1
ATOM 2569 C C . ASP A 1 354 ? -6.544 7.906 4.816 1.00 90.62 354 ASP A C 1
ATOM 2571 O O . ASP A 1 354 ? -6.542 6.762 4.363 1.00 90.62 354 ASP A O 1
ATOM 2575 N N . ASP A 1 355 ? -7.121 8.927 4.177 1.00 94.25 355 ASP A N 1
ATOM 2576 C CA . ASP A 1 355 ? -7.775 8.796 2.874 1.00 94.25 355 ASP A CA 1
ATOM 2577 C C . ASP A 1 355 ? -6.812 8.273 1.806 1.00 94.25 355 ASP A C 1
ATOM 2579 O O . ASP A 1 355 ? -7.181 7.432 0.986 1.00 94.25 355 ASP A O 1
ATOM 2583 N N . LEU A 1 356 ? -5.567 8.756 1.826 1.00 95.06 356 LEU A N 1
ATOM 2584 C CA . LEU A 1 356 ? -4.526 8.293 0.912 1.00 95.06 356 LEU A CA 1
ATOM 2585 C C . LEU A 1 356 ? -4.000 6.907 1.289 1.00 95.06 356 LEU A C 1
ATOM 2587 O O . LEU A 1 356 ? -3.760 6.090 0.403 1.00 95.06 356 LEU A O 1
ATOM 2591 N N . ALA A 1 357 ? -3.848 6.614 2.581 1.00 91.94 357 ALA A N 1
ATOM 2592 C CA . ALA A 1 357 ? -3.405 5.309 3.060 1.00 91.94 357 ALA A CA 1
ATOM 2593 C C . ALA A 1 357 ? -4.391 4.186 2.703 1.00 91.94 357 ALA A C 1
ATOM 2595 O O . ALA A 1 357 ? -3.972 3.042 2.555 1.00 91.94 357 ALA A O 1
ATOM 2596 N N . ALA A 1 358 ? -5.674 4.501 2.506 1.00 92.38 358 ALA A N 1
ATOM 2597 C CA . ALA A 1 358 ? -6.682 3.549 2.043 1.00 92.38 358 ALA A CA 1
ATOM 2598 C C . ALA A 1 358 ? -6.579 3.203 0.541 1.00 92.38 358 ALA A C 1
ATOM 2600 O O . ALA A 1 358 ? -7.233 2.264 0.077 1.00 92.38 358 ALA A O 1
ATOM 2601 N N . LEU A 1 359 ? -5.793 3.947 -0.245 1.00 96.19 359 LEU A N 1
ATOM 2602 C CA . LEU A 1 359 ? -5.639 3.690 -1.676 1.00 96.19 359 LEU A CA 1
ATOM 2603 C C . LEU A 1 359 ? -4.773 2.454 -1.916 1.00 96.19 359 LEU A C 1
ATOM 2605 O O . LEU A 1 359 ? -3.643 2.390 -1.453 1.00 96.19 359 LEU A O 1
ATOM 2609 N N . THR A 1 360 ? -5.275 1.513 -2.716 1.00 96.56 360 THR A N 1
ATOM 2610 C CA . THR A 1 360 ? -4.541 0.293 -3.097 1.00 96.56 360 THR A CA 1
ATOM 2611 C C . THR A 1 360 ? -3.889 0.383 -4.472 1.00 96.56 360 THR A C 1
ATOM 2613 O O . THR A 1 360 ? -2.854 -0.236 -4.710 1.00 96.56 360 THR A O 1
ATOM 2616 N N . GLU A 1 361 ? -4.471 1.155 -5.388 1.00 97.62 361 GLU A N 1
ATOM 2617 C CA . GLU A 1 361 ? -3.963 1.355 -6.746 1.00 97.62 361 GLU A CA 1
ATOM 2618 C C . GLU A 1 361 ? -4.226 2.791 -7.209 1.00 97.62 361 GLU A C 1
ATOM 2620 O O . GLU A 1 361 ? -5.343 3.305 -7.051 1.00 97.62 361 GLU A O 1
ATOM 2625 N N . LEU A 1 362 ? -3.229 3.418 -7.839 1.00 98.50 362 LEU A N 1
ATOM 2626 C CA . LEU A 1 362 ? -3.335 4.775 -8.376 1.00 98.50 362 LEU A CA 1
ATOM 2627 C C . LEU A 1 362 ? -2.937 4.829 -9.854 1.00 98.50 362 LEU A C 1
ATOM 2629 O O . LEU A 1 362 ? -1.788 4.574 -10.210 1.00 98.50 362 LEU A O 1
ATOM 2633 N N . PHE A 1 363 ? -3.895 5.213 -10.701 1.00 98.00 363 PHE A N 1
ATOM 2634 C CA . PHE A 1 363 ? -3.700 5.437 -12.133 1.00 98.00 363 PHE A CA 1
ATOM 2635 C C . PHE A 1 363 ? -3.536 6.935 -12.403 1.00 98.00 363 PHE A C 1
ATOM 2637 O O . PHE A 1 363 ? -4.520 7.664 -12.519 1.00 98.00 363 PHE A O 1
ATOM 2644 N N . ALA A 1 364 ? -2.290 7.390 -12.490 1.00 98.31 364 ALA A N 1
ATOM 2645 C CA . ALA A 1 364 ? -1.921 8.793 -12.662 1.00 98.31 364 ALA A CA 1
ATOM 2646 C C . ALA A 1 364 ? -1.166 9.052 -13.982 1.00 98.31 364 ALA A C 1
ATOM 2648 O O . ALA A 1 364 ? -0.569 10.114 -14.167 1.00 98.31 364 ALA A O 1
ATOM 2649 N N . SER A 1 365 ? -1.192 8.098 -14.915 1.00 98.50 365 SER A N 1
ATOM 2650 C CA . SER A 1 365 ? -0.508 8.209 -16.203 1.00 98.50 365 SER A CA 1
ATOM 2651 C C . SER A 1 365 ? -1.133 9.282 -17.109 1.00 98.50 365 SER A C 1
ATOM 2653 O O . SER A 1 365 ? -2.350 9.469 -17.123 1.00 98.50 365 SER A O 1
ATOM 2655 N N . SER A 1 366 ? -0.314 9.948 -17.930 1.00 98.38 366 SER A N 1
ATOM 2656 C CA . SER A 1 366 ? -0.741 10.976 -18.903 1.00 98.38 366 SER A CA 1
ATOM 2657 C C . SER A 1 366 ? -1.428 12.204 -18.287 1.00 98.38 366 SER A C 1
ATOM 2659 O O . SER A 1 366 ? -2.351 12.769 -18.875 1.00 98.38 366 SER A O 1
ATOM 2661 N N . ARG A 1 367 ? -0.989 12.636 -17.099 1.00 98.31 367 ARG A N 1
ATOM 2662 C CA . ARG A 1 367 ? -1.597 13.748 -16.344 1.00 98.31 367 ARG A CA 1
ATOM 2663 C C . ARG A 1 367 ? -0.734 15.010 -16.302 1.00 98.31 367 ARG A C 1
ATOM 2665 O O . ARG A 1 367 ? -1.111 15.975 -15.653 1.00 98.31 367 ARG A O 1
ATOM 2672 N N . ALA A 1 368 ? 0.396 15.030 -17.012 1.00 98.44 368 ALA A N 1
ATOM 2673 C CA . ALA A 1 368 ? 1.362 16.132 -16.991 1.00 98.44 368 ALA A CA 1
ATOM 2674 C C . ALA A 1 368 ? 1.893 16.467 -15.578 1.00 98.44 368 ALA A C 1
ATOM 2676 O O . ALA A 1 368 ? 2.215 17.621 -15.292 1.00 98.44 368 ALA A O 1
ATOM 2677 N N . ILE A 1 369 ? 1.997 15.456 -14.712 1.00 98.75 369 ILE A N 1
ATOM 2678 C CA . ILE A 1 369 ? 2.535 15.578 -13.350 1.00 98.75 369 ILE A CA 1
ATOM 2679 C C . ILE A 1 369 ? 4.037 15.862 -13.418 1.00 98.75 369 ILE A C 1
ATOM 2681 O O . ILE A 1 369 ? 4.762 15.202 -14.159 1.00 98.75 369 ILE A O 1
ATOM 2685 N N . GLN A 1 370 ? 4.503 16.841 -12.653 1.00 98.31 370 GLN A N 1
ATOM 2686 C CA . GLN A 1 370 ? 5.906 17.241 -12.533 1.00 98.31 370 GLN A CA 1
ATOM 2687 C C . GLN A 1 370 ? 6.495 16.856 -11.174 1.00 98.31 370 GLN A C 1
ATOM 2689 O O . GLN A 1 370 ? 7.656 16.455 -11.121 1.00 98.31 370 GLN A O 1
ATOM 2694 N N . SER A 1 371 ? 5.708 16.950 -10.097 1.00 97.69 371 SER A N 1
ATOM 2695 C CA . SER A 1 371 ? 6.112 16.524 -8.753 1.00 97.69 371 SER A CA 1
ATOM 2696 C C . SER A 1 371 ? 5.166 15.468 -8.196 1.00 97.69 371 SER A C 1
ATOM 2698 O O . SER A 1 371 ? 3.950 15.553 -8.360 1.00 97.69 371 SER A O 1
ATOM 2700 N N . ILE A 1 372 ? 5.751 14.479 -7.524 1.00 97.50 372 ILE A N 1
ATOM 2701 C CA . ILE A 1 372 ? 5.038 13.387 -6.856 1.00 97.50 372 ILE A CA 1
ATOM 2702 C C . ILE A 1 372 ? 4.946 13.559 -5.333 1.00 97.50 372 ILE A C 1
ATOM 2704 O O . ILE A 1 372 ? 4.472 12.663 -4.635 1.00 97.50 372 ILE A O 1
ATOM 2708 N N . GLU A 1 373 ? 5.378 14.708 -4.805 1.00 96.00 373 GLU A N 1
ATOM 2709 C CA . GLU A 1 373 ? 5.210 15.044 -3.389 1.00 96.00 373 GLU A CA 1
ATOM 2710 C C . GLU A 1 373 ? 3.729 14.999 -2.987 1.00 96.00 373 GLU A C 1
ATOM 2712 O O . GLU A 1 373 ? 2.862 15.554 -3.656 1.00 96.00 373 GLU A O 1
ATOM 2717 N N . GLY A 1 374 ? 3.442 14.322 -1.879 1.00 94.62 374 GLY A N 1
ATOM 2718 C CA . GLY A 1 374 ? 2.100 13.951 -1.434 1.00 94.62 374 GLY A CA 1
ATOM 2719 C C . GLY A 1 374 ? 1.844 12.446 -1.538 1.00 94.62 374 GLY A C 1
ATOM 2720 O O . GLY A 1 374 ? 1.056 11.916 -0.755 1.00 94.62 374 GLY A O 1
ATOM 2721 N N . LEU A 1 375 ? 2.539 11.730 -2.434 1.00 96.31 375 LEU A N 1
ATOM 2722 C CA . LEU A 1 375 ? 2.392 10.275 -2.549 1.00 96.31 375 LEU A CA 1
ATOM 2723 C C . LEU A 1 375 ? 2.976 9.500 -1.367 1.00 96.31 375 LEU A C 1
ATOM 2725 O O . LEU A 1 375 ? 2.487 8.403 -1.119 1.00 96.31 375 LEU A O 1
ATOM 2729 N N . GLN A 1 376 ? 3.914 10.064 -0.593 1.00 94.50 376 GLN A N 1
ATOM 2730 C CA . GLN A 1 376 ? 4.478 9.404 0.598 1.00 94.50 376 GLN A CA 1
ATOM 2731 C C . GLN A 1 376 ? 3.406 8.988 1.624 1.00 94.50 376 GLN A C 1
ATOM 2733 O O . GLN A 1 376 ? 3.591 8.050 2.390 1.00 94.50 376 GLN A O 1
ATOM 2738 N N . TYR A 1 377 ? 2.246 9.651 1.606 1.00 94.00 377 TYR A N 1
ATOM 2739 C CA . TYR A 1 377 ? 1.120 9.353 2.488 1.00 94.00 377 TYR A CA 1
ATOM 2740 C C . TYR A 1 377 ? 0.248 8.180 2.008 1.00 94.00 377 TYR A C 1
ATOM 2742 O O . TYR A 1 377 ? -0.535 7.644 2.793 1.00 94.00 377 TYR A O 1
ATOM 2750 N N . ALA A 1 378 ? 0.373 7.755 0.746 1.00 95.44 378 ALA A N 1
ATOM 2751 C CA . ALA A 1 378 ? -0.440 6.706 0.130 1.00 95.44 378 ALA A CA 1
ATOM 2752 C C . ALA A 1 378 ? 0.096 5.291 0.436 1.00 95.44 378 ALA A C 1
ATOM 2754 O O . ALA A 1 378 ? 0.382 4.489 -0.451 1.00 95.44 378 ALA A O 1
ATOM 2755 N N . ARG A 1 379 ? 0.238 4.991 1.731 1.00 91.12 379 ARG A N 1
ATOM 2756 C CA . ARG A 1 379 ? 0.934 3.809 2.280 1.00 91.12 379 ARG A CA 1
ATOM 2757 C C . ARG A 1 379 ? 0.281 2.457 1.951 1.00 91.12 379 ARG A C 1
ATOM 2759 O O . ARG A 1 379 ? 0.921 1.410 2.048 1.00 91.12 379 ARG A O 1
ATOM 2766 N N . GLY A 1 380 ? -0.986 2.461 1.539 1.00 93.69 380 GLY A N 1
ATOM 2767 C CA . GLY A 1 380 ? -1.697 1.263 1.087 1.00 93.69 380 GLY A CA 1
ATOM 2768 C C . GLY A 1 380 ? -1.411 0.862 -0.362 1.00 93.69 380 GLY A C 1
ATOM 2769 O O . GLY A 1 380 ? -1.880 -0.195 -0.791 1.00 93.69 380 GLY A O 1
ATOM 2770 N N . LEU A 1 381 ? -0.680 1.680 -1.133 1.00 98.19 381 LEU A N 1
ATOM 2771 C CA . LEU A 1 381 ? -0.513 1.442 -2.563 1.00 98.19 381 LEU A CA 1
ATOM 2772 C C . LEU A 1 381 ? 0.270 0.158 -2.839 1.00 98.19 381 LEU A C 1
ATOM 2774 O O . LEU A 1 381 ? 1.386 -0.042 -2.373 1.00 98.19 381 LEU A O 1
ATOM 2778 N N . THR A 1 382 ? -0.321 -0.670 -3.693 1.00 98.56 382 THR A N 1
ATOM 2779 C CA . THR A 1 382 ? 0.270 -1.888 -4.254 1.00 98.56 382 THR A CA 1
ATOM 2780 C C . THR A 1 382 ? 0.680 -1.702 -5.710 1.00 98.56 382 THR A C 1
ATOM 2782 O O . THR A 1 382 ? 1.607 -2.365 -6.174 1.00 98.56 382 THR A O 1
ATOM 2785 N N . LYS A 1 383 ? 0.026 -0.786 -6.438 1.00 98.75 383 LYS A N 1
ATOM 2786 C CA . LYS A 1 383 ? 0.363 -0.441 -7.824 1.00 98.75 383 LYS A CA 1
ATOM 2787 C C . LYS A 1 383 ? 0.273 1.059 -8.053 1.00 98.75 383 LYS A C 1
ATOM 2789 O O . LYS A 1 383 ? -0.731 1.687 -7.706 1.00 98.75 383 LYS A O 1
ATOM 2794 N N . LEU A 1 384 ? 1.305 1.609 -8.679 1.00 98.81 384 LEU A N 1
ATOM 2795 C CA . LEU A 1 384 ? 1.416 3.028 -8.977 1.00 98.81 384 LEU A CA 1
ATOM 2796 C C . LEU A 1 384 ? 1.808 3.222 -10.441 1.00 98.81 384 LEU A C 1
ATOM 2798 O O . LEU A 1 384 ? 2.910 2.857 -10.849 1.00 98.81 384 LEU A O 1
ATOM 2802 N N . PHE A 1 385 ? 0.891 3.810 -11.210 1.00 98.81 385 PHE A N 1
ATOM 2803 C CA . PHE A 1 385 ? 1.071 4.091 -12.631 1.00 98.81 385 PHE A CA 1
ATOM 2804 C C . PHE A 1 385 ? 1.281 5.588 -12.843 1.00 98.81 385 PHE A C 1
ATOM 2806 O O . PHE A 1 385 ? 0.353 6.381 -12.666 1.00 98.81 385 PHE A O 1
ATOM 2813 N N . LEU A 1 386 ? 2.504 5.975 -13.198 1.00 98.81 386 LEU A N 1
ATOM 2814 C CA . LEU A 1 386 ? 2.945 7.359 -13.389 1.00 98.81 386 LEU A CA 1
ATOM 2815 C C . LEU A 1 386 ? 3.491 7.601 -14.802 1.00 98.81 386 LEU A C 1
ATOM 2817 O O . LEU A 1 386 ? 4.174 8.602 -15.042 1.00 98.81 386 LEU A O 1
ATOM 2821 N N . ASP A 1 387 ? 3.173 6.725 -15.751 1.00 98.81 387 ASP A N 1
ATOM 2822 C CA . ASP A 1 387 ? 3.701 6.804 -17.110 1.00 98.81 387 ASP A CA 1
ATOM 2823 C C . ASP A 1 387 ? 3.255 8.064 -17.852 1.00 98.81 387 ASP A C 1
ATOM 2825 O O . ASP A 1 387 ? 2.155 8.578 -17.643 1.00 98.81 387 ASP A O 1
ATOM 2829 N N . ASN A 1 388 ? 4.042 8.507 -18.830 1.00 98.69 388 ASN A N 1
ATOM 2830 C CA . ASN A 1 388 ? 3.685 9.620 -19.716 1.00 98.69 388 ASN A CA 1
ATOM 2831 C C . ASN A 1 388 ? 3.426 10.932 -18.948 1.00 98.69 388 ASN A C 1
ATOM 2833 O O . ASN A 1 388 ? 2.492 11.678 -19.253 1.00 98.69 388 ASN A O 1
ATOM 2837 N N . ASN A 1 389 ? 4.236 11.209 -17.929 1.00 98.81 389 ASN A N 1
ATOM 2838 C CA . ASN A 1 389 ? 4.194 12.448 -17.159 1.00 98.81 389 ASN A CA 1
ATOM 2839 C C . ASN A 1 389 ? 5.447 13.301 -17.436 1.00 98.81 389 ASN A C 1
ATOM 2841 O O . ASN A 1 389 ? 6.138 13.146 -18.442 1.00 98.81 389 ASN A O 1
ATOM 2845 N N . GLN A 1 390 ? 5.691 14.306 -16.602 1.00 98.56 390 GLN A N 1
ATOM 2846 C CA . GLN A 1 390 ? 6.797 15.251 -16.730 1.00 98.56 390 GLN A CA 1
ATOM 2847 C C . GLN A 1 390 ? 7.718 15.218 -15.504 1.00 98.56 390 GLN A C 1
ATOM 2849 O O . GLN A 1 390 ? 8.381 16.215 -15.218 1.00 98.56 390 GLN A O 1
ATOM 2854 N N . ILE A 1 391 ? 7.760 14.085 -14.797 1.00 98.50 391 ILE A N 1
ATOM 2855 C CA . ILE A 1 391 ? 8.530 13.913 -13.563 1.00 98.50 391 ILE A CA 1
ATOM 2856 C C . ILE A 1 391 ? 10.016 13.965 -13.910 1.00 98.50 391 ILE A C 1
ATOM 2858 O O . ILE A 1 391 ? 10.499 13.158 -14.706 1.00 98.50 391 ILE A O 1
ATOM 2862 N N . ALA A 1 392 ? 10.728 14.942 -13.350 1.00 96.88 392 ALA A N 1
ATOM 2863 C CA . ALA A 1 392 ? 12.143 15.178 -13.642 1.00 96.88 392 ALA A CA 1
ATOM 2864 C C . ALA A 1 392 ? 13.088 14.575 -12.594 1.00 96.88 392 ALA A C 1
ATOM 2866 O O . ALA A 1 392 ? 14.237 14.279 -12.909 1.00 96.88 392 ALA A O 1
ATOM 2867 N N . ASN A 1 393 ? 12.595 14.370 -11.373 1.00 94.81 393 ASN A N 1
ATOM 2868 C CA . ASN A 1 393 ? 13.354 13.847 -10.247 1.00 94.81 393 ASN A CA 1
ATOM 2869 C C . ASN A 1 393 ? 12.434 13.069 -9.299 1.00 94.81 393 ASN A C 1
ATOM 2871 O O . ASN A 1 393 ? 11.240 13.357 -9.199 1.00 94.81 393 ASN A O 1
ATOM 2875 N N . LEU A 1 394 ? 13.015 12.113 -8.579 1.00 96.25 394 LEU A N 1
ATOM 2876 C CA . LEU A 1 394 ? 12.379 11.421 -7.461 1.00 96.25 394 LEU A CA 1
ATOM 2877 C C . LEU A 1 394 ? 12.979 12.000 -6.172 1.00 96.25 394 LEU A C 1
ATOM 2879 O O . LEU A 1 394 ? 14.185 11.856 -5.979 1.00 96.25 394 LEU A O 1
ATOM 2883 N N . PRO A 1 395 ? 12.205 12.717 -5.337 1.00 91.94 395 PRO A N 1
ATOM 2884 C CA . PRO A 1 395 ? 12.709 13.211 -4.058 1.00 91.94 395 PRO A CA 1
ATOM 2885 C C . PRO A 1 395 ? 13.181 12.069 -3.149 1.00 91.94 395 PRO A C 1
ATOM 2887 O O . PRO A 1 395 ? 12.623 10.970 -3.188 1.00 91.94 395 PRO A O 1
ATOM 2890 N N . ASP A 1 396 ? 14.174 12.340 -2.303 1.00 88.19 396 ASP A N 1
ATOM 2891 C CA . ASP A 1 396 ? 14.682 11.357 -1.343 1.00 88.19 396 ASP A CA 1
ATOM 2892 C C . ASP A 1 396 ? 13.562 10.869 -0.416 1.00 88.19 396 ASP A C 1
ATOM 2894 O O . ASP A 1 396 ? 12.788 11.663 0.122 1.00 88.19 396 ASP A O 1
ATOM 2898 N N . GLY A 1 397 ? 13.469 9.550 -0.251 1.00 89.75 397 GLY A N 1
ATOM 2899 C CA . GLY A 1 397 ? 12.483 8.904 0.613 1.00 89.75 397 GLY A CA 1
ATOM 2900 C C . GLY A 1 397 ? 11.028 9.000 0.145 1.00 89.75 397 GLY A C 1
ATOM 2901 O O . GLY A 1 397 ? 10.127 8.614 0.887 1.00 89.75 397 GLY A O 1
ATOM 2902 N N . ILE A 1 398 ? 10.753 9.475 -1.079 1.00 94.50 398 ILE A N 1
ATOM 2903 C CA . ILE A 1 398 ? 9.373 9.650 -1.572 1.00 94.50 398 ILE A CA 1
ATOM 2904 C C . ILE A 1 398 ? 8.549 8.351 -1.576 1.00 94.50 398 ILE A C 1
ATOM 2906 O O . ILE A 1 398 ? 7.320 8.396 -1.512 1.00 94.50 398 ILE A O 1
ATOM 2910 N N . PHE A 1 399 ? 9.221 7.199 -1.627 1.00 96.69 399 PHE A N 1
ATOM 2911 C CA . PHE A 1 399 ? 8.607 5.874 -1.622 1.00 96.69 399 PHE A CA 1
ATOM 2912 C C . PHE A 1 399 ? 8.883 5.062 -0.346 1.00 96.69 399 PHE A C 1
ATOM 2914 O O . PHE A 1 399 ? 8.478 3.903 -0.287 1.00 96.69 399 PHE A O 1
ATOM 2921 N N . ASP A 1 400 ? 9.530 5.636 0.676 1.00 94.38 400 ASP A N 1
ATOM 2922 C CA . ASP A 1 400 ? 9.995 4.879 1.850 1.00 94.38 400 ASP A CA 1
ATOM 2923 C C . ASP A 1 400 ? 8.856 4.184 2.607 1.00 94.38 400 ASP A C 1
ATOM 2925 O O . ASP A 1 400 ? 9.002 3.042 3.047 1.00 94.38 400 ASP A O 1
ATOM 2929 N N . ASP A 1 401 ? 7.696 4.837 2.688 1.00 93.31 401 ASP A N 1
ATOM 2930 C CA . ASP A 1 401 ? 6.529 4.309 3.396 1.00 93.31 401 ASP A CA 1
ATOM 2931 C C . ASP A 1 401 ? 5.589 3.491 2.490 1.00 93.31 401 ASP A C 1
ATOM 2933 O O . ASP A 1 401 ? 4.610 2.910 2.963 1.00 93.31 401 ASP A O 1
ATOM 2937 N N . LEU A 1 402 ? 5.874 3.393 1.184 1.00 96.06 402 LEU A N 1
ATOM 2938 C CA . LEU A 1 402 ? 5.064 2.652 0.203 1.00 96.06 402 LEU A CA 1
ATOM 2939 C C . LEU A 1 402 ? 5.517 1.187 0.130 1.00 96.06 402 LEU A C 1
ATOM 2941 O O . LEU A 1 402 ? 5.688 0.601 -0.936 1.00 96.06 402 LEU A O 1
ATOM 2945 N N . THR A 1 403 ? 5.717 0.577 1.294 1.00 95.38 403 THR A N 1
ATOM 2946 C CA . THR A 1 403 ? 6.312 -0.763 1.443 1.00 95.38 403 THR A CA 1
ATOM 2947 C C . THR A 1 403 ? 5.466 -1.893 0.845 1.00 95.38 403 THR A C 1
ATOM 2949 O O . THR A 1 403 ? 5.990 -2.969 0.561 1.00 95.38 403 THR A O 1
ATOM 2952 N N . ASN A 1 404 ? 4.177 -1.640 0.595 1.00 96.50 404 ASN A N 1
ATOM 2953 C CA . ASN A 1 404 ? 3.253 -2.573 -0.054 1.00 96.50 404 ASN A CA 1
ATOM 2954 C C . ASN A 1 404 ? 3.344 -2.568 -1.591 1.00 96.50 404 ASN A C 1
ATOM 2956 O O . ASN A 1 404 ? 2.643 -3.345 -2.247 1.00 96.50 404 ASN A O 1
ATOM 2960 N N . LEU A 1 405 ? 4.169 -1.698 -2.185 1.00 98.62 405 LEU A N 1
ATOM 2961 C CA . LEU A 1 405 ? 4.219 -1.517 -3.630 1.00 98.62 405 LEU A CA 1
ATOM 2962 C C . LEU A 1 405 ? 4.815 -2.746 -4.330 1.00 98.62 405 LEU A C 1
ATOM 2964 O O . LEU A 1 405 ? 5.929 -3.180 -4.050 1.00 98.62 405 LEU A O 1
ATOM 2968 N N . THR A 1 406 ? 4.067 -3.276 -5.294 1.00 98.81 406 THR A N 1
ATOM 2969 C CA . THR A 1 406 ? 4.434 -4.436 -6.123 1.00 98.81 406 THR A CA 1
ATOM 2970 C C . THR A 1 406 ? 4.709 -4.053 -7.575 1.00 98.81 406 THR A C 1
ATOM 2972 O O . THR A 1 406 ? 5.433 -4.770 -8.265 1.00 98.81 406 THR A O 1
ATOM 2975 N N . SER A 1 407 ? 4.172 -2.920 -8.038 1.00 98.81 407 SER A N 1
ATOM 2976 C CA . SER A 1 407 ? 4.341 -2.417 -9.403 1.00 98.81 407 SER A CA 1
ATOM 2977 C C . SER A 1 407 ? 4.522 -0.904 -9.395 1.00 98.81 407 SER A C 1
ATOM 2979 O O . SER A 1 407 ? 3.646 -0.183 -8.908 1.00 98.81 407 SER A O 1
ATOM 2981 N N . LEU A 1 408 ? 5.633 -0.437 -9.962 1.00 98.88 408 LEU A N 1
ATOM 2982 C CA . LEU A 1 408 ? 5.946 0.978 -10.133 1.00 98.88 408 LEU A CA 1
ATOM 2983 C C . LEU A 1 408 ? 6.267 1.260 -11.600 1.00 98.88 408 LEU A C 1
ATOM 2985 O O . LEU A 1 408 ? 7.287 0.812 -12.126 1.00 98.88 408 LEU A O 1
ATOM 2989 N N . GLU A 1 409 ? 5.387 2.017 -12.244 1.00 98.75 409 GLU A N 1
ATOM 2990 C CA . GLU A 1 409 ? 5.471 2.319 -13.671 1.00 98.75 409 GLU A CA 1
ATOM 2991 C C . GLU A 1 409 ? 5.790 3.808 -13.854 1.00 98.75 409 GLU A C 1
ATOM 2993 O O . GLU A 1 409 ? 4.989 4.680 -13.507 1.00 98.75 409 GLU A O 1
ATOM 2998 N N . LEU A 1 410 ? 7.001 4.107 -14.328 1.00 98.75 410 LEU A N 1
ATOM 2999 C CA . LEU A 1 410 ? 7.548 5.461 -14.493 1.00 98.75 410 LEU A CA 1
ATOM 3000 C C . LEU A 1 410 ? 7.986 5.714 -15.945 1.00 98.75 410 LEU A C 1
ATOM 3002 O O . LEU A 1 410 ? 8.813 6.599 -16.207 1.00 98.75 410 LEU A O 1
ATOM 3006 N N . ALA A 1 411 ? 7.444 4.963 -16.905 1.00 98.81 411 ALA A N 1
ATOM 3007 C CA . ALA A 1 411 ? 7.848 5.067 -18.297 1.00 98.81 411 ALA A CA 1
ATOM 3008 C C . ALA A 1 411 ? 7.469 6.425 -18.911 1.00 98.81 411 ALA A C 1
ATOM 3010 O O . ALA A 1 411 ? 6.474 7.049 -18.550 1.00 98.81 411 ALA A O 1
ATOM 3011 N N . ASN A 1 412 ? 8.249 6.886 -19.888 1.00 98.75 412 ASN A N 1
ATOM 3012 C CA . ASN A 1 412 ? 8.011 8.138 -20.608 1.00 98.75 412 ASN A CA 1
ATOM 3013 C C . ASN A 1 412 ? 7.868 9.358 -19.671 1.00 98.75 412 ASN A C 1
ATOM 3015 O O . ASN A 1 412 ? 6.874 10.084 -19.711 1.00 98.75 412 ASN A O 1
ATOM 3019 N N . ASN A 1 413 ? 8.863 9.554 -18.803 1.00 98.81 413 ASN A N 1
ATOM 3020 C CA . ASN A 1 413 ? 9.010 10.724 -17.935 1.00 98.81 413 ASN A CA 1
ATOM 3021 C C . ASN A 1 413 ? 10.274 11.521 -18.320 1.00 98.81 413 ASN A C 1
ATOM 3023 O O . ASN A 1 413 ? 10.824 11.380 -19.415 1.00 98.81 413 ASN A O 1
ATOM 3027 N N . LYS A 1 414 ? 10.720 12.435 -17.453 1.00 98.50 414 LYS A N 1
ATOM 3028 C CA . LYS A 1 414 ? 11.870 13.318 -17.691 1.00 98.50 414 LYS A CA 1
ATOM 3029 C C . LYS A 1 414 ? 13.035 13.043 -16.735 1.00 98.50 414 LYS A C 1
ATOM 3031 O O . LYS A 1 414 ? 13.873 13.927 -16.579 1.00 98.50 414 LYS A O 1
ATOM 3036 N N . LEU A 1 415 ? 13.109 11.857 -16.125 1.00 98.44 415 LEU A N 1
ATOM 3037 C CA . LEU A 1 415 ? 14.164 11.519 -15.164 1.00 98.44 415 LEU A CA 1
ATOM 3038 C C . LEU A 1 415 ? 15.538 11.565 -15.842 1.00 98.44 415 LEU A C 1
ATOM 3040 O O . LEU A 1 415 ? 15.750 10.890 -16.849 1.00 98.44 415 LEU A O 1
ATOM 3044 N N . VAL A 1 416 ? 16.456 12.370 -15.308 1.00 97.00 416 VAL A N 1
ATOM 3045 C CA . VAL A 1 416 ? 17.831 12.526 -15.832 1.00 97.00 416 VAL A CA 1
ATOM 3046 C C . VAL A 1 416 ? 18.841 11.750 -14.987 1.00 97.00 416 VAL A C 1
ATOM 3048 O O . VAL A 1 416 ? 19.814 11.200 -15.514 1.00 97.00 416 VAL A O 1
ATOM 3051 N N . ASP A 1 417 ? 18.577 11.677 -13.691 1.00 94.69 417 ASP A N 1
ATOM 3052 C CA . ASP A 1 417 ? 19.305 10.923 -12.687 1.00 94.69 417 ASP A CA 1
ATOM 3053 C C . ASP A 1 417 ? 18.324 10.295 -11.683 1.00 94.69 417 ASP A C 1
ATOM 3055 O O . ASP A 1 417 ? 17.110 10.520 -11.722 1.00 94.69 417 ASP A O 1
ATOM 3059 N N . LEU A 1 418 ? 18.869 9.440 -10.822 1.00 95.56 418 LEU A N 1
ATOM 3060 C CA . LEU A 1 418 ? 18.194 8.900 -9.649 1.00 95.56 418 LEU A CA 1
ATOM 3061 C C . LEU A 1 418 ? 19.016 9.319 -8.433 1.00 95.56 418 LEU A C 1
ATOM 3063 O O . LEU A 1 418 ? 20.249 9.318 -8.501 1.00 95.56 418 LEU A O 1
ATOM 3067 N N . SER A 1 419 ? 18.352 9.667 -7.333 1.00 90.19 419 SER A N 1
ATOM 3068 C CA . SER A 1 419 ? 19.045 9.865 -6.064 1.00 90.19 419 SER A CA 1
ATOM 3069 C C . SER A 1 419 ? 19.531 8.530 -5.487 1.00 90.19 419 SER A C 1
ATOM 3071 O O . SER A 1 419 ? 19.305 7.459 -6.061 1.00 90.19 419 SER A O 1
ATOM 3073 N N . ASN A 1 420 ? 20.245 8.579 -4.362 1.00 83.31 420 ASN A N 1
ATOM 3074 C CA . ASN A 1 420 ? 20.677 7.362 -3.684 1.00 83.31 420 ASN A CA 1
ATOM 3075 C C . ASN A 1 420 ? 19.487 6.748 -2.941 1.00 83.31 420 ASN A C 1
ATOM 3077 O O . ASN A 1 420 ? 18.952 7.357 -2.020 1.00 83.31 420 ASN A O 1
ATOM 3081 N N . GLY A 1 421 ? 19.111 5.537 -3.339 1.00 87.00 421 GLY A N 1
ATOM 3082 C CA . GLY A 1 421 ? 18.128 4.720 -2.633 1.00 87.00 421 GLY A CA 1
ATOM 3083 C C . GLY A 1 421 ? 16.645 5.114 -2.736 1.00 87.00 421 GLY A C 1
ATOM 3084 O O . GLY A 1 421 ? 15.917 4.849 -1.782 1.00 87.00 421 GLY A O 1
ATOM 3085 N N . PRO A 1 422 ? 16.115 5.662 -3.855 1.00 94.44 422 PRO A N 1
ATOM 3086 C CA . PRO A 1 422 ? 14.679 5.949 -3.981 1.00 94.44 422 PRO A CA 1
ATOM 3087 C C . PRO A 1 422 ? 13.800 4.696 -3.844 1.00 94.44 422 PRO A C 1
ATOM 3089 O O . PRO A 1 422 ? 12.588 4.812 -3.693 1.00 94.44 422 PRO A O 1
ATOM 3092 N N . PHE A 1 423 ? 14.390 3.499 -3.918 1.00 97.25 423 PHE A N 1
ATOM 3093 C CA . PHE A 1 423 ? 13.687 2.222 -3.885 1.00 97.25 423 PHE A CA 1
ATOM 3094 C C . PHE A 1 423 ? 14.074 1.337 -2.685 1.00 97.25 423 PHE A C 1
ATOM 3096 O O . PHE A 1 423 ? 13.657 0.180 -2.626 1.00 97.25 423 PHE A O 1
ATOM 3103 N N . ASP A 1 424 ? 14.832 1.858 -1.713 1.00 94.62 424 ASP A N 1
ATOM 3104 C CA . ASP A 1 424 ? 15.457 1.069 -0.636 1.00 94.62 424 ASP A CA 1
ATOM 3105 C C . ASP A 1 424 ? 14.459 0.349 0.285 1.00 94.62 424 ASP A C 1
ATOM 3107 O O . ASP A 1 424 ? 14.811 -0.619 0.965 1.00 94.62 424 ASP A O 1
ATOM 3111 N N . LYS A 1 425 ? 13.204 0.809 0.331 1.00 96.69 425 LYS A N 1
ATOM 3112 C CA . LYS A 1 425 ? 12.134 0.203 1.141 1.00 96.69 425 LYS A CA 1
ATOM 3113 C C . LYS A 1 425 ? 11.191 -0.698 0.347 1.00 96.69 425 LYS A C 1
ATOM 3115 O O . LYS A 1 425 ? 10.339 -1.363 0.934 1.00 96.69 425 LYS A O 1
ATOM 3120 N N . LEU A 1 426 ? 11.368 -0.794 -0.970 1.00 97.88 426 LEU A N 1
ATOM 3121 C CA . LEU A 1 426 ? 10.440 -1.470 -1.878 1.00 97.88 426 LEU A CA 1
ATOM 3122 C C . LEU A 1 426 ? 10.795 -2.950 -2.093 1.00 97.88 426 LEU A C 1
ATOM 3124 O O . LEU A 1 426 ? 10.834 -3.449 -3.215 1.00 97.88 426 LEU A O 1
ATOM 3128 N N . SER A 1 427 ? 11.046 -3.683 -1.006 1.00 97.00 427 SER A N 1
ATOM 3129 C CA . SER A 1 427 ? 11.473 -5.093 -1.074 1.00 97.00 427 SER A CA 1
ATOM 3130 C C . SER A 1 427 ? 10.446 -6.044 -1.710 1.00 97.00 427 SER A C 1
ATOM 3132 O O . SER A 1 427 ? 10.823 -7.096 -2.236 1.00 97.00 427 SER A O 1
ATOM 3134 N N . GLY A 1 428 ? 9.164 -5.661 -1.702 1.00 97.88 428 GLY A N 1
ATOM 3135 C CA . GLY A 1 428 ? 8.063 -6.370 -2.359 1.00 97.88 428 GLY A CA 1
ATOM 3136 C C . GLY A 1 428 ? 7.843 -6.003 -3.832 1.00 97.88 428 GLY A C 1
ATOM 3137 O O . GLY A 1 428 ? 6.944 -6.566 -4.459 1.00 97.88 428 GLY A O 1
ATOM 3138 N N . LEU A 1 429 ? 8.632 -5.085 -4.403 1.00 98.81 429 LEU A N 1
ATOM 3139 C CA . LEU A 1 429 ? 8.443 -4.632 -5.780 1.00 98.81 429 LEU A CA 1
ATOM 3140 C C . LEU A 1 429 ? 8.782 -5.750 -6.771 1.00 98.81 429 LEU A C 1
ATOM 3142 O O . LEU A 1 429 ? 9.861 -6.333 -6.727 1.00 98.81 429 LEU A O 1
ATOM 3146 N N . THR A 1 430 ? 7.858 -6.024 -7.690 1.00 98.88 430 THR A N 1
ATOM 3147 C CA . THR A 1 430 ? 7.973 -7.092 -8.698 1.00 98.88 430 THR A CA 1
ATOM 3148 C C . THR A 1 430 ? 8.165 -6.555 -10.113 1.00 98.88 430 THR A C 1
ATOM 3150 O O . THR A 1 430 ? 8.771 -7.239 -10.942 1.00 98.88 430 THR A O 1
ATOM 3153 N N . ILE A 1 431 ? 7.682 -5.338 -10.380 1.00 98.94 431 ILE A N 1
ATOM 3154 C CA . ILE A 1 431 ? 7.756 -4.658 -11.675 1.00 98.94 431 ILE A CA 1
ATOM 3155 C C . ILE A 1 431 ? 8.253 -3.231 -11.450 1.00 98.94 431 ILE A C 1
ATOM 3157 O O . ILE A 1 431 ? 7.656 -2.479 -10.676 1.00 98.94 431 ILE A O 1
ATOM 3161 N N . LEU A 1 432 ? 9.321 -2.868 -12.159 1.00 98.88 432 LEU A N 1
ATOM 3162 C CA . LEU A 1 432 ? 9.829 -1.504 -12.237 1.00 98.88 432 LEU A CA 1
ATOM 3163 C C . LEU A 1 432 ? 10.092 -1.132 -13.697 1.00 98.88 432 LEU A C 1
ATOM 3165 O O . LEU A 1 432 ? 10.944 -1.736 -14.358 1.00 98.88 432 LEU A O 1
ATOM 3169 N N . THR A 1 433 ? 9.403 -0.105 -14.192 1.00 98.69 433 THR A N 1
ATOM 3170 C CA . THR A 1 433 ? 9.657 0.435 -15.531 1.00 98.69 433 THR A CA 1
ATOM 3171 C C . THR A 1 433 ? 10.168 1.867 -15.453 1.00 98.69 433 THR A C 1
ATOM 3173 O O . THR A 1 433 ? 9.553 2.764 -14.888 1.00 98.69 433 THR A O 1
ATOM 3176 N N . LEU A 1 434 ? 11.335 2.084 -16.051 1.00 98.75 434 LEU A N 1
ATOM 3177 C CA . LEU A 1 434 ? 11.987 3.384 -16.221 1.00 98.75 434 LEU A CA 1
ATOM 3178 C C . LEU A 1 434 ? 12.206 3.681 -17.714 1.00 98.75 434 LEU A C 1
ATOM 3180 O O . LEU A 1 434 ? 13.022 4.531 -18.082 1.00 98.75 434 LEU A O 1
ATOM 3184 N N . THR A 1 435 ? 11.477 2.976 -18.583 1.00 98.81 435 THR A N 1
ATOM 3185 C CA . THR A 1 435 ? 11.559 3.055 -20.044 1.00 98.81 435 THR A CA 1
ATOM 3186 C C . THR A 1 435 ? 11.357 4.481 -20.549 1.00 98.81 435 THR A C 1
ATOM 3188 O O . THR A 1 435 ? 10.477 5.185 -20.069 1.00 98.81 435 THR A O 1
ATOM 3191 N N . THR A 1 436 ? 12.108 4.905 -21.567 1.00 98.69 436 THR A N 1
ATOM 3192 C CA . THR A 1 436 ? 11.919 6.228 -22.200 1.00 98.69 436 THR A CA 1
ATOM 3193 C C . THR A 1 436 ? 12.043 7.379 -21.190 1.00 98.69 436 THR A C 1
ATOM 3195 O O . THR A 1 436 ? 11.229 8.294 -21.152 1.00 98.69 436 THR A O 1
ATOM 3198 N N . ASN A 1 437 ? 13.066 7.329 -20.342 1.00 98.81 437 ASN A N 1
ATOM 3199 C CA . ASN A 1 437 ? 13.509 8.477 -19.554 1.00 98.81 437 ASN A CA 1
ATOM 3200 C C . ASN A 1 437 ? 14.7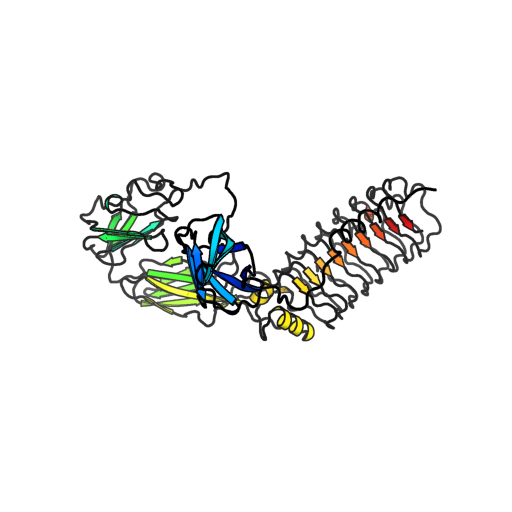91 9.060 -20.179 1.00 98.81 437 ASN A C 1
ATOM 3202 O O . ASN A 1 437 ? 15.099 8.845 -21.354 1.00 98.81 437 ASN A O 1
ATOM 3206 N N . GLN A 1 438 ? 15.530 9.871 -19.431 1.00 98.44 438 GLN A N 1
ATOM 3207 C CA . GLN A 1 438 ? 16.756 10.524 -19.883 1.00 98.44 438 GLN A CA 1
ATOM 3208 C C . GLN A 1 438 ? 17.963 10.145 -19.020 1.00 98.44 438 GLN A C 1
ATOM 3210 O O . GLN A 1 438 ? 18.945 10.889 -19.006 1.00 98.44 438 GLN A O 1
ATOM 3215 N N . LEU A 1 439 ? 17.900 8.993 -18.342 1.00 98.50 439 LEU A N 1
ATOM 3216 C CA . LEU A 1 439 ? 18.932 8.528 -17.420 1.00 98.50 439 LEU A CA 1
ATOM 3217 C C . LEU A 1 439 ? 20.266 8.373 -18.147 1.00 98.50 439 LEU A C 1
ATOM 3219 O O . LEU A 1 439 ? 20.349 7.681 -19.162 1.00 98.50 439 LEU A O 1
ATOM 3223 N N . THR A 1 440 ? 21.310 9.021 -17.632 1.00 97.75 440 THR A N 1
ATOM 3224 C CA . THR A 1 440 ? 22.666 8.974 -18.217 1.00 97.75 440 THR A CA 1
ATOM 3225 C C . THR A 1 440 ? 23.609 8.024 -17.477 1.00 97.75 440 THR A C 1
ATOM 3227 O O . THR A 1 440 ? 24.538 7.479 -18.079 1.00 97.75 440 THR A O 1
ATOM 3230 N N . SER A 1 441 ? 23.329 7.782 -16.198 1.00 97.00 441 SER A N 1
ATOM 3231 C CA . SER A 1 441 ? 24.016 6.848 -15.307 1.00 97.00 441 SER A CA 1
ATOM 3232 C C . SER A 1 441 ? 23.041 6.325 -14.250 1.00 97.00 441 SER A C 1
ATOM 3234 O O . SER A 1 441 ? 21.959 6.884 -14.070 1.00 97.00 441 SER A O 1
ATOM 3236 N N . LEU A 1 442 ? 23.444 5.277 -13.533 1.00 97.69 442 LEU A N 1
ATOM 3237 C CA . LEU A 1 442 ? 22.731 4.746 -12.371 1.00 97.69 442 LEU A CA 1
ATOM 3238 C C . LEU A 1 442 ? 23.635 4.865 -11.137 1.00 97.69 442 LEU A C 1
ATOM 3240 O O . LEU A 1 442 ? 24.826 4.568 -11.268 1.00 97.69 442 LEU A O 1
ATOM 3244 N N . PRO A 1 443 ? 23.109 5.284 -9.972 1.00 96.69 443 PRO A N 1
ATOM 3245 C CA . PRO A 1 443 ? 23.839 5.183 -8.715 1.00 96.69 443 PRO A CA 1
ATOM 3246 C C . PRO A 1 443 ? 24.191 3.729 -8.392 1.00 96.69 443 PRO A C 1
ATOM 3248 O O . PRO A 1 443 ? 23.449 2.806 -8.743 1.00 96.69 443 PRO A O 1
ATOM 3251 N N . ASP A 1 444 ? 25.303 3.530 -7.687 1.00 95.19 444 ASP A N 1
ATOM 3252 C CA . ASP A 1 444 ? 25.646 2.219 -7.138 1.00 95.19 444 ASP A CA 1
ATOM 3253 C C . ASP A 1 444 ? 24.528 1.752 -6.191 1.00 95.19 444 ASP A C 1
ATOM 3255 O O . ASP A 1 444 ? 23.931 2.558 -5.476 1.00 95.19 444 ASP A O 1
ATOM 3259 N N . HIS A 1 445 ? 24.249 0.448 -6.179 1.00 95.31 445 HIS A N 1
ATOM 3260 C CA . HIS A 1 445 ? 23.298 -0.192 -5.259 1.00 95.31 445 HIS A CA 1
ATOM 3261 C C . HIS A 1 445 ? 21.822 0.243 -5.374 1.00 95.31 445 HIS A C 1
ATOM 3263 O O . HIS A 1 445 ? 21.004 -0.194 -4.569 1.00 95.31 445 HIS A O 1
ATOM 3269 N N . VAL A 1 446 ? 21.433 1.040 -6.382 1.00 97.31 446 VAL A N 1
ATOM 3270 C CA . VAL A 1 446 ? 20.069 1.612 -6.495 1.00 97.31 446 VAL A CA 1
ATOM 3271 C C . VAL A 1 446 ? 18.939 0.568 -6.575 1.00 97.31 446 VAL A C 1
ATOM 3273 O O . VAL A 1 446 ? 17.781 0.893 -6.329 1.00 97.31 446 VAL A O 1
ATOM 3276 N N . PHE A 1 447 ? 19.256 -0.687 -6.910 1.00 98.12 447 PHE A N 1
ATOM 3277 C CA . PHE A 1 447 ? 18.291 -1.789 -6.993 1.00 98.12 447 PHE A CA 1
ATOM 3278 C C . PHE A 1 447 ? 18.505 -2.879 -5.930 1.00 98.12 447 PHE A C 1
ATOM 3280 O O . PHE A 1 447 ? 17.797 -3.883 -5.953 1.00 98.12 447 PHE A O 1
ATOM 3287 N N . ASP A 1 448 ? 19.438 -2.711 -4.988 1.00 96.94 448 ASP A N 1
ATOM 3288 C CA . ASP A 1 448 ? 19.849 -3.786 -4.072 1.00 96.94 448 ASP A CA 1
ATOM 3289 C C . ASP A 1 448 ? 18.711 -4.271 -3.159 1.00 96.94 448 ASP A C 1
ATOM 3291 O O . ASP A 1 448 ? 18.645 -5.452 -2.818 1.00 96.94 448 ASP A O 1
ATOM 3295 N N . ALA A 1 449 ? 17.780 -3.385 -2.794 1.00 97.31 449 ALA A N 1
ATOM 3296 C CA . ALA A 1 449 ? 16.625 -3.738 -1.969 1.00 97.31 449 ALA A CA 1
ATOM 3297 C C . ALA A 1 449 ? 15.537 -4.524 -2.727 1.00 97.31 449 ALA A C 1
ATOM 3299 O O . ALA A 1 449 ? 14.686 -5.156 -2.096 1.00 97.31 449 ALA A O 1
ATOM 3300 N N . LEU A 1 450 ? 15.555 -4.525 -4.066 1.00 98.31 450 LEU A N 1
ATOM 3301 C CA . LEU A 1 450 ? 14.484 -5.043 -4.926 1.00 98.31 450 LEU A CA 1
ATOM 3302 C C . LEU A 1 450 ? 14.556 -6.570 -5.114 1.00 98.31 450 LEU A C 1
ATOM 3304 O O . LEU A 1 450 ? 14.479 -7.096 -6.222 1.00 98.31 450 LEU A O 1
ATOM 3308 N N . SER A 1 451 ? 14.700 -7.308 -4.015 1.00 96.62 451 SER A N 1
ATOM 3309 C CA . SER A 1 451 ? 14.904 -8.767 -4.016 1.00 96.62 451 SER A CA 1
ATOM 3310 C C . SER A 1 451 ? 13.761 -9.585 -4.644 1.00 96.62 451 SER A C 1
ATOM 3312 O O . SER A 1 451 ? 13.989 -10.714 -5.084 1.00 96.62 451 SER A O 1
ATOM 3314 N N . SER A 1 452 ? 12.554 -9.014 -4.730 1.00 98.50 452 SER A N 1
ATOM 3315 C CA . SER A 1 452 ? 11.373 -9.633 -5.356 1.00 98.50 452 SER A CA 1
ATOM 3316 C C . SER A 1 452 ? 11.187 -9.264 -6.835 1.00 98.50 452 SER A C 1
ATOM 3318 O O . SER A 1 452 ? 10.207 -9.696 -7.449 1.00 98.50 452 SER A O 1
ATOM 3320 N N . LEU A 1 453 ? 12.087 -8.465 -7.421 1.00 98.88 453 LEU A N 1
ATOM 3321 C CA . LEU A 1 453 ? 11.901 -7.914 -8.761 1.00 98.88 453 LEU A CA 1
ATOM 3322 C C . LEU A 1 453 ? 11.952 -9.011 -9.825 1.00 98.88 453 LEU A C 1
ATOM 3324 O O . LEU A 1 453 ? 12.894 -9.796 -9.890 1.00 98.88 453 LEU A O 1
ATOM 3328 N N . THR A 1 454 ? 10.937 -9.036 -10.686 1.00 98.88 454 THR A N 1
ATOM 3329 C CA . THR A 1 454 ? 10.800 -10.009 -11.781 1.00 98.88 454 THR A CA 1
ATOM 3330 C C . THR A 1 454 ? 10.930 -9.366 -13.156 1.00 98.88 454 THR A C 1
ATOM 3332 O O . THR A 1 454 ? 11.327 -10.041 -14.106 1.00 98.88 454 THR A O 1
ATOM 3335 N N . SER A 1 455 ? 10.643 -8.068 -13.261 1.00 98.94 455 SER A N 1
ATOM 3336 C CA . SER A 1 455 ? 10.735 -7.301 -14.499 1.00 98.94 455 SER A CA 1
ATOM 3337 C C . SER A 1 455 ? 11.365 -5.939 -14.237 1.00 98.94 455 SER A C 1
ATOM 3339 O O . SER A 1 455 ? 10.872 -5.171 -13.405 1.00 98.94 455 SER A O 1
ATOM 3341 N N . LEU A 1 456 ? 12.451 -5.654 -14.956 1.00 98.94 456 LEU A N 1
ATOM 3342 C CA . LEU A 1 456 ? 13.141 -4.371 -14.945 1.00 98.94 456 LEU A CA 1
ATOM 3343 C C . LEU A 1 456 ? 13.331 -3.882 -16.378 1.00 98.94 456 LEU A C 1
ATOM 3345 O O . LEU A 1 456 ? 14.021 -4.517 -17.179 1.00 98.94 456 LEU A O 1
ATOM 3349 N N . SER A 1 457 ? 12.771 -2.712 -16.680 1.00 98.81 457 SER A N 1
ATOM 3350 C CA . SER A 1 457 ? 12.984 -2.053 -17.967 1.00 98.81 457 SER A CA 1
ATOM 3351 C C . SER A 1 457 ? 13.667 -0.701 -17.803 1.00 98.81 457 SER A C 1
ATOM 3353 O O . SER A 1 457 ? 13.120 0.225 -17.206 1.00 98.81 457 SER A O 1
ATOM 3355 N N . LEU A 1 458 ? 14.856 -0.587 -18.391 1.00 98.81 458 LEU A N 1
ATOM 3356 C CA . LEU A 1 458 ? 15.679 0.620 -18.509 1.00 98.81 458 LEU A CA 1
ATOM 3357 C C . LEU A 1 458 ? 15.834 1.053 -19.979 1.00 98.81 458 LEU A C 1
ATOM 3359 O O . LEU A 1 458 ? 16.681 1.888 -20.311 1.00 98.81 458 LEU A O 1
ATOM 3363 N N . SER A 1 459 ? 15.013 0.492 -20.864 1.00 98.81 459 SER A N 1
ATOM 3364 C CA . SER A 1 459 ? 14.987 0.753 -22.301 1.00 98.81 459 SER A CA 1
ATOM 3365 C C . SER A 1 459 ? 14.882 2.229 -22.660 1.00 98.81 459 SER A C 1
ATOM 3367 O O . SER A 1 459 ? 14.246 3.009 -21.947 1.00 98.81 459 SER A O 1
ATOM 3369 N N . LEU A 1 460 ? 15.418 2.609 -23.823 1.00 98.81 460 LEU A N 1
ATOM 3370 C CA . LEU A 1 460 ? 15.249 3.953 -24.391 1.00 98.81 460 LEU A CA 1
ATOM 3371 C C . LEU A 1 460 ? 15.713 5.075 -23.436 1.00 98.81 460 LEU A C 1
ATOM 3373 O O . LEU A 1 460 ? 15.092 6.133 -23.373 1.00 98.81 460 LEU A O 1
ATOM 3377 N N . ASN A 1 461 ? 16.788 4.839 -22.683 1.00 98.81 461 ASN A N 1
ATOM 3378 C CA . ASN A 1 461 ? 17.470 5.850 -21.872 1.00 98.81 461 ASN A CA 1
ATOM 3379 C C . ASN A 1 461 ? 18.772 6.306 -22.565 1.00 98.81 461 ASN A C 1
ATOM 3381 O O . ASN A 1 461 ? 18.974 6.112 -23.765 1.00 98.81 461 ASN A O 1
ATOM 3385 N N . LYS A 1 462 ? 19.662 6.981 -21.831 1.00 98.56 462 LYS A N 1
ATOM 3386 C CA . LYS A 1 462 ? 20.954 7.488 -22.322 1.00 98.56 462 LYS A CA 1
ATOM 3387 C C . LYS A 1 462 ? 22.133 6.869 -21.563 1.00 98.56 462 LYS A C 1
ATOM 3389 O O . LYS A 1 462 ? 23.203 7.479 -21.506 1.00 98.56 462 LYS A O 1
ATOM 3394 N N . LEU A 1 463 ? 21.953 5.677 -20.987 1.00 98.69 463 LEU A N 1
ATOM 3395 C CA . LEU A 1 463 ? 22.978 5.006 -20.188 1.00 98.69 463 LEU A CA 1
ATOM 3396 C C . LEU A 1 463 ? 24.200 4.703 -21.056 1.00 98.69 463 LEU A C 1
ATOM 3398 O O . LEU A 1 463 ? 24.082 4.097 -22.121 1.00 98.69 463 LEU A O 1
ATOM 3402 N N . ASN A 1 464 ? 25.377 5.134 -20.611 1.00 97.44 464 ASN A N 1
ATOM 3403 C CA . ASN A 1 464 ? 26.650 4.889 -21.304 1.00 97.44 464 ASN A CA 1
ATOM 3404 C C . ASN A 1 464 ? 27.507 3.801 -20.634 1.00 97.44 464 ASN A C 1
ATOM 3406 O O . ASN A 1 464 ? 28.421 3.262 -21.257 1.00 97.44 464 ASN A O 1
ATOM 3410 N N . SER A 1 465 ? 27.194 3.461 -19.386 1.00 97.69 465 SER A N 1
ATOM 3411 C CA . SER A 1 465 ? 27.877 2.464 -18.568 1.00 97.69 465 SER A CA 1
ATOM 3412 C C . SER A 1 465 ? 26.917 1.912 -17.509 1.00 97.69 465 SER A C 1
ATOM 3414 O O . SER A 1 465 ? 25.844 2.477 -17.282 1.00 97.69 465 SER A O 1
ATOM 3416 N N . LEU A 1 466 ? 27.298 0.796 -16.885 1.00 98.38 466 LEU A N 1
ATOM 3417 C CA . LEU A 1 466 ? 26.575 0.167 -15.779 1.00 98.38 466 LEU A CA 1
ATOM 3418 C C . LEU A 1 466 ? 27.539 -0.047 -14.602 1.00 98.38 466 LEU A C 1
ATOM 3420 O O . LEU A 1 466 ? 28.676 -0.469 -14.846 1.00 98.38 466 LEU A O 1
ATOM 3424 N N . PRO A 1 467 ? 27.113 0.192 -13.350 1.00 97.69 467 PRO A N 1
ATOM 3425 C CA . PRO A 1 467 ? 27.878 -0.224 -12.178 1.00 97.69 467 PRO A CA 1
ATOM 3426 C C . PRO A 1 467 ? 28.059 -1.748 -12.121 1.00 97.69 467 PRO A C 1
ATOM 3428 O O . PRO A 1 467 ? 27.171 -2.493 -12.530 1.00 97.69 467 PRO A O 1
ATOM 3431 N N . LEU A 1 468 ? 29.200 -2.221 -11.601 1.00 95.25 468 LEU A N 1
ATOM 3432 C CA . LEU A 1 468 ? 29.618 -3.635 -11.668 1.00 95.25 468 LEU A CA 1
ATOM 3433 C C . LEU A 1 468 ? 28.610 -4.622 -11.048 1.00 95.25 468 LEU A C 1
ATOM 3435 O O . LEU A 1 468 ? 28.432 -5.707 -11.589 1.00 95.25 468 LEU A O 1
ATOM 3439 N N . SER A 1 469 ? 27.964 -4.239 -9.946 1.00 95.88 469 SER A N 1
ATOM 3440 C CA . SER A 1 469 ? 27.090 -5.108 -9.137 1.00 95.88 469 SER A CA 1
ATOM 3441 C C . SER A 1 469 ? 25.622 -4.679 -9.151 1.00 95.88 469 SER A C 1
ATOM 3443 O O . SER A 1 469 ? 24.844 -5.111 -8.308 1.00 95.88 469 SER A O 1
ATOM 3445 N N . ILE A 1 470 ? 25.222 -3.837 -10.109 1.00 98.12 470 ILE A N 1
ATOM 3446 C CA . ILE A 1 470 ? 23.905 -3.175 -10.118 1.00 98.12 470 ILE A CA 1
ATOM 3447 C C . ILE A 1 470 ? 22.704 -4.139 -10.146 1.00 98.12 470 ILE A C 1
ATOM 3449 O O . ILE A 1 470 ? 21.592 -3.741 -9.813 1.00 98.12 470 ILE A O 1
ATOM 3453 N N . PHE A 1 471 ? 22.914 -5.400 -10.535 1.00 98.38 471 PHE A N 1
ATOM 3454 C CA . PHE A 1 471 ? 21.870 -6.424 -10.618 1.00 98.38 471 PHE A CA 1
ATOM 3455 C C . PHE A 1 471 ? 22.085 -7.609 -9.659 1.00 98.38 471 PHE A C 1
ATOM 3457 O O . PHE A 1 471 ? 21.328 -8.578 -9.711 1.00 98.38 471 PHE A O 1
ATOM 3464 N N . ASP A 1 472 ? 23.093 -7.568 -8.779 1.00 97.44 472 ASP A N 1
ATOM 3465 C CA . ASP A 1 472 ? 23.529 -8.746 -8.011 1.00 97.44 472 ASP A CA 1
ATOM 3466 C C . ASP A 1 472 ? 22.461 -9.288 -7.043 1.00 97.44 472 ASP A C 1
ATOM 3468 O O . ASP A 1 472 ? 22.441 -10.490 -6.765 1.00 97.44 472 ASP A O 1
ATOM 3472 N N . GLN A 1 473 ? 21.565 -8.427 -6.549 1.00 98.00 473 GLN A N 1
ATOM 3473 C CA . GLN A 1 473 ? 20.487 -8.811 -5.625 1.00 98.00 473 GLN A CA 1
ATOM 3474 C C . GLN A 1 473 ? 19.192 -9.249 -6.333 1.00 98.00 473 GLN A C 1
ATOM 3476 O O . GLN A 1 473 ? 18.278 -9.768 -5.692 1.00 98.00 473 GLN A O 1
ATOM 3481 N N . LEU A 1 474 ? 19.108 -9.110 -7.660 1.00 98.38 474 LEU A N 1
ATOM 3482 C CA . LEU A 1 474 ? 17.885 -9.343 -8.439 1.00 98.38 474 LEU A CA 1
ATOM 3483 C C . LEU A 1 474 ? 17.739 -10.813 -8.866 1.00 98.38 474 LEU A C 1
ATOM 3485 O O . LEU A 1 474 ? 17.485 -11.132 -10.024 1.00 98.38 474 LEU A O 1
ATOM 3489 N N . SER A 1 475 ? 17.908 -11.743 -7.924 1.00 96.38 475 SER A N 1
ATOM 3490 C CA . SER A 1 475 ? 17.933 -13.191 -8.211 1.00 96.38 475 SER A CA 1
ATOM 3491 C C . SER A 1 475 ? 16.627 -13.757 -8.795 1.00 96.38 475 SER A C 1
ATOM 3493 O O . SER A 1 475 ? 16.642 -14.838 -9.382 1.00 96.38 475 SER A O 1
ATOM 3495 N N . GLN A 1 476 ? 15.507 -13.039 -8.643 1.00 98.31 476 GLN A N 1
ATOM 3496 C CA . GLN A 1 476 ? 14.187 -13.407 -9.173 1.00 98.31 476 GLN A CA 1
ATOM 3497 C C . GLN A 1 476 ? 13.878 -12.778 -10.541 1.00 98.31 476 GLN A C 1
ATOM 3499 O O . GLN A 1 476 ? 12.794 -13.011 -11.086 1.00 98.31 476 GLN A O 1
ATOM 3504 N N . LEU A 1 477 ? 14.804 -11.991 -11.101 1.00 98.81 477 LEU A N 1
ATOM 3505 C CA . LEU A 1 477 ? 14.577 -11.247 -12.334 1.00 98.81 477 LEU A CA 1
ATOM 3506 C C . LEU A 1 477 ? 14.424 -12.200 -13.519 1.00 98.81 477 LEU A C 1
ATOM 3508 O O . LEU A 1 477 ? 15.287 -13.039 -13.766 1.00 98.81 477 LEU A O 1
ATOM 3512 N N . LYS A 1 478 ? 13.324 -12.045 -14.257 1.00 98.88 478 LYS A N 1
ATOM 3513 C CA . LYS A 1 478 ? 12.985 -12.830 -15.451 1.00 98.88 478 LYS A CA 1
ATOM 3514 C C . LYS A 1 478 ? 13.161 -12.016 -16.726 1.00 98.88 478 LYS A C 1
ATOM 3516 O O . LYS A 1 478 ? 13.620 -12.553 -17.728 1.00 98.88 478 LYS A O 1
ATOM 3521 N N . PHE A 1 479 ? 12.851 -10.723 -16.659 1.00 98.94 479 PHE A N 1
ATOM 3522 C CA . PHE A 1 479 ? 12.910 -9.807 -17.792 1.00 98.94 479 PHE A CA 1
ATOM 3523 C C . PHE A 1 479 ? 13.838 -8.642 -17.466 1.00 98.94 479 PHE A C 1
ATOM 3525 O O . PHE A 1 479 ? 13.592 -7.897 -16.512 1.00 98.94 479 PHE A O 1
ATOM 3532 N N . LEU A 1 480 ? 14.898 -8.490 -18.260 1.00 98.88 480 LEU A N 1
ATOM 3533 C CA . LEU A 1 480 ? 15.798 -7.345 -18.196 1.00 98.88 480 LEU A CA 1
ATOM 3534 C C . LEU A 1 480 ? 15.913 -6.701 -19.572 1.00 98.88 480 LEU A C 1
ATOM 3536 O O . LEU A 1 480 ? 16.475 -7.287 -20.499 1.00 98.88 480 LEU A O 1
ATOM 3540 N N . SER A 1 481 ? 15.437 -5.463 -19.676 1.00 98.88 481 SER A N 1
ATOM 3541 C CA . SER A 1 481 ? 15.547 -4.683 -20.903 1.00 98.88 481 SER A CA 1
ATOM 3542 C C . SER A 1 481 ? 16.439 -3.459 -20.721 1.00 98.88 481 SER A C 1
ATOM 3544 O O . SER A 1 481 ? 16.191 -2.594 -19.881 1.00 98.88 481 SER A O 1
ATOM 3546 N N . LEU A 1 482 ? 17.496 -3.397 -21.527 1.00 98.81 482 LEU A N 1
ATOM 3547 C CA . LEU A 1 482 ? 18.502 -2.334 -21.600 1.00 98.81 482 LEU A CA 1
ATOM 3548 C C . LEU A 1 482 ? 18.622 -1.785 -23.033 1.00 98.81 482 LEU A C 1
ATOM 3550 O O . LEU A 1 482 ? 19.591 -1.088 -23.357 1.00 98.81 482 LEU A O 1
ATOM 3554 N N . ASP A 1 483 ? 17.665 -2.100 -23.906 1.00 98.81 483 ASP A N 1
ATOM 3555 C CA . ASP A 1 483 ? 17.726 -1.751 -25.321 1.00 98.81 483 ASP A CA 1
ATOM 3556 C C . ASP A 1 483 ? 17.702 -0.237 -25.561 1.00 98.81 483 ASP A C 1
ATOM 3558 O O . ASP A 1 483 ? 17.213 0.553 -24.748 1.00 98.81 483 ASP A O 1
ATOM 3562 N N . ARG A 1 484 ? 18.258 0.172 -26.703 1.00 98.75 484 ARG A N 1
ATOM 3563 C CA . ARG A 1 484 ? 18.297 1.564 -27.170 1.00 98.75 484 ARG A CA 1
ATOM 3564 C C . ARG A 1 484 ? 18.882 2.528 -26.134 1.00 98.75 484 ARG A C 1
ATOM 3566 O O . ARG A 1 484 ? 18.376 3.632 -25.947 1.00 98.75 484 ARG A O 1
ATOM 3573 N N . ASN A 1 485 ? 19.963 2.102 -25.487 1.00 98.88 485 ASN A N 1
ATOM 3574 C CA . ASN A 1 485 ? 20.833 2.937 -24.663 1.00 98.88 485 ASN A CA 1
ATOM 3575 C C . ASN A 1 485 ? 22.119 3.296 -25.443 1.00 98.88 485 ASN A C 1
ATOM 3577 O O . ASN A 1 485 ? 22.163 3.275 -2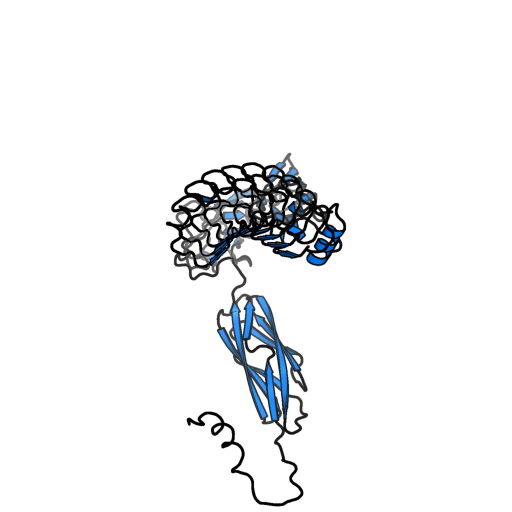6.672 1.00 98.88 485 ASN A O 1
ATOM 3581 N N . SER A 1 486 ? 23.178 3.720 -24.755 1.00 98.44 486 SER A N 1
ATOM 3582 C CA . SER A 1 486 ? 24.481 4.066 -25.341 1.00 98.44 486 SER A CA 1
ATOM 3583 C C . SER A 1 486 ? 25.634 3.258 -24.736 1.00 98.44 486 SER A C 1
ATOM 3585 O O . SER A 1 486 ? 26.767 3.740 -24.725 1.00 98.44 486 SER A O 1
ATOM 3587 N N . LEU A 1 487 ? 25.367 2.041 -24.252 1.00 98.62 487 LEU A N 1
ATOM 3588 C CA . LEU A 1 487 ? 26.371 1.183 -23.620 1.00 98.62 487 LEU A CA 1
ATOM 3589 C C . LEU A 1 487 ? 27.450 0.787 -24.633 1.00 98.62 487 LEU A C 1
ATOM 3591 O O . LEU A 1 487 ? 27.142 0.180 -25.656 1.00 98.62 487 LEU A O 1
ATOM 3595 N N . SER A 1 488 ? 28.713 1.118 -24.356 1.00 97.19 488 SER A N 1
ATOM 3596 C CA . SER A 1 488 ? 29.856 0.752 -25.213 1.00 97.19 488 SER A CA 1
ATOM 3597 C C . SER A 1 488 ? 30.546 -0.553 -24.807 1.00 97.19 488 SER A C 1
ATOM 3599 O O . SER A 1 488 ? 31.251 -1.170 -25.607 1.00 97.19 488 SER A O 1
ATOM 3601 N N . SER A 1 489 ? 30.355 -0.962 -23.555 1.00 96.69 489 SER A N 1
ATOM 3602 C CA . SER A 1 489 ? 30.914 -2.169 -22.946 1.00 96.69 489 SER A CA 1
ATOM 3603 C C . SER A 1 489 ? 30.037 -2.620 -21.780 1.00 96.69 489 SER A C 1
ATOM 3605 O O . SER A 1 489 ? 29.311 -1.808 -21.206 1.00 96.69 489 SER A O 1
ATOM 3607 N N . LEU A 1 490 ? 30.165 -3.886 -21.388 1.00 97.62 490 LEU A N 1
ATOM 3608 C CA . LEU A 1 490 ? 29.529 -4.444 -20.195 1.00 97.62 490 LEU A CA 1
ATOM 3609 C C . LEU A 1 490 ? 30.592 -4.783 -19.139 1.00 97.62 490 LEU A C 1
ATOM 3611 O O . LEU A 1 490 ? 31.665 -5.268 -19.511 1.00 97.62 490 LEU A O 1
ATOM 3615 N N . PRO A 1 491 ? 30.327 -4.558 -17.839 1.00 97.19 491 PRO A N 1
ATOM 3616 C CA . PRO A 1 491 ? 31.183 -5.076 -16.777 1.00 97.19 491 PRO A CA 1
ATOM 3617 C C . PRO A 1 491 ? 31.259 -6.612 -16.805 1.00 97.19 491 PRO A C 1
ATOM 3619 O O . PRO A 1 491 ? 30.293 -7.291 -17.160 1.00 97.19 491 PRO A O 1
ATOM 3622 N N . ILE A 1 492 ? 32.407 -7.174 -16.416 1.00 94.62 492 ILE A N 1
ATOM 3623 C CA . ILE A 1 492 ? 32.586 -8.632 -16.323 1.00 94.62 492 ILE A CA 1
ATOM 3624 C C . ILE A 1 492 ? 31.640 -9.182 -15.252 1.00 94.62 492 ILE A C 1
ATOM 3626 O O . ILE A 1 492 ? 31.639 -8.699 -14.124 1.00 94.62 492 ILE A O 1
ATOM 3630 N N . GLY A 1 493 ? 30.869 -10.216 -15.596 1.00 94.94 493 GLY A N 1
ATOM 3631 C CA . GLY A 1 493 ? 29.981 -10.893 -14.649 1.00 94.94 493 GLY A CA 1
ATOM 3632 C C . GLY A 1 493 ? 28.710 -10.121 -14.282 1.00 94.94 493 GLY A C 1
ATOM 3633 O O . GLY A 1 493 ? 28.017 -10.550 -13.367 1.00 94.94 493 GLY A O 1
ATOM 3634 N N . ILE A 1 494 ? 28.366 -9.046 -15.004 1.00 97.62 494 ILE A N 1
ATOM 3635 C CA . ILE A 1 494 ? 27.210 -8.174 -14.710 1.00 97.62 494 ILE A CA 1
ATOM 3636 C C . ILE A 1 494 ? 25.862 -8.918 -14.604 1.00 97.62 494 ILE A C 1
ATOM 3638 O O . ILE A 1 494 ? 24.957 -8.464 -13.913 1.00 97.62 494 ILE A O 1
ATOM 3642 N N . PHE A 1 495 ? 25.727 -10.079 -15.255 1.00 97.69 495 PHE A N 1
ATOM 3643 C CA . PHE A 1 495 ? 24.518 -10.912 -15.219 1.00 97.69 495 PHE A CA 1
ATOM 3644 C C . PHE A 1 495 ? 24.685 -12.203 -14.400 1.00 97.69 495 PHE A C 1
ATOM 3646 O O . PHE A 1 495 ? 23.789 -13.043 -14.374 1.00 97.69 495 PHE A O 1
ATOM 3653 N N . ALA A 1 496 ? 25.815 -12.398 -13.712 1.00 95.75 496 ALA A N 1
ATOM 3654 C CA . ALA A 1 496 ? 26.174 -13.682 -13.101 1.00 95.75 496 ALA A CA 1
ATOM 3655 C C . ALA A 1 496 ? 25.217 -14.146 -11.986 1.00 95.75 496 ALA A C 1
ATOM 3657 O O . ALA A 1 496 ? 25.211 -15.331 -11.643 1.00 95.75 496 ALA A O 1
ATOM 3658 N N . LYS A 1 497 ? 24.432 -13.229 -11.404 1.00 97.50 497 LYS A N 1
ATOM 3659 C CA . LYS A 1 497 ? 23.446 -13.510 -10.346 1.00 97.50 497 LYS A CA 1
ATOM 3660 C C . LYS A 1 497 ? 22.010 -13.672 -10.850 1.00 97.50 497 LYS A C 1
ATOM 3662 O O . LYS A 1 497 ? 21.148 -14.075 -10.074 1.00 97.50 497 LYS A O 1
ATOM 3667 N N . LEU A 1 498 ? 21.757 -13.429 -12.136 1.00 97.75 498 LEU A N 1
ATOM 3668 C CA . LEU A 1 498 ? 20.419 -13.444 -12.733 1.00 97.75 498 LEU A CA 1
ATOM 3669 C C . LEU A 1 498 ? 20.036 -14.842 -13.238 1.00 97.75 498 LEU A C 1
ATOM 3671 O O . LEU A 1 498 ? 19.687 -15.034 -14.398 1.00 97.75 498 LEU A O 1
ATOM 3675 N N . SER A 1 499 ? 20.121 -15.855 -12.375 1.00 94.69 499 SER A N 1
ATOM 3676 C CA . SER A 1 499 ? 19.889 -17.250 -12.778 1.00 94.69 499 SER A CA 1
ATOM 3677 C C . SER A 1 499 ? 18.448 -17.538 -13.216 1.00 94.69 499 SER A C 1
ATOM 3679 O O . SER A 1 499 ? 18.218 -18.526 -13.912 1.00 94.69 499 SER A O 1
ATOM 3681 N N . ALA A 1 500 ? 17.481 -16.699 -12.833 1.00 97.94 500 ALA A N 1
ATOM 3682 C CA . ALA A 1 500 ? 16.079 -16.802 -13.240 1.00 97.94 500 ALA A CA 1
ATOM 3683 C C . ALA A 1 500 ? 15.756 -16.100 -14.575 1.00 97.94 500 ALA A C 1
ATOM 3685 O O . ALA A 1 500 ? 14.612 -16.181 -15.027 1.00 97.94 500 ALA A O 1
ATOM 3686 N N . LEU A 1 501 ? 16.730 -15.423 -15.197 1.00 98.62 501 LEU A N 1
ATOM 3687 C CA . LEU A 1 501 ? 16.493 -14.575 -16.362 1.00 98.62 501 LEU A CA 1
ATOM 3688 C C . LEU A 1 501 ? 16.052 -15.405 -17.569 1.00 98.62 501 LEU A C 1
ATOM 3690 O O . LEU A 1 501 ? 16.745 -16.342 -17.962 1.00 98.62 501 LEU A O 1
ATOM 3694 N N . SER A 1 502 ? 14.909 -15.039 -18.148 1.00 98.56 502 SER A N 1
ATOM 3695 C CA . SER A 1 502 ? 14.339 -15.654 -19.348 1.00 98.56 502 SER A CA 1
ATOM 3696 C C . SER A 1 502 ? 14.488 -14.780 -20.588 1.00 98.56 502 SER A C 1
ATOM 3698 O O . SER A 1 502 ? 14.589 -15.315 -21.686 1.00 98.56 502 SER A O 1
ATOM 3700 N N . GLU A 1 503 ? 14.548 -13.460 -20.421 1.00 98.81 503 GLU A N 1
ATOM 3701 C CA . GLU A 1 503 ? 14.700 -12.507 -21.519 1.00 98.81 503 GLU A CA 1
ATOM 3702 C C . GLU A 1 503 ? 15.734 -11.438 -21.163 1.00 98.81 503 GLU A C 1
ATOM 3704 O O . GLU A 1 503 ? 15.650 -10.785 -20.114 1.00 98.81 503 GLU A O 1
ATOM 3709 N N . LEU A 1 504 ? 16.700 -11.255 -22.064 1.00 98.81 504 LEU A N 1
ATOM 3710 C CA . LEU A 1 504 ? 17.708 -10.209 -21.992 1.00 98.81 504 LEU A CA 1
ATOM 3711 C C . LEU A 1 504 ? 17.744 -9.432 -23.306 1.00 98.81 504 LEU A C 1
ATOM 3713 O O . LEU A 1 504 ? 18.167 -9.950 -24.343 1.00 98.81 504 LEU A O 1
ATOM 3717 N N . ASN A 1 505 ? 17.371 -8.156 -23.238 1.00 98.81 505 ASN A N 1
ATOM 3718 C CA . ASN A 1 505 ? 17.404 -7.267 -24.388 1.00 98.81 505 ASN A CA 1
ATOM 3719 C C . ASN A 1 505 ? 18.482 -6.185 -24.242 1.00 98.81 505 ASN A C 1
ATOM 3721 O O . ASN A 1 505 ? 18.414 -5.315 -23.375 1.00 98.81 505 ASN A O 1
ATOM 3725 N N . LEU A 1 506 ? 19.481 -6.240 -25.119 1.00 98.62 506 LEU A N 1
ATOM 3726 C CA . LEU A 1 506 ? 20.604 -5.308 -25.234 1.00 98.62 506 LEU A CA 1
ATOM 3727 C C . LEU A 1 506 ? 20.647 -4.638 -26.620 1.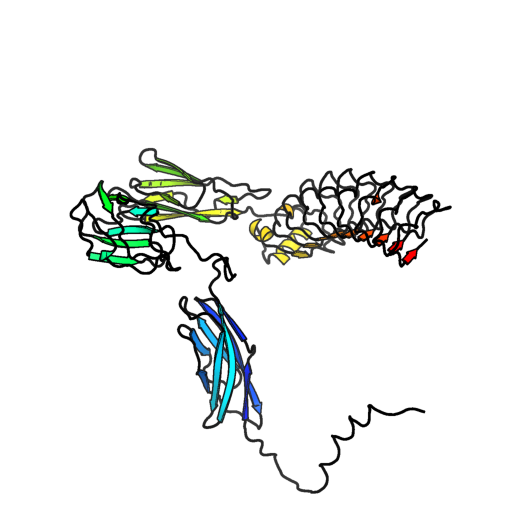00 98.62 506 LEU A C 1
ATOM 3729 O O . LEU A 1 506 ? 21.638 -3.976 -26.951 1.00 98.62 506 LEU A O 1
ATOM 3733 N N . GLN A 1 507 ? 19.595 -4.797 -27.429 1.00 98.50 507 GLN A N 1
ATOM 3734 C CA . GLN A 1 507 ? 19.537 -4.305 -28.803 1.00 98.50 507 GLN A CA 1
ATOM 3735 C C . GLN A 1 507 ? 19.753 -2.785 -28.879 1.00 98.50 507 GLN A C 1
ATOM 3737 O O . GLN A 1 507 ? 19.355 -2.038 -27.989 1.00 98.50 507 GLN A O 1
ATOM 3742 N N . GLY A 1 508 ? 20.363 -2.292 -29.956 1.00 98.38 508 GLY A N 1
ATOM 3743 C CA . GLY A 1 508 ? 20.449 -0.853 -30.225 1.00 98.38 508 GLY A CA 1
ATOM 3744 C C . GLY A 1 508 ? 21.369 -0.094 -29.268 1.00 98.38 508 GLY A C 1
ATOM 3745 O O . GLY A 1 508 ? 21.139 1.087 -29.010 1.00 98.38 508 GLY A O 1
ATOM 3746 N N . ASN A 1 509 ? 22.378 -0.771 -28.718 1.00 98.81 509 ASN A N 1
ATOM 3747 C CA . ASN A 1 509 ? 23.453 -0.169 -27.934 1.00 98.81 509 ASN A CA 1
ATOM 3748 C C . ASN A 1 509 ? 24.699 0.080 -28.814 1.00 98.81 509 ASN A C 1
ATOM 3750 O O . ASN A 1 509 ? 24.643 0.073 -30.043 1.00 98.81 509 ASN A O 1
ATOM 3754 N N . LYS A 1 510 ? 25.847 0.374 -28.196 1.00 98.31 510 LYS A N 1
ATOM 3755 C CA . LYS A 1 510 ? 27.128 0.634 -28.877 1.00 98.31 510 LYS A CA 1
ATOM 3756 C C . LYS A 1 510 ? 28.181 -0.416 -28.514 1.00 98.31 510 LYS A C 1
ATOM 3758 O O . LYS A 1 510 ? 29.374 -0.113 -28.529 1.00 98.31 510 LYS A O 1
ATOM 3763 N N . LEU A 1 511 ? 27.755 -1.628 -28.151 1.00 98.12 511 LEU A N 1
ATOM 3764 C CA . LEU A 1 511 ? 28.660 -2.682 -27.701 1.00 98.12 511 LEU A CA 1
ATOM 3765 C C . LEU A 1 511 ? 29.581 -3.089 -28.850 1.00 98.12 511 LEU A C 1
ATOM 3767 O O . LEU A 1 511 ? 29.112 -3.454 -29.924 1.00 98.12 511 LEU A O 1
ATOM 3771 N N . THR A 1 512 ? 30.891 -3.025 -28.618 1.00 96.31 512 THR A N 1
ATOM 3772 C CA . THR A 1 512 ? 31.922 -3.402 -29.608 1.00 96.31 512 THR A CA 1
ATOM 3773 C C . THR A 1 512 ? 32.454 -4.820 -29.402 1.00 96.31 512 THR A C 1
ATOM 3775 O O . THR A 1 512 ? 32.957 -5.454 -30.332 1.00 96.31 512 THR A O 1
ATOM 3778 N N . SER A 1 513 ? 32.325 -5.322 -28.175 1.00 94.81 513 SER A N 1
ATOM 3779 C CA . SER A 1 513 ? 32.661 -6.676 -27.747 1.00 94.81 513 SER A CA 1
ATOM 3780 C C . SER A 1 513 ? 31.800 -7.061 -26.542 1.00 94.81 513 SER A C 1
ATOM 3782 O O . SER A 1 513 ? 31.197 -6.196 -25.899 1.00 94.81 513 SER A O 1
ATOM 3784 N N . LEU A 1 514 ? 31.763 -8.355 -26.234 1.00 94.94 514 LEU A N 1
ATOM 3785 C CA . LEU A 1 514 ? 31.170 -8.892 -25.013 1.00 94.94 514 LEU A CA 1
ATOM 3786 C C . LEU A 1 514 ? 32.284 -9.459 -24.122 1.00 94.94 514 LEU A C 1
ATOM 3788 O O . LEU A 1 514 ? 33.216 -10.071 -24.653 1.00 94.94 514 LEU A O 1
ATOM 3792 N N . PRO A 1 515 ? 32.218 -9.283 -22.791 1.00 93.81 515 PRO A N 1
ATOM 3793 C CA . PRO A 1 515 ? 33.090 -10.007 -21.876 1.00 93.81 515 PRO A CA 1
ATOM 3794 C C . PRO A 1 515 ? 33.003 -11.527 -22.072 1.00 93.81 515 PRO A C 1
ATOM 3796 O O . PRO A 1 515 ? 31.951 -12.065 -22.427 1.00 93.81 515 PRO A O 1
ATOM 3799 N N . VAL A 1 516 ? 34.105 -12.227 -21.801 1.00 90.31 516 VAL A N 1
ATOM 3800 C CA . VAL A 1 516 ? 34.112 -13.697 -21.736 1.00 90.31 516 VAL A CA 1
ATOM 3801 C C . VAL A 1 516 ? 33.118 -14.151 -20.660 1.00 90.31 516 VAL A C 1
ATOM 3803 O O . VAL A 1 516 ? 32.968 -13.474 -19.641 1.00 90.31 516 VAL A O 1
ATOM 3806 N N . ASP A 1 517 ? 32.410 -15.249 -20.923 1.00 90.88 517 ASP A N 1
ATOM 3807 C CA . ASP A 1 517 ? 31.436 -15.866 -20.012 1.00 90.88 517 ASP A CA 1
ATOM 3808 C C . ASP A 1 517 ? 30.259 -14.945 -19.615 1.00 90.88 517 ASP A C 1
ATOM 3810 O O . ASP A 1 517 ? 29.596 -15.171 -18.601 1.00 90.88 517 ASP A O 1
ATOM 3814 N N . SER A 1 518 ? 29.959 -13.903 -20.414 1.00 91.38 518 SER A N 1
ATOM 3815 C CA . SER A 1 518 ? 28.908 -12.904 -20.113 1.00 91.38 518 SER A CA 1
ATOM 3816 C C . SER A 1 518 ? 27.545 -13.514 -19.779 1.00 91.38 518 SER A C 1
ATOM 3818 O O . SER A 1 518 ? 26.794 -12.938 -18.992 1.00 91.38 518 SER A O 1
ATOM 3820 N N . PHE A 1 519 ? 27.225 -14.664 -20.376 1.00 94.75 519 PHE A N 1
ATOM 3821 C CA . PHE A 1 519 ? 25.918 -15.310 -20.269 1.00 94.75 519 PHE A CA 1
ATOM 3822 C C . PHE A 1 519 ? 25.978 -16.701 -19.617 1.00 94.75 519 PHE A C 1
ATOM 3824 O O . PHE A 1 519 ? 24.967 -17.392 -19.544 1.00 94.75 519 PHE A O 1
ATOM 3831 N N . ASP A 1 520 ? 27.130 -17.108 -19.075 1.00 91.69 520 ASP A N 1
ATOM 3832 C CA . ASP A 1 520 ? 27.382 -18.477 -18.595 1.00 91.69 520 ASP A CA 1
ATOM 3833 C C . ASP A 1 520 ? 26.452 -18.960 -17.478 1.00 91.69 520 ASP A C 1
ATOM 3835 O O . ASP A 1 520 ? 26.309 -20.162 -17.250 1.00 91.69 520 ASP A O 1
ATOM 3839 N N . LYS A 1 521 ? 25.849 -18.030 -16.731 1.00 94.38 521 LYS A N 1
ATOM 3840 C CA . LYS A 1 521 ? 24.936 -18.331 -15.617 1.00 94.38 521 LYS A CA 1
ATOM 3841 C C . LYS A 1 521 ? 23.458 -18.232 -15.992 1.00 94.38 521 LYS A C 1
ATOM 3843 O O . LYS A 1 521 ? 22.613 -18.492 -15.140 1.00 94.38 521 LYS A O 1
ATOM 3848 N N . LEU A 1 522 ? 23.144 -17.898 -17.243 1.00 96.38 522 LEU A N 1
ATOM 3849 C CA . LEU A 1 522 ? 21.784 -17.640 -17.716 1.00 96.38 522 LEU A CA 1
ATOM 3850 C C . LEU A 1 522 ? 21.162 -18.891 -18.355 1.00 96.38 522 LEU A C 1
ATOM 3852 O O . LEU A 1 522 ? 20.651 -18.851 -19.469 1.00 96.38 522 LEU A O 1
ATOM 3856 N N . SER A 1 523 ? 21.187 -20.030 -17.657 1.00 94.81 523 SER A N 1
ATOM 3857 C CA . SER A 1 523 ? 20.689 -21.306 -18.204 1.00 94.81 523 SER A CA 1
ATOM 3858 C C . SER A 1 523 ? 19.182 -21.317 -18.500 1.00 94.81 523 SER A C 1
ATOM 3860 O O . SER A 1 523 ? 18.709 -22.194 -19.216 1.00 94.81 523 SER A O 1
ATOM 3862 N N . ASN A 1 524 ? 18.427 -20.368 -17.934 1.00 97.00 524 ASN A N 1
ATOM 3863 C CA . ASN A 1 524 ? 16.989 -20.199 -18.157 1.00 97.00 524 ASN A CA 1
ATOM 3864 C C . ASN A 1 524 ? 16.645 -19.208 -19.282 1.00 97.00 524 ASN A C 1
ATOM 3866 O O . ASN A 1 524 ? 15.460 -18.983 -19.525 1.00 97.00 524 ASN A O 1
ATOM 3870 N N . LEU A 1 525 ? 17.646 -18.630 -19.953 1.00 98.25 525 LEU A N 1
ATOM 3871 C CA . LEU A 1 525 ? 17.434 -17.621 -20.984 1.00 98.25 525 LEU A CA 1
ATOM 3872 C C . LEU A 1 525 ? 16.812 -18.253 -22.232 1.00 98.25 525 LEU A C 1
ATOM 3874 O O . LEU A 1 525 ? 17.388 -19.182 -22.797 1.00 98.25 525 LEU A O 1
ATOM 3878 N N . ASN A 1 526 ? 15.666 -17.727 -22.655 1.00 98.19 526 ASN A N 1
ATOM 3879 C CA . ASN A 1 526 ? 14.975 -18.104 -23.887 1.00 98.19 526 ASN A CA 1
ATOM 3880 C C . ASN A 1 526 ? 15.286 -17.099 -25.001 1.00 98.19 526 ASN A C 1
ATOM 3882 O O . ASN A 1 526 ? 15.570 -17.499 -26.128 1.00 98.19 526 ASN A O 1
ATOM 3886 N N . ASP A 1 527 ? 15.321 -15.811 -24.649 1.00 98.50 527 ASP A N 1
ATOM 3887 C CA . ASP A 1 527 ? 15.408 -14.714 -25.606 1.00 98.50 527 ASP A CA 1
ATOM 3888 C C . ASP A 1 527 ? 16.633 -13.840 -25.313 1.00 98.50 527 ASP A C 1
ATOM 3890 O O . ASP A 1 527 ? 16.759 -13.240 -24.238 1.00 98.50 527 ASP A O 1
ATOM 3894 N N . LEU A 1 528 ? 17.548 -13.762 -26.283 1.00 98.25 528 LEU A N 1
ATOM 3895 C CA . LEU A 1 528 ? 18.730 -12.904 -26.231 1.00 98.25 528 LEU A CA 1
ATOM 3896 C C . LEU A 1 528 ? 18.773 -11.991 -27.455 1.00 98.25 528 LEU A C 1
ATOM 3898 O O . LEU A 1 528 ? 19.023 -12.433 -28.577 1.00 98.25 528 LEU A O 1
ATOM 3902 N N . LEU A 1 529 ? 18.578 -10.693 -27.230 1.00 98.44 529 LEU A N 1
ATOM 3903 C CA . LEU A 1 529 ? 18.551 -9.689 -28.292 1.00 98.44 529 LEU A CA 1
ATOM 3904 C C . LEU A 1 529 ? 19.783 -8.781 -28.198 1.00 98.44 529 LEU A C 1
ATOM 3906 O O . LEU A 1 529 ? 19.904 -7.953 -27.300 1.00 98.44 529 LEU A O 1
ATOM 3910 N N . LEU A 1 530 ? 20.704 -8.938 -29.146 1.00 97.69 530 LEU A N 1
ATOM 3911 C CA . LEU A 1 530 ? 21.962 -8.193 -29.283 1.00 97.69 530 LEU A CA 1
ATOM 3912 C C . LEU A 1 530 ? 22.028 -7.360 -30.571 1.00 97.69 530 LEU A C 1
ATOM 3914 O O . LEU A 1 530 ? 23.037 -6.690 -30.794 1.00 97.69 530 LEU A O 1
ATOM 3918 N N . GLY A 1 531 ? 20.966 -7.367 -31.382 1.00 97.62 531 GLY A N 1
ATOM 3919 C CA . GLY A 1 531 ? 20.892 -6.644 -32.653 1.00 97.62 531 GLY A CA 1
ATOM 3920 C C . GLY A 1 531 ? 21.239 -5.158 -32.549 1.00 97.62 531 GLY A C 1
ATOM 3921 O O . GLY A 1 531 ? 21.245 -4.564 -31.470 1.00 97.62 531 GLY A O 1
ATOM 3922 N N . ASP A 1 532 ? 21.516 -4.524 -33.686 1.00 97.88 532 ASP A N 1
ATOM 3923 C CA . ASP A 1 532 ? 21.809 -3.084 -33.772 1.00 97.88 532 ASP A CA 1
ATOM 3924 C C . ASP A 1 532 ? 22.943 -2.609 -32.827 1.00 97.88 532 ASP A C 1
ATOM 3926 O O . ASP A 1 532 ? 22.953 -1.460 -32.383 1.00 97.88 532 ASP A O 1
ATOM 3930 N N . ASN A 1 533 ? 23.901 -3.488 -32.513 1.00 98.44 533 ASN A N 1
ATOM 3931 C CA . ASN A 1 533 ? 25.149 -3.155 -31.818 1.00 98.44 533 ASN A CA 1
ATOM 3932 C C . ASN A 1 533 ? 26.322 -3.003 -32.809 1.00 98.44 533 ASN A C 1
ATOM 3934 O O . ASN A 1 533 ? 26.150 -2.998 -34.025 1.00 98.44 533 ASN A O 1
ATOM 3938 N N . GLN A 1 534 ? 27.544 -2.847 -32.290 1.00 97.44 534 GLN A N 1
ATOM 3939 C CA . GLN A 1 534 ? 28.782 -2.696 -33.071 1.00 97.44 534 GLN A CA 1
ATOM 3940 C C . GLN A 1 534 ? 29.724 -3.893 -32.869 1.00 97.44 534 GLN A C 1
ATOM 3942 O O . GLN A 1 534 ? 30.949 -3.760 -32.946 1.00 97.44 534 GLN A O 1
ATOM 3947 N N . LEU A 1 535 ? 29.153 -5.062 -32.565 1.00 95.69 535 LEU A N 1
ATOM 3948 C CA . LEU A 1 535 ? 29.900 -6.282 -32.295 1.00 95.69 535 LEU A CA 1
ATOM 3949 C C . LEU A 1 535 ? 30.620 -6.726 -33.569 1.00 95.69 535 LEU A C 1
ATOM 3951 O O . LEU A 1 535 ? 30.004 -6.971 -34.602 1.00 95.69 535 LEU A O 1
ATOM 3955 N N . THR A 1 536 ? 31.944 -6.829 -33.490 1.00 91.19 536 THR A N 1
ATOM 3956 C CA . THR A 1 536 ? 32.765 -7.312 -34.615 1.00 91.19 536 THR A CA 1
ATOM 3957 C C . THR A 1 536 ? 33.057 -8.801 -34.521 1.00 91.19 536 THR A C 1
ATOM 3959 O O . THR A 1 536 ? 33.239 -9.456 -35.540 1.00 91.19 536 THR A O 1
ATOM 3962 N N . ASN A 1 537 ? 33.101 -9.330 -33.298 1.00 89.38 537 ASN A N 1
ATOM 3963 C CA . ASN A 1 537 ? 33.315 -10.733 -32.983 1.00 89.38 537 ASN A CA 1
ATOM 3964 C C . ASN A 1 537 ? 32.582 -11.064 -31.679 1.00 89.38 537 ASN A C 1
ATOM 3966 O O . ASN A 1 537 ? 32.378 -10.192 -30.831 1.00 89.38 537 ASN A O 1
ATOM 3970 N N . LEU A 1 538 ? 32.254 -12.339 -31.503 1.00 89.12 538 LEU A N 1
ATOM 3971 C CA . LEU A 1 538 ? 31.757 -12.888 -30.246 1.00 89.12 538 LEU A CA 1
ATOM 3972 C C . LEU A 1 538 ? 32.874 -13.725 -29.610 1.00 89.12 538 LEU A C 1
ATOM 3974 O O . LEU A 1 538 ? 33.593 -14.406 -30.349 1.00 89.12 538 LEU A O 1
ATOM 3978 N N . PRO A 1 539 ? 33.058 -13.690 -28.278 1.00 88.81 539 PRO A N 1
ATOM 3979 C CA . PRO A 1 539 ? 33.962 -14.621 -27.612 1.00 88.81 539 PRO A CA 1
ATOM 3980 C C . PRO A 1 539 ? 33.627 -16.082 -27.959 1.00 88.81 539 PRO A C 1
ATOM 3982 O O . PRO A 1 539 ? 32.462 -16.442 -28.154 1.00 88.81 539 PRO A O 1
ATOM 3985 N N . ASN A 1 540 ? 34.638 -16.948 -28.026 1.00 86.75 540 ASN A N 1
ATOM 3986 C CA . ASN A 1 540 ? 34.395 -18.381 -28.212 1.00 86.75 540 ASN A CA 1
ATOM 3987 C C . ASN A 1 540 ? 33.491 -18.899 -27.091 1.00 86.75 540 ASN A C 1
ATOM 3989 O O . ASN A 1 540 ? 33.636 -18.469 -25.949 1.00 86.75 540 ASN A O 1
ATOM 3993 N N . ASN A 1 541 ? 32.595 -19.828 -27.425 1.00 86.94 541 ASN A N 1
ATOM 3994 C CA . ASN A 1 541 ? 31.710 -20.493 -26.468 1.00 86.94 541 ASN A CA 1
ATOM 3995 C C . ASN A 1 541 ? 30.732 -19.544 -25.740 1.00 86.94 541 ASN A C 1
ATOM 3997 O O . ASN A 1 541 ? 30.139 -19.939 -24.742 1.00 86.94 541 ASN A O 1
ATOM 4001 N N . SER A 1 542 ? 30.512 -18.317 -26.251 1.00 84.75 542 SER A N 1
ATOM 4002 C CA . SER A 1 542 ? 29.644 -17.292 -25.623 1.00 84.75 542 SER A CA 1
ATOM 4003 C C . SER A 1 542 ? 28.231 -17.763 -25.266 1.00 84.75 542 SER A C 1
ATOM 4005 O O . SER A 1 542 ? 27.564 -17.112 -24.465 1.00 84.75 542 SER A O 1
ATOM 4007 N N . PHE A 1 543 ? 27.750 -18.838 -25.894 1.00 90.19 543 PHE A N 1
ATOM 4008 C CA . PHE A 1 543 ? 26.375 -19.317 -25.771 1.00 90.19 543 PHE A CA 1
ATOM 4009 C C . PHE A 1 543 ? 26.275 -20.782 -25.324 1.00 90.19 543 PHE A C 1
ATOM 4011 O O . PHE A 1 543 ? 25.169 -21.310 -25.261 1.00 90.19 543 PHE A O 1
ATOM 4018 N N . ASP A 1 544 ? 27.391 -21.447 -25.001 1.00 90.31 544 ASP A N 1
ATOM 4019 C CA . ASP A 1 544 ? 27.421 -22.897 -24.734 1.00 90.31 544 ASP A CA 1
ATOM 4020 C C . ASP A 1 544 ? 26.503 -23.308 -23.569 1.00 90.31 544 ASP A C 1
ATOM 4022 O O . ASP A 1 544 ? 25.932 -24.399 -23.572 1.00 90.31 544 ASP A O 1
ATOM 4026 N N . ASN A 1 545 ? 26.337 -22.421 -22.584 1.00 91.69 545 ASN A N 1
ATOM 4027 C CA . ASN A 1 545 ? 25.536 -22.658 -21.381 1.00 91.69 545 ASN A CA 1
ATOM 4028 C C . ASN A 1 545 ? 24.069 -22.195 -21.501 1.00 91.69 545 ASN A C 1
ATOM 4030 O O . ASN A 1 545 ? 23.296 -22.365 -20.556 1.00 91.69 545 ASN A O 1
ATOM 4034 N N . LEU A 1 546 ? 23.659 -21.634 -22.644 1.00 94.81 546 LEU A N 1
ATOM 4035 C CA . LEU A 1 546 ? 22.295 -21.148 -22.883 1.00 94.81 546 LEU A CA 1
ATOM 4036 C C . LEU A 1 546 ? 21.394 -22.272 -23.407 1.00 94.81 546 LEU A C 1
ATOM 4038 O O . LEU A 1 546 ? 20.895 -22.237 -24.529 1.00 94.81 546 LEU A O 1
ATOM 4042 N N . THR A 1 547 ? 21.198 -23.308 -22.591 1.00 94.69 547 THR A N 1
ATOM 4043 C CA . THR A 1 547 ? 20.536 -24.554 -23.014 1.00 94.69 547 THR A CA 1
ATOM 4044 C C . THR A 1 547 ? 19.057 -24.400 -23.372 1.00 94.69 547 THR A C 1
ATOM 4046 O O . THR A 1 547 ? 18.513 -25.276 -24.041 1.00 94.69 547 THR A O 1
ATOM 4049 N N . ASN A 1 548 ? 18.416 -23.316 -22.927 1.00 96.06 548 ASN A N 1
ATOM 4050 C CA . ASN A 1 548 ? 17.005 -23.024 -23.183 1.00 96.06 548 ASN A CA 1
ATOM 4051 C C . ASN A 1 548 ? 16.790 -21.958 -24.270 1.00 96.06 548 ASN A C 1
ATOM 4053 O O . ASN A 1 548 ? 15.643 -21.617 -24.544 1.00 96.06 548 ASN A O 1
ATOM 4057 N N . LEU A 1 549 ? 17.857 -21.450 -24.898 1.00 96.94 549 LEU A N 1
ATOM 4058 C CA . LEU A 1 549 ? 17.759 -20.345 -25.850 1.00 96.94 549 LEU A CA 1
ATOM 4059 C C . LEU A 1 549 ? 16.944 -20.750 -27.084 1.00 96.94 549 LEU A C 1
ATOM 4061 O O . LEU A 1 549 ? 17.304 -21.690 -27.798 1.00 96.94 549 LEU A O 1
ATOM 4065 N N . THR A 1 550 ? 15.864 -20.021 -27.342 1.00 96.31 550 THR A N 1
ATOM 4066 C CA . THR A 1 550 ? 14.982 -20.204 -28.498 1.00 96.31 550 THR A CA 1
ATOM 4067 C C . THR A 1 550 ? 15.184 -19.123 -29.543 1.00 96.31 550 THR A C 1
ATOM 4069 O O . THR A 1 550 ? 15.190 -19.441 -30.732 1.00 96.31 550 THR A O 1
ATOM 4072 N N . ASP A 1 551 ? 15.421 -17.882 -29.115 1.00 96.56 551 ASP A N 1
ATOM 4073 C CA . ASP A 1 551 ? 15.536 -16.733 -30.004 1.00 96.56 551 ASP A CA 1
ATOM 4074 C C . ASP A 1 551 ? 16.820 -15.939 -29.727 1.00 96.56 551 ASP A C 1
ATOM 4076 O O . ASP A 1 551 ? 17.066 -15.425 -28.635 1.00 96.56 551 ASP A O 1
ATOM 4080 N N . LEU A 1 552 ? 17.657 -15.835 -30.763 1.00 95.44 552 LEU A N 1
ATOM 4081 C CA . LEU A 1 552 ? 18.903 -15.073 -30.754 1.00 95.44 552 LEU A CA 1
ATOM 4082 C C . LEU A 1 552 ? 18.869 -14.022 -31.866 1.00 95.44 552 LEU A C 1
ATOM 4084 O O . LEU A 1 552 ? 18.949 -14.357 -33.050 1.00 95.44 552 LEU A O 1
ATOM 4088 N N . GLY A 1 553 ? 18.783 -12.749 -31.483 1.00 92.94 553 GLY A N 1
ATOM 4089 C CA . GLY A 1 553 ? 18.958 -11.616 -32.393 1.00 92.94 553 GLY A CA 1
ATOM 4090 C C . GLY A 1 553 ? 20.388 -11.086 -32.316 1.00 92.94 553 GLY A C 1
ATOM 4091 O O . GLY A 1 553 ? 20.827 -10.734 -31.226 1.00 92.94 553 GLY A O 1
ATOM 4092 N N . LEU A 1 554 ? 21.109 -11.006 -33.439 1.00 88.88 554 LEU A N 1
ATOM 4093 C CA . LEU A 1 554 ? 22.486 -10.487 -33.527 1.00 88.88 554 LEU A CA 1
ATOM 4094 C C . LEU A 1 554 ? 22.588 -9.249 -34.413 1.00 88.88 554 LEU A C 1
ATOM 4096 O O . LEU A 1 554 ? 21.806 -9.156 -35.387 1.00 88.88 554 LEU A O 1
#

Sequence (554 aa):
MKHSTNIIKLMLLVMVLILASCSPNRQQNQVPDFRLQLASDSLSIKQGETGTVVVSLSKSGGFNSEVALSLEGNPTGVNGNFDPASISDSSTLSLSVAASAALGETNLTIKGTVGSLVKTASLKLTVTETSNPNPNPNPNPDTTRPTVLSTFAPSSTTVEVSFSEAIKGVETNQFDFPAQSLTISAASLGTDSKTVTLTTSPQTPNESYALLVKTGITDLAGNPFDLAATNPLATSFLGFNPDNANLQILIGGLPEGVNASIQISGPNNFQQTITASTTLTNLAIGTYSFLVNDVKPDSATFGKSAETPTQVELVAGATNIAALGYTCTLVSPPDTNLDAVLKEKTGKDTYNCDDLAALTELFASSRAIQSIEGLQYARGLTKLFLDNNQIANLPDGIFDDLTNLTSLELANNKLVDLSNGPFDKLSGLTILTLTTNQLTSLPDHVFDALSSLTSLSLSLNKLNSLPLSIFDQLSQLKFLSLDRNSLSSLPIGIFAKLSALSELNLQGNKLTSLPVDSFDKLSNLNDLLLGDNQLTNLPNNSFDNLTNLTDLGL